Protein AF-A0A1D6K5Z8-F1 (afdb_monomer_lite)

pLDDT: mean 87.39, std 13.43, range [31.97, 98.31]

Foldseek 3Di:
DVLVCCVVPVVVLVVVLVVLVVVLVVLVVVLVVLVVCVVVVVDDPVSVVSNVVSVVSNVVSVVSNVVSCVPPVVPLVVLLVVLVVLLVVLQVLQVQQPHLDPPTDPADRVVSVPDDPSSLVSNLVSLLSCLVRLSNCVVPDCLSVLSSLQNPLLPCNRDVDLVSSLSSLSSLLSLQCVNSVDPVSVCSCQPRPSNLQGVLVSLLSSLLVQDDPDDPVSNVVSLVSNLSSLVVNVSLCVHVSSVVNNLVCCVVQLVHSNLSSLVSLLVLLLVLVVLLQVLLLVLVVLVVCVVPVVNLVVDDPVVNVVSVVSNVVSLVSLLVSLVSSLSSLVVVQVCCLVRVVSCLPPVRVVSLLVSLVVLCCCCPNPVVVSNDDPDCVSRVNDSVSSVVSSCSCCVCVVSVVPDPDNPVNPPCVVVVVVVD

Organism: Zea mays (NCBI:txid4577)

Radius of gyration: 25.59 Å; chains: 1; bounding box: 62×65×64 Å

Secondary structure (DSSP, 8-state):
-HHHHIIIIIIHHHHHHHHHHHHHHHHHHHHHHHHHHHHTT---HHHHHHHHHHHHHHHHHHHHHHHHIIIIIS-HHHHHHHHHHHHHHHHHHHHHTTSS-SSPPSS--HHHHTS-THHHHHHHHHHHHHHT-HHHHTT---HHHHHHHHHHHT-TTT---HHHHHHHHHHHHHHSHHHH--GGGHHHHHT-HHHHHHHHHHHHHHHHH----S-HHHHHHHHHHHHHHHHHHHHHHHSHHHHHHHHHHHHHTTTTHHHHHHHHHHHHHHHHHHHHHHHHHHHHHHHHHHH-HHHHHHS-HHHHHHHHHHHHHHHHHHHHHHHHHHHHHHHHHHHHHH--GGGGSHHHHHHHHHHHHHHHHHHHSGGGTTT--S-SGGGT--HHHHHHHGGGGGGTHHHHTTSTT-HHHHHHHHHHHTT-

Structure (mmCIF, N/CA/C/O backbone):
data_AF-A0A1D6K5Z8-F1
#
_entry.id   AF-A0A1D6K5Z8-F1
#
loop_
_atom_site.group_PDB
_atom_site.id
_atom_site.type_symbol
_atom_site.label_atom_id
_atom_site.label_alt_id
_atom_site.label_comp_id
_atom_site.label_asym_id
_atom_site.label_entity_id
_atom_site.label_seq_id
_atom_site.pdbx_PDB_ins_code
_atom_site.Cartn_x
_atom_site.Cartn_y
_atom_site.Cartn_z
_atom_site.occupancy
_atom_site.B_iso_or_equiv
_atom_site.auth_seq_id
_atom_site.auth_comp_id
_atom_site.auth_asym_id
_atom_site.auth_atom_id
_atom_site.pdbx_PDB_model_num
ATOM 1 N N . MET A 1 1 ? -2.316 27.637 15.730 1.00 89.75 1 MET A N 1
ATOM 2 C CA . MET A 1 1 ? -0.955 28.133 15.420 1.00 89.75 1 MET A CA 1
ATOM 3 C C . MET A 1 1 ? 0.054 26.999 15.304 1.00 89.75 1 MET A C 1
ATOM 5 O O . MET A 1 1 ? 0.571 26.826 14.213 1.00 89.75 1 MET A O 1
ATOM 9 N N . THR A 1 2 ? 0.289 26.185 16.342 1.00 93.94 2 THR A N 1
ATOM 10 C CA . THR A 1 2 ? 1.301 25.104 16.311 1.00 93.94 2 THR A CA 1
ATOM 11 C C . THR A 1 2 ? 1.143 24.129 15.145 1.00 93.94 2 THR A C 1
ATOM 13 O O . THR A 1 2 ? 2.103 23.922 14.416 1.00 93.94 2 THR A O 1
ATOM 16 N N . SER A 1 3 ? -0.066 23.613 14.889 1.00 92.38 3 SER A N 1
ATOM 17 C CA . SER A 1 3 ? -0.308 22.733 13.731 1.00 92.38 3 SER A CA 1
ATOM 18 C C . SER A 1 3 ? 0.086 23.395 12.403 1.00 92.38 3 SER A C 1
ATOM 20 O O . SER A 1 3 ? 0.760 22.778 11.591 1.00 92.38 3 SER A O 1
ATOM 22 N N . ARG A 1 4 ? -0.213 24.688 12.214 1.00 93.12 4 ARG A N 1
ATOM 23 C CA . ARG A 1 4 ? 0.175 25.419 10.999 1.00 93.12 4 ARG A CA 1
ATOM 24 C C . ARG A 1 4 ? 1.693 25.576 10.867 1.00 93.12 4 ARG A C 1
ATOM 26 O O . ARG A 1 4 ? 2.207 25.509 9.757 1.00 93.12 4 ARG A O 1
ATOM 33 N N . VAL A 1 5 ? 2.396 25.779 11.985 1.00 94.50 5 VAL A N 1
ATOM 34 C CA . VAL A 1 5 ? 3.867 25.847 12.028 1.00 94.50 5 VAL A CA 1
ATOM 35 C C . VAL A 1 5 ? 4.482 24.489 11.697 1.00 94.50 5 VAL A C 1
ATOM 37 O O . VAL A 1 5 ? 5.447 24.433 10.946 1.00 94.50 5 VAL A O 1
ATOM 40 N N . LEU A 1 6 ? 3.919 23.392 12.207 1.00 95.31 6 LEU A N 1
ATOM 41 C CA . LEU A 1 6 ? 4.400 22.053 11.869 1.00 95.31 6 LEU A CA 1
ATOM 42 C C . LEU A 1 6 ? 4.112 21.704 10.406 1.00 95.31 6 LEU A C 1
ATOM 44 O O . LEU A 1 6 ? 5.016 21.229 9.733 1.00 95.31 6 LEU A O 1
ATOM 48 N N . ASN A 1 7 ? 2.925 22.021 9.892 1.00 95.50 7 ASN A N 1
ATOM 49 C CA . ASN A 1 7 ? 2.551 21.796 8.496 1.00 95.50 7 ASN A CA 1
ATOM 50 C C . ASN A 1 7 ? 3.480 22.543 7.516 1.00 95.50 7 ASN A C 1
ATOM 52 O O . ASN A 1 7 ? 4.079 21.947 6.626 1.00 95.50 7 ASN A O 1
ATOM 56 N N . LEU A 1 8 ? 3.650 23.856 7.703 1.00 94.94 8 LEU A N 1
ATOM 57 C CA . LEU A 1 8 ? 4.458 24.683 6.797 1.00 94.94 8 LEU A CA 1
ATOM 58 C C . LEU A 1 8 ? 5.965 24.630 7.081 1.00 94.94 8 LEU A C 1
ATOM 60 O O . LEU A 1 8 ? 6.749 25.055 6.238 1.00 94.94 8 LEU A O 1
ATOM 64 N N . GLY A 1 9 ? 6.363 24.166 8.265 1.00 94.50 9 GLY A N 1
ATOM 65 C CA . GLY A 1 9 ? 7.755 24.067 8.694 1.00 94.50 9 GLY A CA 1
ATOM 66 C C . GLY A 1 9 ? 8.259 22.633 8.635 1.00 94.50 9 GLY A C 1
ATOM 67 O O . GLY A 1 9 ? 8.960 22.261 7.700 1.00 94.50 9 GLY A O 1
ATOM 68 N N . LEU A 1 10 ? 7.896 21.821 9.632 1.00 94.44 10 LEU A N 1
ATOM 69 C CA . LEU A 1 10 ? 8.379 20.442 9.762 1.00 94.44 10 LEU A CA 1
ATOM 70 C C . LEU A 1 10 ? 7.972 19.564 8.574 1.00 94.44 10 LEU A C 1
ATOM 72 O O . LEU A 1 10 ? 8.830 18.944 7.955 1.00 94.44 10 LEU A O 1
ATOM 76 N N . MET A 1 11 ? 6.684 19.515 8.235 1.00 95.31 11 MET A N 1
ATOM 77 C CA . MET A 1 11 ? 6.194 18.631 7.173 1.00 95.31 11 MET A CA 1
ATOM 78 C C . MET A 1 11 ? 6.707 19.069 5.803 1.00 95.31 11 MET A C 1
ATOM 80 O O . MET A 1 11 ? 7.097 18.228 4.993 1.00 95.31 11 MET A O 1
ATOM 84 N N . LYS A 1 12 ? 6.819 20.384 5.573 1.00 95.19 12 LYS A N 1
ATOM 85 C CA . LYS A 1 12 ? 7.494 20.922 4.388 1.00 95.19 12 LYS A CA 1
ATOM 86 C C . LYS A 1 12 ? 8.962 20.489 4.325 1.00 95.19 12 LYS A C 1
ATOM 88 O O . LYS A 1 12 ? 9.381 19.970 3.297 1.00 95.19 12 LYS A O 1
ATOM 93 N N . ALA A 1 13 ? 9.706 20.603 5.422 1.00 95.00 13 ALA A N 1
ATOM 94 C CA . ALA A 1 13 ? 11.099 20.166 5.485 1.00 95.00 13 ALA A CA 1
ATOM 95 C C . ALA A 1 13 ? 11.259 18.652 5.242 1.00 95.00 13 ALA A C 1
ATOM 97 O O . ALA A 1 13 ? 12.176 18.231 4.543 1.00 95.00 13 ALA A O 1
ATOM 98 N N . VAL A 1 14 ? 10.338 17.826 5.752 1.00 93.12 14 VAL A N 1
ATOM 99 C CA . VAL A 1 14 ? 10.297 16.381 5.463 1.00 93.12 14 VAL A CA 1
ATOM 100 C C . VAL A 1 14 ? 10.020 16.120 3.979 1.00 93.12 14 VAL A C 1
ATOM 102 O O . VAL A 1 14 ? 10.653 15.252 3.377 1.00 93.12 14 VAL A O 1
ATOM 105 N N . SER A 1 15 ? 9.098 16.867 3.369 1.00 93.69 15 SER A N 1
ATOM 106 C CA . SER A 1 15 ? 8.826 16.778 1.930 1.00 93.69 15 SER A CA 1
ATOM 107 C C . SER A 1 15 ? 10.043 17.181 1.094 1.00 93.69 15 SER A C 1
ATOM 109 O O . SER A 1 15 ? 10.357 16.508 0.113 1.00 93.69 15 SER A O 1
ATOM 111 N N . ASP A 1 16 ? 10.736 18.252 1.478 1.00 94.56 16 ASP A N 1
ATOM 112 C CA . ASP A 1 16 ? 11.929 18.735 0.780 1.00 94.56 16 ASP A CA 1
ATOM 113 C C . ASP A 1 16 ? 13.080 17.738 0.910 1.00 94.56 16 ASP A C 1
ATOM 115 O O . ASP A 1 16 ? 13.729 17.420 -0.082 1.00 94.56 16 ASP A O 1
ATOM 119 N N . PHE A 1 17 ? 13.256 17.136 2.089 1.00 94.06 17 PHE A N 1
ATOM 120 C CA . PHE A 1 17 ? 14.208 16.047 2.293 1.00 94.06 17 PHE A CA 1
ATOM 121 C C . PHE A 1 17 ? 13.946 14.848 1.367 1.00 94.06 17 PHE A C 1
ATOM 123 O O . PHE A 1 17 ? 14.881 14.320 0.757 1.00 94.06 17 PHE A O 1
ATOM 130 N N . LYS A 1 18 ? 12.680 14.421 1.227 1.00 92.06 18 LYS A N 1
ATOM 131 C CA . LYS A 1 18 ? 12.299 13.337 0.301 1.00 92.06 18 LYS A CA 1
ATOM 132 C C . LYS A 1 18 ? 12.650 13.701 -1.145 1.00 92.06 18 LYS A C 1
ATOM 134 O O . LYS A 1 18 ? 13.231 12.881 -1.851 1.00 92.06 18 LYS A O 1
ATOM 139 N N . HIS A 1 19 ? 12.345 14.928 -1.563 1.00 94.25 19 HIS A N 1
ATOM 140 C CA . HIS A 1 19 ? 12.642 15.416 -2.910 1.00 94.25 19 HIS A CA 1
ATOM 141 C C . HIS A 1 19 ? 14.152 15.492 -3.183 1.00 94.25 19 HIS A C 1
ATOM 143 O O . HIS A 1 19 ? 14.612 14.981 -4.201 1.00 94.25 19 HIS A O 1
ATOM 149 N N . ILE A 1 20 ? 14.932 16.051 -2.252 1.00 95.25 20 ILE A N 1
ATOM 150 C CA . ILE A 1 20 ? 16.400 16.109 -2.337 1.00 95.25 20 ILE A CA 1
ATOM 151 C C . ILE A 1 20 ? 16.980 14.699 -2.444 1.00 95.25 20 ILE A C 1
ATOM 153 O O . ILE A 1 20 ? 17.824 14.452 -3.296 1.00 95.25 20 ILE A O 1
ATOM 157 N N . SER A 1 21 ? 16.491 13.754 -1.636 1.00 93.56 21 SER A N 1
ATOM 158 C CA . SER A 1 21 ? 16.967 12.365 -1.665 1.00 93.56 21 SER A CA 1
ATOM 159 C C . SER A 1 21 ? 16.701 11.682 -3.011 1.00 93.56 21 SER A C 1
ATOM 161 O O . SER A 1 21 ? 17.567 10.971 -3.512 1.00 93.56 21 SER A O 1
ATOM 163 N N . GLN A 1 22 ? 15.532 11.916 -3.617 1.00 94.19 22 GLN A N 1
ATOM 164 C CA . GLN A 1 22 ? 15.200 11.382 -4.943 1.00 94.19 22 GLN A CA 1
ATOM 165 C C . GLN A 1 22 ? 16.037 12.021 -6.054 1.00 94.19 22 GLN A C 1
ATOM 167 O O . GLN A 1 22 ? 16.484 11.325 -6.961 1.00 94.19 22 GLN A O 1
ATOM 172 N N . GLN A 1 23 ? 16.243 13.340 -6.002 1.00 95.06 23 GLN A N 1
ATOM 173 C CA . GLN A 1 23 ? 17.089 14.036 -6.969 1.00 95.06 23 GLN A CA 1
ATOM 174 C C . GLN A 1 23 ? 18.544 13.592 -6.867 1.00 95.06 23 GLN A C 1
ATOM 176 O O . GLN A 1 23 ? 19.163 13.349 -7.896 1.00 95.06 23 GLN A O 1
ATOM 181 N N . LEU A 1 24 ? 19.063 13.455 -5.644 1.00 95.81 24 LEU A N 1
ATOM 182 C CA . LEU A 1 24 ? 20.422 12.991 -5.394 1.00 95.81 24 LEU A CA 1
ATOM 183 C C . LEU A 1 24 ? 20.656 11.621 -6.038 1.00 95.81 24 LEU A C 1
ATOM 185 O O . LEU A 1 24 ? 21.572 11.508 -6.838 1.00 95.81 24 LEU A O 1
ATOM 189 N N . SER A 1 25 ? 19.771 10.647 -5.792 1.00 95.06 25 SER A N 1
ATOM 190 C CA . SER A 1 25 ? 19.868 9.311 -6.402 1.00 95.06 25 SER A CA 1
ATOM 191 C C . SER A 1 25 ? 19.921 9.373 -7.931 1.00 95.06 25 SER A C 1
ATOM 193 O O . SER A 1 25 ? 20.763 8.727 -8.536 1.00 95.06 25 SER A O 1
ATOM 195 N N . ARG A 1 26 ? 19.074 10.196 -8.567 1.00 94.38 26 ARG A N 1
ATOM 196 C CA . ARG A 1 26 ? 19.081 10.344 -10.034 1.00 94.38 26 ARG A CA 1
ATOM 197 C C . ARG A 1 26 ? 20.394 10.927 -10.553 1.00 94.38 26 ARG A C 1
ATOM 199 O O . ARG A 1 26 ? 20.927 10.447 -11.543 1.00 94.38 26 ARG A O 1
ATOM 206 N N . PHE A 1 27 ? 20.914 11.962 -9.894 1.00 95.69 27 PHE A N 1
ATOM 207 C CA . PHE A 1 27 ? 22.179 12.572 -10.303 1.00 95.69 27 PHE A CA 1
ATOM 208 C C . PHE A 1 27 ? 23.389 11.676 -10.013 1.00 95.69 27 PHE A C 1
ATOM 210 O O . PHE A 1 27 ? 24.378 11.762 -10.736 1.00 95.69 27 PHE A O 1
ATOM 217 N N . GLU A 1 28 ? 23.324 10.828 -8.984 1.00 95.44 28 GLU A N 1
ATOM 218 C CA . GLU A 1 28 ? 24.320 9.784 -8.723 1.00 95.44 28 GLU A CA 1
ATOM 219 C C . GLU A 1 28 ? 24.326 8.741 -9.852 1.00 95.44 28 GLU A C 1
ATOM 221 O O . GLU A 1 28 ? 25.399 8.460 -10.389 1.00 95.44 28 GLU A O 1
ATOM 226 N N . ASP A 1 29 ? 23.153 8.267 -10.288 1.00 93.56 29 ASP A N 1
ATOM 227 C CA . ASP A 1 29 ? 23.011 7.323 -11.409 1.00 93.56 29 ASP A CA 1
ATOM 228 C C . ASP A 1 29 ? 23.527 7.920 -12.739 1.00 93.56 29 ASP A C 1
ATOM 230 O O . ASP A 1 29 ? 24.265 7.271 -13.491 1.00 93.56 29 ASP A O 1
ATOM 234 N N . ASP A 1 30 ? 23.185 9.184 -13.026 1.00 92.75 30 ASP A N 1
ATOM 235 C CA . ASP A 1 30 ? 23.667 9.913 -14.209 1.00 92.75 30 ASP A CA 1
ATOM 236 C C . ASP A 1 30 ? 25.196 10.097 -14.171 1.00 92.75 30 ASP A C 1
ATOM 238 O O . ASP A 1 30 ? 25.887 9.954 -15.187 1.00 92.75 30 ASP A O 1
ATOM 242 N N . LEU A 1 31 ? 25.749 10.405 -12.993 1.00 94.25 31 LEU A N 1
ATOM 243 C CA . LEU A 1 31 ? 27.187 10.570 -12.796 1.00 94.25 31 LEU A CA 1
ATOM 244 C C . LEU A 1 31 ? 27.934 9.246 -12.988 1.00 94.25 31 LEU A C 1
ATOM 246 O O . LEU A 1 31 ? 28.984 9.229 -13.636 1.00 94.25 31 LEU A O 1
ATOM 250 N N . GLU A 1 32 ? 27.409 8.146 -12.448 1.00 93.88 32 GLU A N 1
ATOM 251 C CA . GLU A 1 32 ? 27.975 6.809 -12.632 1.00 93.88 32 GLU A CA 1
ATOM 252 C C . GLU A 1 32 ? 27.952 6.398 -14.110 1.00 93.88 32 GLU A C 1
ATOM 254 O O . GLU A 1 32 ? 28.973 5.964 -14.650 1.00 93.88 32 GLU A O 1
ATOM 259 N N . SER A 1 33 ? 26.837 6.651 -14.798 1.00 91.31 33 SER A N 1
ATOM 260 C CA . SER A 1 33 ? 26.689 6.397 -16.234 1.00 91.31 33 SER A CA 1
ATOM 261 C C . SER A 1 33 ? 27.713 7.179 -17.065 1.00 91.31 33 SER A C 1
ATOM 263 O O . SER A 1 33 ? 28.393 6.613 -17.923 1.00 91.31 33 SER A O 1
ATOM 265 N N . ASN A 1 34 ? 27.898 8.470 -16.776 1.00 90.50 34 ASN A N 1
ATOM 266 C CA . ASN A 1 34 ? 28.870 9.306 -17.484 1.00 90.50 34 ASN A CA 1
ATOM 267 C C . ASN A 1 34 ? 30.321 8.881 -17.215 1.00 90.50 34 ASN A C 1
ATOM 269 O O . ASN A 1 34 ? 31.143 8.866 -18.136 1.00 90.50 34 ASN A O 1
ATOM 273 N N . ARG A 1 35 ? 30.642 8.486 -15.975 1.00 91.44 35 ARG A N 1
ATOM 274 C CA . ARG A 1 35 ? 31.958 7.925 -15.631 1.00 91.44 35 ARG A CA 1
ATOM 275 C C . ARG A 1 35 ? 32.223 6.626 -16.391 1.00 91.44 35 ARG A C 1
ATOM 277 O O . ARG A 1 35 ? 33.313 6.467 -16.933 1.00 91.44 35 ARG A O 1
ATOM 284 N N . ALA A 1 36 ? 31.224 5.754 -16.526 1.00 91.12 36 ALA A N 1
ATOM 285 C CA . ALA A 1 36 ? 31.354 4.525 -17.302 1.00 91.12 36 ALA A CA 1
ATOM 286 C C . ALA A 1 36 ? 31.644 4.796 -18.791 1.00 91.12 36 ALA A C 1
ATOM 288 O O . ALA A 1 36 ? 32.513 4.144 -19.371 1.00 91.12 36 ALA A O 1
ATOM 289 N N . VAL A 1 37 ? 30.981 5.783 -19.407 1.00 88.50 37 VAL A N 1
ATOM 290 C CA . VAL A 1 37 ? 31.251 6.188 -20.803 1.00 88.50 37 VAL A CA 1
ATOM 291 C C . VAL A 1 37 ? 32.681 6.706 -20.967 1.00 88.50 37 VAL A C 1
ATOM 293 O O . VAL A 1 37 ?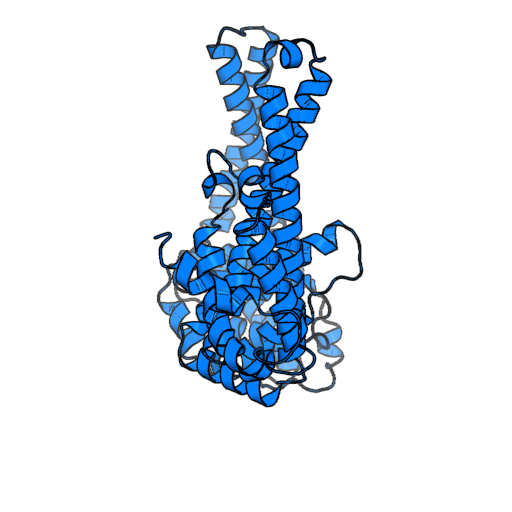 33.366 6.350 -21.931 1.00 88.50 37 VAL A O 1
ATOM 296 N N . ARG A 1 38 ? 33.158 7.518 -20.017 1.00 88.31 38 ARG A N 1
ATOM 297 C CA . ARG A 1 38 ? 34.539 8.014 -20.011 1.00 88.31 38 ARG A CA 1
ATOM 298 C C . ARG A 1 38 ? 35.536 6.857 -19.931 1.00 88.31 38 ARG A C 1
ATOM 300 O O . ARG A 1 38 ? 36.461 6.792 -20.739 1.00 88.31 38 ARG A O 1
ATOM 307 N N . ASP A 1 39 ? 35.327 5.937 -18.994 1.00 87.12 39 ASP A N 1
ATOM 308 C CA . 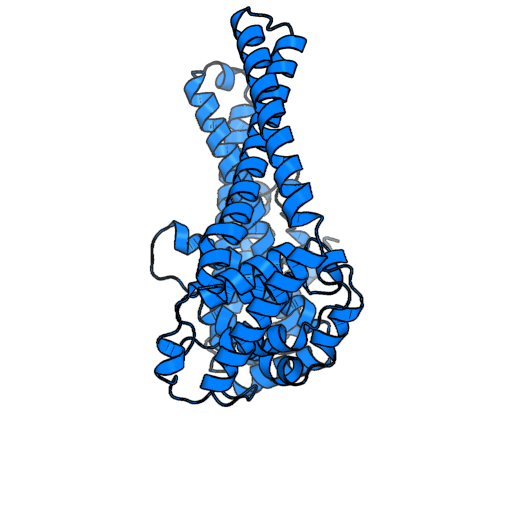ASP A 1 39 ? 36.240 4.822 -18.729 1.00 87.12 39 ASP A CA 1
ATOM 309 C C . ASP A 1 39 ? 36.267 3.800 -19.889 1.00 87.12 39 ASP A C 1
ATOM 311 O O . ASP A 1 39 ? 37.280 3.141 -20.118 1.00 87.12 39 ASP A O 1
ATOM 315 N N . GLN A 1 40 ? 35.198 3.731 -20.693 1.00 86.94 40 GLN A N 1
ATOM 316 C CA . GLN A 1 40 ? 35.126 2.959 -21.944 1.00 86.94 40 GLN A CA 1
ATOM 317 C C . GLN A 1 40 ? 35.801 3.650 -23.149 1.00 86.94 40 GLN A C 1
ATOM 319 O O . GLN A 1 40 ? 35.740 3.142 -24.269 1.00 86.94 40 GLN A O 1
ATOM 324 N N . GLY A 1 41 ? 36.468 4.791 -22.945 1.00 76.00 41 GLY A N 1
ATOM 325 C CA . GLY A 1 41 ? 37.211 5.514 -23.983 1.00 76.00 41 GLY A CA 1
ATOM 326 C C . GLY A 1 41 ? 36.431 6.639 -24.671 1.00 76.00 41 GLY A C 1
ATOM 327 O O . GLY A 1 41 ? 36.934 7.228 -25.627 1.00 76.00 41 GLY A O 1
ATOM 328 N N . GLY A 1 42 ? 35.235 6.987 -24.181 1.00 75.06 42 GLY A N 1
ATOM 329 C CA . GLY A 1 42 ? 34.393 8.084 -24.676 1.00 75.06 42 GLY A CA 1
ATOM 330 C C . GLY A 1 42 ? 34.819 9.485 -24.211 1.00 75.06 42 GLY A C 1
ATOM 331 O O . GLY A 1 42 ? 33.964 10.327 -23.945 1.00 75.06 42 GLY A O 1
ATOM 332 N N . GLY A 1 43 ? 36.120 9.752 -24.068 1.00 71.62 43 GLY A N 1
ATOM 333 C CA . GLY A 1 43 ? 36.639 11.005 -23.508 1.00 71.62 43 GLY A CA 1
ATOM 334 C C . GLY A 1 43 ? 36.440 12.211 -24.431 1.00 71.62 43 GLY A C 1
ATOM 335 O O . GLY A 1 43 ? 37.266 12.471 -25.306 1.00 71.62 43 GLY A O 1
ATOM 336 N N . SER A 1 44 ? 35.366 12.977 -24.220 1.00 85.31 44 SER A N 1
ATOM 337 C CA . SER A 1 44 ? 35.157 14.288 -24.849 1.00 85.31 44 SER A CA 1
ATOM 338 C C . SER A 1 44 ? 35.272 15.416 -23.811 1.00 85.31 44 SER A C 1
ATOM 340 O O . SER A 1 44 ? 34.871 15.224 -22.662 1.00 85.31 44 SER A O 1
ATOM 342 N N . PRO A 1 45 ? 35.758 16.619 -24.180 1.00 86.50 45 PRO A N 1
ATOM 343 C CA . PRO A 1 45 ? 35.802 17.761 -23.260 1.00 86.50 45 PRO A CA 1
ATOM 344 C C . PRO A 1 45 ? 34.429 18.134 -22.685 1.00 86.50 45 PRO A C 1
ATOM 346 O O . PRO A 1 45 ? 34.348 18.673 -21.586 1.00 86.50 45 PRO A O 1
ATOM 349 N N . GLN A 1 46 ? 33.358 17.844 -23.427 1.00 88.81 46 GLN A N 1
ATOM 350 C CA . GLN A 1 46 ? 31.986 18.074 -22.992 1.00 88.81 46 GLN A CA 1
ATOM 351 C C . GLN A 1 46 ? 31.562 17.073 -21.910 1.00 88.81 46 GLN A C 1
ATOM 353 O O . GLN A 1 46 ? 31.034 17.490 -20.886 1.00 88.81 46 GLN A O 1
ATOM 358 N N . LEU A 1 47 ? 31.897 15.787 -22.075 1.00 90.25 47 LEU A N 1
ATOM 359 C CA . LEU A 1 47 ? 31.651 14.762 -21.057 1.00 90.25 47 LEU A CA 1
ATOM 360 C C . LEU A 1 47 ? 32.383 15.078 -19.742 1.00 90.25 47 LEU A C 1
ATOM 362 O O . LEU A 1 47 ? 31.793 14.960 -18.675 1.00 90.25 47 LEU A O 1
ATOM 366 N N . GLU A 1 48 ? 33.636 15.537 -19.802 1.00 90.94 48 GLU A N 1
ATOM 367 C CA . GLU A 1 48 ? 34.389 15.937 -18.599 1.00 90.94 48 GLU A CA 1
ATOM 368 C C . GLU A 1 48 ? 33.764 17.148 -17.885 1.00 90.94 48 GLU A C 1
ATOM 370 O O . GLU A 1 48 ? 33.717 17.201 -16.651 1.00 90.94 48 GLU A O 1
ATOM 375 N N . GLN A 1 49 ? 33.240 18.118 -18.643 1.00 93.19 49 GLN A N 1
ATOM 376 C CA . GLN A 1 49 ? 32.501 19.251 -18.076 1.00 93.19 49 GLN A CA 1
ATOM 377 C C . GLN A 1 49 ? 31.191 18.806 -17.418 1.00 93.19 49 GLN A C 1
ATOM 379 O O . GLN A 1 49 ? 30.873 19.278 -16.323 1.00 93.19 49 GLN A O 1
ATOM 384 N N . ASP A 1 50 ? 30.455 17.890 -18.050 1.00 93.06 50 ASP A N 1
ATOM 385 C CA . ASP A 1 50 ? 29.207 17.347 -17.513 1.00 93.06 50 ASP A CA 1
ATOM 386 C C . ASP A 1 50 ? 29.453 16.523 -16.241 1.00 93.06 50 ASP A C 1
ATOM 388 O O . ASP A 1 50 ? 28.743 16.714 -15.253 1.00 93.06 50 ASP A O 1
ATOM 392 N N . ILE A 1 51 ? 30.504 15.694 -16.208 1.00 94.38 51 ILE A N 1
ATOM 393 C CA . ILE A 1 51 ? 30.940 14.968 -15.002 1.00 94.38 51 ILE A CA 1
ATOM 394 C C . ILE A 1 51 ? 31.260 15.956 -13.876 1.00 94.38 51 ILE A C 1
ATOM 396 O O . ILE A 1 51 ? 30.685 15.852 -12.796 1.00 94.38 51 ILE A O 1
ATOM 400 N N . THR A 1 52 ? 32.101 16.962 -14.136 1.00 95.88 52 THR A N 1
ATOM 401 C CA . THR A 1 52 ? 32.480 17.968 -13.123 1.00 95.88 52 THR A CA 1
ATOM 402 C C . THR A 1 52 ? 31.253 18.722 -12.590 1.00 95.88 52 THR A C 1
ATOM 404 O O . THR A 1 52 ? 31.142 19.024 -11.399 1.00 95.88 52 THR A O 1
ATOM 407 N N . ARG A 1 53 ? 30.297 19.042 -13.470 1.00 96.31 53 ARG A N 1
ATOM 408 C CA . ARG A 1 53 ? 29.041 19.697 -13.089 1.00 96.31 53 ARG A CA 1
ATOM 409 C C . ARG A 1 53 ? 28.183 18.795 -12.204 1.00 96.31 53 ARG A C 1
ATOM 411 O O . ARG A 1 53 ? 27.658 19.281 -11.202 1.00 96.31 53 ARG A O 1
ATOM 418 N N . LEU A 1 54 ? 28.020 17.527 -12.577 1.00 96.38 54 LEU A N 1
ATOM 419 C CA . LEU A 1 54 ? 27.247 16.552 -11.811 1.00 96.38 54 LEU A CA 1
ATOM 420 C C . LEU A 1 54 ? 27.873 16.306 -10.439 1.00 96.38 54 LEU A C 1
ATOM 422 O O . LEU A 1 54 ? 27.152 16.355 -9.450 1.00 96.38 54 LEU A O 1
ATOM 426 N N . GLU A 1 55 ? 29.197 16.158 -10.352 1.00 97.31 55 GLU A N 1
ATOM 427 C CA . GLU A 1 55 ? 29.917 16.020 -9.077 1.00 97.31 55 GLU A CA 1
ATOM 428 C C . GLU A 1 55 ? 29.600 17.169 -8.119 1.00 97.31 55 GLU A C 1
ATOM 430 O O . GLU A 1 55 ? 29.262 16.935 -6.959 1.00 97.31 55 GLU A O 1
ATOM 435 N N . LYS A 1 56 ? 29.609 18.410 -8.617 1.00 97.31 56 LYS A N 1
ATOM 436 C CA . LYS A 1 56 ? 29.256 19.582 -7.810 1.00 97.31 56 LYS A CA 1
ATOM 437 C C . LYS A 1 56 ? 27.792 19.574 -7.357 1.00 97.31 56 LYS A C 1
ATOM 439 O O . LYS A 1 56 ? 27.497 19.988 -6.238 1.00 97.31 56 LYS A O 1
ATOM 444 N N . ILE A 1 57 ? 26.863 19.144 -8.214 1.00 96.75 57 ILE A N 1
ATOM 445 C CA . ILE A 1 57 ? 25.437 19.040 -7.859 1.00 96.75 57 ILE A CA 1
ATOM 446 C C . ILE A 1 57 ? 25.237 17.964 -6.787 1.00 96.75 57 ILE A C 1
ATOM 448 O O . ILE A 1 57 ? 24.581 18.231 -5.780 1.00 96.75 57 ILE A O 1
ATOM 452 N N . VAL A 1 58 ? 25.830 16.782 -6.978 1.00 97.56 58 VAL A N 1
ATOM 453 C CA . VAL A 1 58 ? 25.796 15.668 -6.020 1.00 97.56 58 VAL A CA 1
ATOM 454 C C . VAL A 1 58 ? 26.380 16.096 -4.676 1.00 97.56 58 VAL A C 1
ATOM 456 O O . VAL A 1 58 ? 25.783 15.814 -3.638 1.00 97.56 58 VAL A O 1
ATOM 459 N N . GLU A 1 59 ? 27.494 16.831 -4.672 1.00 97.62 59 GLU A N 1
ATOM 460 C CA . GLU A 1 59 ? 28.101 17.358 -3.448 1.00 97.62 59 GLU A CA 1
ATOM 461 C C . GLU A 1 59 ? 27.145 18.295 -2.692 1.00 97.62 59 GLU A C 1
ATOM 463 O O . GLU A 1 59 ? 26.904 18.090 -1.502 1.00 97.62 59 GLU A O 1
ATOM 468 N N . ILE A 1 60 ? 26.555 19.286 -3.375 1.00 96.69 60 ILE A N 1
ATOM 469 C CA . ILE A 1 60 ? 25.619 20.244 -2.760 1.00 96.69 60 ILE A CA 1
ATOM 470 C C . ILE A 1 60 ? 24.391 19.520 -2.196 1.00 96.69 60 ILE A C 1
ATOM 472 O O . ILE A 1 60 ? 24.043 19.706 -1.031 1.00 96.69 60 ILE A O 1
ATOM 476 N N . LEU A 1 61 ? 23.759 18.651 -2.991 1.00 97.06 61 LEU A N 1
ATOM 477 C CA . LEU A 1 61 ? 22.569 17.913 -2.559 1.00 97.06 61 LEU A CA 1
ATOM 478 C C . LEU A 1 61 ? 22.874 16.954 -1.402 1.00 97.06 61 LEU A C 1
ATOM 480 O O . LEU A 1 61 ? 22.042 16.787 -0.511 1.00 97.06 61 LEU A O 1
ATOM 484 N N . SER A 1 62 ? 24.067 16.357 -1.378 1.00 97.19 62 SER A N 1
ATOM 485 C CA . SER A 1 62 ? 24.521 15.523 -0.261 1.00 97.19 62 SER A CA 1
ATOM 486 C C . SER A 1 62 ? 24.669 16.338 1.022 1.00 97.19 62 SER A C 1
ATOM 488 O O . SER A 1 62 ? 24.204 15.910 2.079 1.00 97.19 62 SER A O 1
ATOM 490 N N . GLN A 1 63 ? 25.271 17.529 0.942 1.00 96.88 63 GLN A N 1
ATOM 491 C CA . GLN A 1 63 ? 25.402 18.435 2.086 1.00 96.88 63 GLN A CA 1
ATOM 492 C C . GLN A 1 63 ? 24.030 18.871 2.618 1.00 96.88 63 GLN A C 1
ATOM 494 O O . GLN A 1 63 ? 23.793 18.794 3.827 1.00 96.88 63 GLN A O 1
ATOM 499 N N . ASP A 1 64 ? 23.106 19.248 1.731 1.00 95.31 64 ASP A N 1
ATOM 500 C CA . ASP A 1 64 ? 21.737 19.606 2.108 1.00 95.31 64 ASP A CA 1
ATOM 501 C C . ASP A 1 64 ? 21.031 18.424 2.782 1.00 95.31 64 ASP A C 1
ATOM 503 O O . ASP A 1 64 ? 20.475 18.567 3.875 1.00 95.31 64 ASP A O 1
ATOM 507 N N . LYS A 1 65 ? 21.114 17.227 2.186 1.00 95.44 65 LYS A N 1
ATOM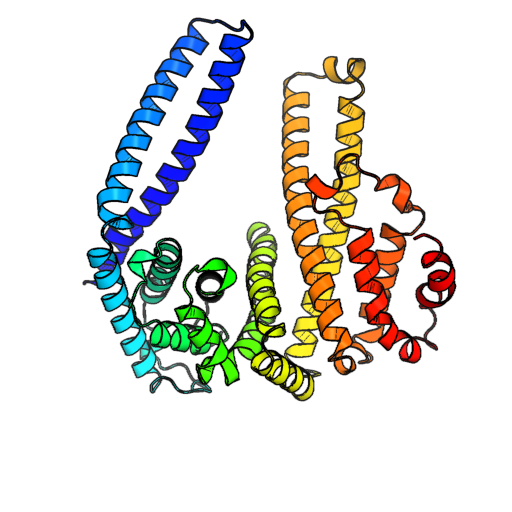 508 C CA . LYS A 1 65 ? 20.557 15.994 2.757 1.00 95.44 65 LYS A CA 1
ATOM 509 C C . LYS A 1 65 ? 21.081 15.757 4.173 1.00 95.44 65 LYS A C 1
ATOM 511 O O . LYS A 1 65 ? 20.277 15.545 5.081 1.00 95.44 65 LYS A O 1
ATOM 516 N N . PHE A 1 66 ? 22.394 15.851 4.394 1.00 95.44 66 PHE A N 1
ATOM 517 C CA . PHE A 1 66 ? 22.982 15.671 5.724 1.00 95.44 66 PHE A CA 1
ATOM 518 C C . PHE A 1 66 ? 22.508 16.719 6.736 1.00 95.44 66 PHE A C 1
ATOM 520 O O . PHE A 1 66 ? 22.297 16.373 7.901 1.00 95.44 66 PHE A O 1
ATOM 527 N N . CYS A 1 67 ? 22.282 17.967 6.314 1.00 94.94 67 CYS A N 1
ATOM 528 C CA . CYS A 1 67 ? 21.711 19.000 7.180 1.00 94.94 67 CYS A CA 1
ATOM 529 C C . CYS A 1 67 ? 20.301 18.620 7.660 1.00 94.94 67 CYS A C 1
ATOM 531 O O . CYS A 1 67 ? 20.023 18.669 8.861 1.00 94.94 67 CYS A O 1
ATOM 533 N N . TYR A 1 68 ? 19.424 18.186 6.748 1.00 94.06 68 TYR A N 1
ATOM 534 C CA . TYR A 1 68 ? 18.078 17.719 7.101 1.00 94.06 68 TYR A CA 1
ATOM 535 C C . TYR A 1 68 ? 18.111 16.468 7.989 1.00 94.06 68 TYR A C 1
ATOM 537 O O . TYR A 1 68 ? 17.373 16.395 8.976 1.00 94.06 68 TYR A O 1
ATOM 545 N N . GLU A 1 69 ? 18.979 15.496 7.687 1.00 92.12 69 GLU A N 1
ATOM 546 C CA . GLU A 1 69 ? 19.134 14.298 8.517 1.00 92.12 69 GLU A CA 1
ATOM 547 C C . GLU A 1 69 ? 19.548 14.653 9.944 1.00 92.12 69 GLU A C 1
ATOM 549 O O . GLU A 1 69 ? 18.949 14.157 10.898 1.00 92.12 69 GLU A O 1
ATOM 554 N N . ALA A 1 70 ? 20.560 15.509 10.100 1.00 92.44 70 ALA A N 1
ATOM 555 C CA . ALA A 1 70 ? 21.074 15.898 11.405 1.00 92.44 70 ALA A CA 1
ATOM 556 C C . ALA A 1 70 ? 20.029 16.660 12.228 1.00 92.44 70 ALA A C 1
ATOM 558 O O . ALA A 1 70 ? 19.844 16.355 13.405 1.00 92.44 70 ALA A O 1
ATOM 559 N N . GLN A 1 71 ? 19.332 17.615 11.605 1.00 90.12 71 GLN A N 1
ATOM 560 C CA . GLN A 1 71 ? 18.413 18.510 12.304 1.00 90.12 71 GLN A CA 1
ATOM 561 C C . GLN A 1 71 ? 17.046 17.876 12.599 1.00 90.12 71 GLN A C 1
ATOM 563 O O . GLN A 1 71 ? 16.416 18.233 13.592 1.00 90.12 71 GLN A O 1
ATOM 568 N N . ILE A 1 72 ? 16.562 16.976 11.735 1.00 90.56 72 ILE A N 1
ATOM 569 C CA . ILE A 1 72 ? 15.204 16.417 11.833 1.00 90.56 72 ILE A CA 1
ATOM 570 C C . ILE A 1 72 ? 15.244 14.940 12.200 1.00 90.56 72 ILE A C 1
ATOM 572 O O . ILE A 1 72 ? 14.635 14.538 13.185 1.00 90.56 72 ILE A O 1
ATOM 576 N N . LEU A 1 73 ? 15.939 14.117 11.411 1.00 89.44 73 LEU A N 1
ATOM 577 C CA . LEU A 1 73 ? 15.824 12.659 11.525 1.00 89.44 73 LEU A CA 1
ATOM 578 C C . LEU A 1 73 ? 16.614 12.095 12.710 1.00 89.44 73 LEU A C 1
ATOM 580 O O . LEU A 1 73 ? 16.204 11.107 13.317 1.00 89.44 73 LEU A O 1
ATOM 584 N N . ARG A 1 74 ? 17.749 12.716 13.046 1.00 90.12 74 ARG A N 1
ATOM 585 C CA . ARG A 1 74 ? 18.612 12.294 14.158 1.00 90.12 74 ARG A CA 1
ATOM 586 C C . ARG A 1 74 ? 18.218 12.922 15.496 1.00 90.12 74 ARG A C 1
ATOM 588 O O . ARG A 1 74 ? 18.604 12.385 16.535 1.00 90.12 74 ARG A O 1
ATOM 595 N N . ASP A 1 75 ? 17.424 13.994 15.499 1.00 91.31 75 ASP A N 1
ATOM 596 C CA . ASP A 1 75 ? 16.873 14.585 16.724 1.00 91.31 75 ASP A CA 1
ATOM 597 C C . ASP A 1 75 ? 15.583 13.861 17.150 1.00 91.31 75 ASP A C 1
ATOM 599 O O . ASP A 1 75 ? 14.455 14.311 16.924 1.00 91.31 75 ASP A O 1
ATOM 603 N N . GLY A 1 76 ? 15.759 12.709 17.804 1.00 90.12 76 GLY A N 1
ATOM 604 C CA . GLY A 1 76 ? 14.644 11.911 18.321 1.00 90.12 76 GLY A CA 1
ATOM 605 C C . GLY A 1 76 ? 13.756 12.678 19.308 1.00 90.12 76 GLY A C 1
ATOM 606 O O . GLY A 1 76 ? 12.538 12.515 19.286 1.00 90.12 76 GLY A O 1
ATOM 607 N N . ALA A 1 77 ? 14.323 13.575 20.121 1.00 91.25 77 ALA A N 1
ATOM 608 C CA . ALA A 1 77 ? 13.553 14.362 21.084 1.00 91.25 77 ALA A CA 1
ATOM 609 C C . ALA A 1 77 ? 12.645 15.385 20.385 1.00 91.25 77 ALA A C 1
ATOM 611 O O . ALA A 1 77 ? 11.508 15.617 20.805 1.00 91.25 77 ALA A O 1
ATOM 612 N N . PHE A 1 78 ? 13.119 16.009 19.306 1.00 92.88 78 PHE A N 1
ATOM 613 C CA . PHE A 1 78 ? 12.290 16.869 18.469 1.00 92.88 78 PHE A CA 1
ATOM 614 C C . PHE A 1 78 ? 11.148 16.096 17.800 1.00 92.88 78 PHE A C 1
ATOM 616 O O . PHE A 1 78 ? 9.996 16.524 17.916 1.00 92.88 78 PHE A O 1
ATOM 623 N N . LEU A 1 79 ? 11.431 14.933 17.203 1.00 94.31 79 LEU A N 1
ATOM 624 C CA . LEU A 1 79 ? 10.401 14.077 16.605 1.00 94.31 79 LEU A CA 1
ATOM 625 C C . LEU A 1 79 ? 9.358 13.625 17.636 1.00 94.31 79 LEU A C 1
ATOM 627 O O . LEU A 1 79 ? 8.161 13.729 17.380 1.00 94.31 79 LEU A O 1
ATOM 631 N N . GLN A 1 80 ? 9.780 13.218 18.835 1.00 93.69 80 GLN A N 1
ATOM 632 C CA . GLN A 1 80 ? 8.867 12.838 19.919 1.00 93.69 80 GLN A CA 1
ATOM 633 C C . GLN A 1 80 ? 7.997 14.005 20.403 1.00 93.69 80 GLN A C 1
ATOM 635 O O . GLN A 1 80 ? 6.822 13.807 20.718 1.00 93.69 80 GLN A O 1
ATOM 640 N N . ARG A 1 81 ? 8.518 15.240 20.433 1.00 94.56 81 ARG A N 1
ATOM 641 C CA . ARG A 1 81 ? 7.707 16.436 20.735 1.00 94.56 81 ARG A CA 1
ATOM 642 C C . ARG A 1 81 ? 6.670 16.708 19.646 1.00 94.56 81 ARG A C 1
ATOM 644 O O . ARG A 1 81 ? 5.524 17.013 19.975 1.00 94.56 81 ARG A O 1
ATOM 651 N N . ALA A 1 82 ? 7.043 16.564 18.374 1.00 95.56 82 ALA A N 1
ATOM 652 C CA . ALA A 1 82 ? 6.105 16.689 17.261 1.00 95.56 82 ALA A CA 1
ATOM 653 C C . ALA A 1 82 ? 5.016 15.600 17.320 1.00 95.56 82 ALA A C 1
ATOM 655 O O . ALA A 1 82 ? 3.829 15.918 17.247 1.00 95.56 82 ALA A O 1
ATOM 656 N N . LEU A 1 83 ? 5.397 14.342 17.570 1.00 96.06 83 LEU A N 1
ATOM 657 C CA . LEU A 1 83 ? 4.464 13.232 17.790 1.00 96.06 83 LEU A CA 1
ATOM 658 C C . LEU A 1 83 ? 3.536 13.491 18.980 1.00 96.06 83 LEU A C 1
ATOM 660 O O . LEU A 1 83 ? 2.335 13.265 18.879 1.00 96.06 83 LEU A O 1
ATOM 664 N N . SER A 1 84 ? 4.058 14.020 20.087 1.00 96.44 84 SER A N 1
ATOM 665 C CA . SER A 1 84 ? 3.255 14.365 21.269 1.00 96.44 84 SER A CA 1
ATOM 666 C C . SER A 1 84 ? 2.186 15.411 20.948 1.00 96.44 84 SER A C 1
ATOM 668 O O . SER A 1 84 ? 1.056 15.312 21.426 1.00 96.44 84 SER A O 1
ATOM 670 N N . PHE A 1 85 ? 2.516 16.395 20.107 1.00 97.06 85 PHE A N 1
ATOM 671 C CA . PHE A 1 85 ? 1.547 17.379 19.637 1.00 97.06 85 PHE A CA 1
ATOM 672 C C . PHE A 1 85 ? 0.472 16.745 18.742 1.00 97.06 85 PHE A C 1
ATOM 674 O O . PHE A 1 85 ? -0.715 16.986 18.958 1.00 97.06 85 PHE A O 1
ATOM 681 N N . TYR A 1 86 ? 0.844 15.901 17.777 1.00 97.12 86 TYR A N 1
ATOM 682 C CA . TYR A 1 86 ? -0.149 15.225 16.932 1.00 97.12 86 TYR A CA 1
ATOM 683 C C . TYR A 1 86 ? -0.997 14.211 17.703 1.00 97.12 86 TYR A C 1
ATOM 685 O O . TYR A 1 86 ? -2.195 14.100 17.448 1.00 97.12 86 TYR A O 1
ATOM 693 N N . ARG A 1 87 ? -0.434 13.553 18.721 1.00 97.12 87 ARG A N 1
ATOM 694 C CA . ARG A 1 87 ? -1.193 12.725 19.664 1.00 97.12 87 ARG A CA 1
ATOM 695 C C . ARG A 1 87 ? -2.249 13.554 20.393 1.00 97.12 87 ARG A C 1
ATOM 697 O O . ARG A 1 87 ? -3.397 13.131 20.475 1.00 97.12 87 ARG A O 1
ATOM 704 N N . LEU A 1 88 ? -1.903 14.754 20.870 1.00 96.94 88 LEU A N 1
ATOM 705 C CA . LEU A 1 88 ? -2.876 15.675 21.471 1.00 96.94 88 LEU A CA 1
ATOM 706 C C . LEU A 1 88 ? -3.996 16.042 20.483 1.00 96.94 88 LEU A C 1
ATOM 708 O O . LEU A 1 88 ? -5.165 16.054 20.867 1.00 96.94 88 LEU A O 1
ATOM 712 N N . MET A 1 89 ? -3.657 16.309 19.219 1.00 96.00 89 MET A N 1
ATOM 713 C CA . MET A 1 89 ? -4.640 16.619 18.173 1.00 96.00 89 MET A CA 1
ATOM 714 C C . MET A 1 89 ? -5.584 15.446 17.893 1.00 96.00 89 MET A C 1
ATOM 716 O O . MET A 1 89 ? -6.788 15.652 17.737 1.00 96.00 89 MET A O 1
ATOM 720 N N . ILE A 1 90 ? -5.066 14.219 17.878 1.00 96.38 90 ILE A N 1
ATOM 721 C CA . ILE A 1 90 ? -5.872 13.004 17.726 1.00 96.38 90 ILE A CA 1
ATOM 722 C C . ILE A 1 90 ? -6.792 12.800 18.921 1.00 96.38 90 ILE A C 1
ATOM 724 O O . ILE A 1 90 ? -7.991 12.625 18.729 1.00 96.38 90 ILE A O 1
ATOM 728 N N . LEU A 1 91 ? -6.273 12.906 20.146 1.00 97.25 91 LEU A N 1
ATOM 729 C CA . LEU A 1 91 ? -7.082 12.800 21.362 1.00 97.25 91 LEU A CA 1
ATOM 730 C C . LEU A 1 91 ? -8.204 13.841 21.379 1.00 97.25 91 LEU A C 1
ATOM 732 O O . LEU A 1 91 ? -9.349 13.524 21.696 1.00 97.25 91 LEU A O 1
ATOM 736 N N . TRP A 1 92 ? -7.898 15.080 20.992 1.00 97.00 92 TRP A N 1
ATOM 737 C CA . TRP A 1 92 ? -8.901 16.129 20.842 1.00 97.00 92 TRP A CA 1
ATOM 738 C C . TRP A 1 92 ? -9.962 15.761 19.795 1.00 97.00 92 TRP A C 1
ATOM 740 O O . TRP A 1 92 ? -11.151 15.841 20.094 1.00 97.00 92 TRP A O 1
ATOM 750 N N . SER A 1 93 ? -9.549 15.289 18.617 1.00 96.50 93 SER A N 1
ATOM 751 C CA . SER A 1 93 ? -10.461 14.886 17.535 1.00 96.50 93 SER A CA 1
ATOM 752 C C . SER A 1 93 ? -11.378 13.733 17.958 1.00 96.50 93 SER A C 1
ATOM 754 O O . SER A 1 93 ? -12.579 13.759 17.703 1.00 96.50 93 SER A O 1
ATOM 756 N N . VAL A 1 94 ? -10.836 12.746 18.672 1.00 96.88 94 VAL A N 1
ATOM 757 C CA . VAL A 1 94 ? -11.583 11.603 19.214 1.00 96.88 94 VAL A CA 1
ATOM 758 C C . VAL A 1 94 ? -12.575 12.042 20.293 1.00 96.88 94 VAL A C 1
ATOM 760 O O . VAL A 1 94 ? -13.702 11.550 20.351 1.00 96.88 94 VAL A O 1
ATOM 763 N N . ASN A 1 95 ? -12.204 13.009 21.131 1.00 97.06 95 ASN A N 1
ATOM 764 C CA . ASN A 1 95 ? -13.112 13.549 22.140 1.00 97.06 95 ASN A CA 1
ATOM 765 C C . ASN A 1 95 ? -14.339 14.231 21.517 1.00 97.06 95 ASN A C 1
ATOM 767 O O . ASN A 1 95 ? -15.430 14.115 22.075 1.00 97.06 95 ASN A O 1
ATOM 771 N N . LEU A 1 96 ? -14.206 14.864 20.343 1.00 96.38 96 LEU A N 1
ATOM 772 C CA . LEU A 1 96 ? -15.349 15.448 19.624 1.00 96.38 96 LEU A CA 1
ATOM 773 C C . LEU A 1 96 ? -16.381 14.402 19.181 1.00 96.38 96 LEU A C 1
ATOM 775 O O . LEU A 1 96 ? -17.539 14.752 18.965 1.00 96.38 96 LEU A O 1
ATOM 779 N N . VAL A 1 97 ? -15.984 13.132 19.056 1.00 95.75 97 VAL A N 1
ATOM 780 C CA . VAL A 1 97 ? -16.874 12.028 18.660 1.00 95.75 97 VAL A CA 1
ATOM 781 C C . VAL A 1 97 ? -17.311 11.145 19.834 1.00 95.75 97 VAL A C 1
ATOM 783 O O . VAL A 1 97 ? -17.991 10.144 19.625 1.00 95.75 97 VAL A O 1
ATOM 786 N N . GLY A 1 98 ? -16.971 11.527 21.072 1.00 94.44 98 GLY A N 1
ATOM 787 C CA . GLY A 1 98 ? -17.396 10.829 22.292 1.00 94.44 98 GLY A CA 1
ATOM 788 C C . GLY A 1 98 ? -16.361 9.880 22.912 1.00 94.44 98 GLY A C 1
ATOM 789 O O . GLY A 1 98 ? -16.719 9.088 23.793 1.00 94.44 98 GLY A O 1
ATOM 790 N N . GLY A 1 99 ? -15.093 9.974 22.497 1.00 95.75 99 GLY A N 1
ATOM 791 C CA . GLY A 1 99 ? -13.985 9.170 23.022 1.00 95.75 99 GLY A CA 1
ATOM 792 C C . GLY A 1 99 ? -13.676 7.932 22.173 1.00 95.75 99 GLY A C 1
ATOM 793 O O . GLY A 1 99 ? -14.324 7.687 21.158 1.00 95.75 99 GLY A O 1
ATOM 794 N N . PHE A 1 100 ? -12.686 7.138 22.599 1.00 95.56 100 PHE A N 1
ATOM 795 C CA . PHE A 1 100 ? -12.311 5.877 21.944 1.00 95.56 100 PHE A CA 1
ATOM 796 C C . PHE A 1 100 ? -13.384 4.804 22.158 1.00 95.56 100 PHE A C 1
ATOM 798 O O . PHE A 1 100 ? -13.289 3.969 23.058 1.00 95.56 100 PHE A O 1
ATOM 805 N N . LYS A 1 101 ? -14.453 4.874 21.365 1.00 93.00 101 LYS A N 1
ATOM 806 C CA . LYS A 1 101 ? -15.603 3.972 21.428 1.00 93.00 101 LYS A CA 1
ATOM 807 C C . LYS A 1 101 ? -16.020 3.567 20.024 1.00 93.00 101 LYS A C 1
ATOM 809 O O . LYS A 1 101 ? -16.080 4.400 19.124 1.00 93.00 101 LYS A O 1
ATOM 814 N N . MET A 1 102 ? -16.338 2.288 19.878 1.00 94.00 102 MET A N 1
ATOM 815 C CA . MET A 1 102 ? -16.879 1.699 18.659 1.00 94.00 102 MET A CA 1
ATOM 816 C C . MET A 1 102 ? -18.216 0.997 18.971 1.00 94.00 102 MET A C 1
ATOM 818 O O . MET A 1 102 ? -18.371 0.495 20.089 1.00 94.00 102 MET A O 1
ATOM 822 N N . PRO A 1 103 ? -19.176 0.959 18.026 1.00 93.88 103 PRO A N 1
ATOM 823 C CA . PRO A 1 103 ? -19.128 1.617 16.719 1.00 93.88 103 PRO A CA 1
ATOM 824 C C . PRO A 1 103 ? -19.185 3.149 16.836 1.00 93.88 103 PRO A C 1
ATOM 826 O O . PRO A 1 103 ? -19.693 3.694 17.817 1.00 93.88 103 PRO A O 1
ATOM 829 N N . LEU A 1 104 ? -18.650 3.843 15.826 1.00 94.44 104 LEU A N 1
ATOM 830 C CA . LEU A 1 104 ? -18.763 5.298 15.722 1.00 94.44 104 LEU A CA 1
ATOM 831 C C . LEU A 1 104 ? -20.241 5.736 15.666 1.00 94.44 104 LEU A C 1
ATOM 833 O O . LEU A 1 104 ? -21.078 4.999 15.132 1.00 94.44 104 LEU A O 1
ATOM 837 N N . PRO A 1 105 ? -20.576 6.945 16.158 1.00 93.00 105 PRO A N 1
ATOM 838 C CA . PRO A 1 105 ? -21.909 7.513 15.980 1.00 93.00 105 PRO A CA 1
ATOM 839 C C . PRO A 1 105 ? -22.356 7.519 14.508 1.00 93.00 105 PRO A C 1
ATOM 841 O O . PRO A 1 105 ? -21.563 7.727 13.592 1.00 93.00 105 PRO A O 1
ATOM 844 N N . SER A 1 106 ? -23.654 7.315 14.259 1.00 90.06 106 SER A N 1
ATOM 845 C CA . SER A 1 106 ? -24.181 7.251 12.885 1.00 90.06 106 SER A CA 1
ATOM 846 C C . SER A 1 106 ? -24.057 8.577 12.127 1.00 90.06 106 SER A C 1
ATOM 848 O O . SER A 1 106 ? -23.930 8.585 10.903 1.00 90.06 106 SER A O 1
ATOM 850 N N . GLN A 1 107 ? -24.088 9.700 12.849 1.00 92.19 107 GLN A N 1
ATOM 851 C CA . GLN A 1 107 ? -23.903 11.039 12.302 1.00 92.19 107 GLN A CA 1
ATOM 852 C C . GLN A 1 107 ? -22.572 11.615 12.779 1.00 92.19 107 GLN A C 1
ATOM 854 O O . GLN A 1 107 ? -22.326 11.718 13.981 1.00 92.19 107 GLN A O 1
ATOM 859 N N . CYS A 1 108 ? -21.743 12.035 11.824 1.00 94.69 108 CYS A N 1
ATOM 860 C CA . CYS A 1 108 ? -20.493 12.724 12.108 1.00 94.69 108 CYS A CA 1
ATOM 861 C C . CYS A 1 108 ? -20.783 14.096 12.753 1.00 94.69 108 CYS A C 1
ATOM 863 O O . CYS A 1 108 ? -21.489 14.908 12.140 1.00 94.69 108 CYS A O 1
ATOM 865 N N . PRO A 1 109 ? -20.269 14.375 13.969 1.00 96.12 109 PRO A N 1
ATOM 866 C CA . PRO A 1 109 ? -20.401 15.683 14.600 1.00 96.12 109 PRO A CA 1
ATOM 867 C C . PRO A 1 109 ? -19.849 16.791 13.702 1.00 96.12 109 PRO A C 1
ATOM 869 O O . PRO A 1 109 ? -18.787 16.642 13.092 1.00 96.12 109 PRO A O 1
ATOM 872 N N . LYS A 1 110 ? -20.554 17.926 13.632 1.00 95.38 110 LYS A N 1
ATOM 873 C CA . LYS A 1 110 ? -20.171 19.041 12.750 1.00 95.38 110 LYS A CA 1
ATOM 874 C C . LYS A 1 110 ? -18.797 19.594 13.112 1.00 95.38 110 LYS A C 1
ATOM 876 O O . LYS A 1 110 ? -18.033 19.960 12.231 1.00 95.38 110 LYS A O 1
ATOM 881 N N . GLU A 1 111 ? -18.478 19.617 14.398 1.00 95.50 111 GLU A N 1
ATOM 882 C CA . GLU A 1 111 ? -17.205 20.074 14.939 1.00 95.50 111 GLU A CA 1
ATOM 883 C C . GLU A 1 111 ? -16.044 19.223 14.414 1.00 95.50 111 GLU A C 1
ATOM 885 O O . GLU A 1 111 ? -15.027 19.779 14.004 1.00 95.50 111 GLU A O 1
ATOM 890 N N . PHE A 1 112 ? -16.216 17.896 14.357 1.00 96.50 112 PHE A N 1
ATOM 891 C CA . PHE A 1 112 ? -15.232 16.989 13.761 1.00 96.50 112 PHE A CA 1
ATOM 892 C C . PHE A 1 112 ? -15.140 17.198 12.247 1.00 96.50 112 PHE A C 1
ATOM 894 O O . PHE A 1 112 ? -14.047 17.324 11.703 1.00 96.50 112 PHE A O 1
ATOM 901 N N . ALA A 1 113 ? -16.285 17.297 11.565 1.00 95.44 113 ALA A N 1
ATOM 902 C CA . ALA A 1 113 ? -16.338 17.501 10.117 1.00 95.44 113 ALA A CA 1
ATOM 903 C C . ALA A 1 113 ? -15.689 18.823 9.654 1.00 95.44 113 ALA A C 1
ATOM 905 O O . ALA A 1 113 ? -15.309 18.945 8.491 1.00 95.44 113 ALA A O 1
ATOM 906 N N . CYS A 1 114 ? -15.560 19.807 10.549 1.00 94.88 114 CYS A N 1
ATOM 907 C CA . CYS A 1 114 ? -14.888 21.082 10.297 1.00 94.88 114 CYS A CA 1
ATOM 908 C C . CYS A 1 114 ? -13.363 21.037 10.505 1.00 94.88 114 CYS A C 1
ATOM 910 O O . CYS A 1 114 ? -12.697 22.042 10.242 1.00 94.88 114 CYS A O 1
ATOM 912 N N . ILE A 1 115 ? -12.796 19.927 10.996 1.00 94.62 115 ILE A N 1
ATOM 913 C CA . ILE A 1 115 ? -11.348 19.806 11.186 1.00 94.62 115 ILE A CA 1
ATOM 914 C C . ILE A 1 115 ? -10.653 19.839 9.817 1.00 94.62 115 ILE A C 1
ATOM 916 O O . ILE A 1 115 ? -10.998 19.050 8.935 1.00 94.62 115 ILE A O 1
ATOM 920 N N . PRO A 1 116 ? -9.646 20.711 9.623 1.00 94.19 116 PRO A N 1
ATOM 921 C CA . PRO A 1 116 ? -8.844 20.695 8.412 1.00 94.19 116 PRO A CA 1
ATOM 922 C C . PRO A 1 116 ? -8.117 19.362 8.245 1.00 94.19 116 PRO A C 1
ATOM 924 O O . PRO A 1 116 ? -7.396 18.922 9.137 1.00 94.19 116 PRO A O 1
ATOM 927 N N . GLU A 1 117 ? -8.239 18.768 7.066 1.00 92.44 117 GLU A N 1
ATOM 928 C CA . GLU A 1 117 ? -7.738 17.420 6.795 1.00 92.44 117 GLU A CA 1
ATOM 929 C C . GLU A 1 117 ? -6.232 17.248 7.056 1.00 92.44 117 GLU A C 1
ATOM 931 O O . GLU A 1 117 ? -5.812 16.231 7.606 1.00 92.44 117 GLU A O 1
ATOM 936 N N . HIS A 1 118 ? -5.432 18.281 6.764 1.00 93.38 118 HIS A N 1
ATOM 937 C CA . HIS A 1 118 ? -3.986 18.262 7.004 1.00 93.38 118 HIS A CA 1
ATOM 938 C C . HIS A 1 118 ? -3.603 17.991 8.466 1.00 93.38 118 HIS A C 1
ATOM 940 O O . HIS A 1 118 ? -2.512 17.508 8.723 1.00 93.38 118 HIS A O 1
ATOM 946 N N . PHE A 1 119 ? -4.485 18.247 9.440 1.00 94.50 119 PHE A N 1
ATOM 947 C CA . PHE A 1 119 ? -4.201 17.925 10.843 1.00 94.50 119 PHE A CA 1
ATOM 948 C C . PHE A 1 119 ? -4.015 16.421 11.055 1.00 94.50 119 PHE A C 1
ATOM 950 O O . PHE A 1 119 ? -3.209 16.008 11.888 1.00 94.50 119 PHE A O 1
ATOM 957 N N . LEU A 1 120 ? -4.790 15.622 10.321 1.00 95.19 120 LEU A N 1
ATOM 958 C CA . LEU A 1 120 ? -4.732 14.168 10.358 1.00 95.19 120 LEU A CA 1
ATOM 959 C C . LEU A 1 120 ? -3.674 13.652 9.385 1.00 95.19 120 LEU A C 1
ATOM 961 O O . LEU A 1 120 ? -2.929 12.740 9.728 1.00 95.19 120 LEU A O 1
ATOM 965 N N . ASP A 1 121 ? -3.580 14.267 8.206 1.00 95.38 121 ASP A N 1
ATOM 966 C CA . ASP A 1 121 ? -2.608 13.883 7.184 1.00 95.38 121 ASP A CA 1
ATOM 967 C C . ASP A 1 121 ? -1.162 14.054 7.666 1.00 95.38 121 ASP A C 1
ATOM 969 O O . ASP A 1 121 ? -0.375 13.109 7.605 1.00 95.38 121 ASP A O 1
ATOM 973 N N . ASP A 1 122 ? -0.846 15.206 8.267 1.00 96.50 122 ASP A N 1
ATOM 974 C CA . ASP A 1 122 ? 0.479 15.486 8.821 1.00 96.50 122 ASP A CA 1
ATOM 975 C C . ASP A 1 122 ? 0.848 14.497 9.941 1.00 96.50 122 ASP A C 1
ATOM 977 O O . ASP A 1 122 ? 2.006 14.092 10.070 1.00 96.50 122 ASP A O 1
ATOM 981 N N . ALA A 1 123 ? -0.136 14.096 10.756 1.00 96.94 123 ALA A N 1
ATOM 982 C CA . ALA A 1 123 ? 0.067 13.111 11.811 1.00 96.94 123 ALA A CA 1
ATOM 983 C C . ALA A 1 123 ? 0.441 11.748 11.217 1.00 96.94 123 ALA A C 1
ATOM 985 O O . ALA A 1 123 ? 1.398 11.129 11.677 1.00 96.94 123 ALA A O 1
ATOM 986 N N . MET A 1 124 ? -0.279 11.297 10.185 1.00 97.44 124 MET A N 1
ATOM 987 C CA . MET A 1 124 ? 0.014 10.028 9.518 1.00 97.44 124 MET A CA 1
ATOM 988 C C . MET A 1 124 ? 1.378 10.065 8.818 1.00 97.44 124 MET A C 1
ATOM 990 O O . MET A 1 124 ? 2.171 9.146 8.999 1.00 97.44 124 MET A O 1
ATOM 994 N N . ASP A 1 125 ? 1.710 11.147 8.105 1.00 95.75 125 ASP A N 1
ATOM 995 C CA . ASP A 1 125 ? 3.020 11.299 7.456 1.00 95.75 125 ASP A CA 1
ATOM 996 C C . ASP A 1 125 ? 4.176 11.290 8.458 1.00 95.75 125 ASP A C 1
ATOM 998 O O . ASP A 1 125 ? 5.228 10.693 8.197 1.00 95.75 125 ASP A O 1
ATOM 1002 N N . LEU A 1 126 ? 3.993 11.933 9.615 1.00 95.75 126 LEU A N 1
ATOM 1003 C CA . LEU A 1 126 ? 4.997 11.908 10.668 1.00 95.75 126 LEU A CA 1
ATOM 1004 C C . LEU A 1 126 ? 5.162 10.496 11.240 1.00 95.75 126 LEU A C 1
ATOM 1006 O O . LEU A 1 126 ? 6.298 10.091 11.464 1.00 95.75 126 LEU A O 1
ATOM 1010 N N . LEU A 1 127 ? 4.078 9.738 11.440 1.00 96.06 127 LEU A N 1
ATOM 1011 C CA . LEU A 1 127 ? 4.160 8.350 11.911 1.00 96.06 127 LEU A CA 1
ATOM 1012 C C . LEU A 1 127 ? 4.849 7.442 10.891 1.00 96.06 127 LEU A C 1
ATOM 1014 O O . LEU A 1 127 ? 5.690 6.637 11.285 1.00 96.06 127 LEU A O 1
ATOM 1018 N N . VAL A 1 128 ? 4.562 7.584 9.592 1.00 94.38 128 VAL A N 1
ATOM 1019 C CA . VAL A 1 128 ? 5.276 6.838 8.538 1.00 94.38 128 VAL A CA 1
ATOM 1020 C C . VAL A 1 128 ? 6.775 7.143 8.595 1.00 94.38 128 VAL A C 1
ATOM 1022 O O . VAL A 1 128 ? 7.598 6.229 8.523 1.00 94.38 128 VAL A O 1
ATOM 1025 N N . LEU A 1 129 ? 7.150 8.416 8.760 1.00 93.19 129 LEU A N 1
ATOM 1026 C CA . LEU A 1 129 ? 8.552 8.817 8.877 1.00 93.19 129 LEU A CA 1
ATOM 1027 C C . LEU A 1 129 ? 9.215 8.222 10.125 1.00 93.19 129 LEU A C 1
ATOM 1029 O O . LEU A 1 129 ? 10.273 7.603 10.024 1.00 93.19 129 LEU A O 1
ATOM 1033 N N . THR A 1 130 ? 8.616 8.416 11.300 1.00 93.56 130 THR A N 1
ATOM 1034 C CA . THR A 1 130 ? 9.213 8.000 12.575 1.00 93.56 130 THR A CA 1
ATOM 1035 C C . THR A 1 130 ? 9.247 6.487 12.725 1.00 93.56 130 THR A C 1
ATOM 1037 O O . THR A 1 130 ? 10.166 5.975 13.353 1.00 93.56 130 THR A O 1
ATOM 1040 N N . SER A 1 131 ? 8.344 5.752 12.072 1.00 91.38 131 SER A N 1
ATOM 1041 C CA . SER A 1 131 ? 8.388 4.284 12.042 1.00 91.38 131 SER A CA 1
ATOM 1042 C C . SER A 1 131 ? 9.617 3.728 11.324 1.00 91.38 131 SER A C 1
ATOM 1044 O O . SER A 1 131 ? 10.038 2.613 11.608 1.00 91.38 131 SER A O 1
ATOM 1046 N N . ARG A 1 132 ? 10.251 4.514 10.444 1.00 87.62 132 ARG A N 1
ATOM 1047 C CA . ARG A 1 132 ? 11.528 4.159 9.797 1.00 87.62 132 ARG A CA 1
ATOM 1048 C C . ARG A 1 132 ? 12.749 4.539 10.642 1.00 87.62 132 ARG A C 1
ATOM 1050 O O . ARG A 1 132 ? 13.879 4.268 10.248 1.00 87.62 132 ARG A O 1
ATOM 1057 N N . ILE A 1 133 ? 12.536 5.183 11.791 1.00 88.06 133 ILE A N 1
ATOM 1058 C CA . ILE A 1 133 ? 13.577 5.664 12.702 1.00 88.06 133 ILE A CA 1
ATOM 1059 C C . ILE A 1 133 ? 13.309 5.033 14.074 1.00 88.06 133 ILE A C 1
ATOM 1061 O O . ILE A 1 133 ? 12.660 5.658 14.911 1.00 88.06 133 ILE A O 1
ATOM 1065 N N . PRO A 1 134 ? 13.819 3.818 14.358 1.00 79.56 134 PRO A N 1
ATOM 1066 C CA . PRO A 1 134 ? 13.458 3.072 15.569 1.00 79.56 134 PRO A CA 1
ATOM 1067 C C . PRO A 1 134 ? 13.598 3.878 16.871 1.00 79.56 134 PRO A C 1
ATOM 1069 O O . PRO A 1 134 ? 12.713 3.851 17.721 1.00 79.56 134 PRO A O 1
ATOM 1072 N N . LYS A 1 135 ? 14.658 4.693 16.983 1.00 82.44 135 LYS A N 1
ATOM 1073 C CA . LYS A 1 135 ? 14.908 5.576 18.139 1.00 82.44 135 LYS A CA 1
ATOM 1074 C C . LYS A 1 135 ? 13.830 6.644 18.361 1.00 82.44 135 LYS A C 1
ATOM 1076 O O . LYS A 1 135 ? 13.680 7.127 19.476 1.00 82.44 135 LYS A O 1
ATOM 1081 N N . ALA A 1 136 ? 13.111 7.057 17.317 1.00 86.25 136 ALA A N 1
ATOM 1082 C CA . ALA A 1 136 ? 12.066 8.073 17.427 1.00 86.25 136 ALA A CA 1
ATOM 1083 C C . ALA A 1 136 ? 10.802 7.519 18.103 1.00 86.25 136 ALA A C 1
ATOM 1085 O O . ALA A 1 136 ? 10.135 8.252 18.834 1.00 86.25 136 ALA A O 1
ATOM 1086 N N . LEU A 1 137 ? 10.492 6.237 17.882 1.00 86.12 137 LEU A N 1
ATOM 1087 C CA . LEU A 1 137 ? 9.333 5.559 18.473 1.00 86.12 137 LEU A CA 1
ATOM 1088 C C . LEU A 1 137 ? 9.656 4.781 19.749 1.00 86.12 137 LEU A C 1
ATOM 1090 O O . LEU A 1 137 ? 8.739 4.360 20.453 1.00 86.12 137 LEU A O 1
ATOM 1094 N N . GLU A 1 138 ? 10.935 4.601 20.069 1.00 82.50 138 GLU A N 1
ATOM 1095 C CA . GLU A 1 138 ? 11.358 3.945 21.299 1.00 82.50 138 GLU A CA 1
ATOM 1096 C C . GLU A 1 138 ? 10.708 4.616 22.523 1.00 82.50 138 GLU A C 1
ATOM 1098 O O . GLU A 1 138 ? 10.849 5.818 22.752 1.00 82.50 138 GLU A O 1
ATOM 1103 N N . SER A 1 139 ? 9.972 3.825 23.310 1.00 82.44 139 SER A N 1
ATOM 1104 C CA . SER A 1 139 ? 9.205 4.268 24.489 1.00 82.44 139 SER A CA 1
ATOM 1105 C C . SER A 1 139 ? 8.046 5.248 24.223 1.00 82.44 139 SER A C 1
ATOM 1107 O O . SER A 1 139 ? 7.468 5.771 25.177 1.00 82.44 139 SER A O 1
ATOM 1109 N N . PHE A 1 140 ? 7.669 5.498 22.964 1.00 88.88 140 PHE A N 1
ATOM 1110 C CA . PHE A 1 140 ? 6.504 6.322 22.641 1.00 88.88 140 PHE A CA 1
ATOM 1111 C C . PHE A 1 140 ? 5.211 5.486 22.683 1.00 88.88 140 PHE A C 1
ATOM 1113 O O . PHE A 1 140 ? 5.165 4.370 22.173 1.00 88.88 140 PHE A O 1
ATOM 1120 N N . VAL A 1 141 ? 4.141 6.026 23.276 1.00 89.44 141 VAL A N 1
ATOM 1121 C CA . VAL A 1 141 ? 2.844 5.333 23.391 1.00 89.44 141 VAL A CA 1
ATOM 1122 C C . VAL A 1 141 ? 2.068 5.440 22.075 1.00 89.44 141 VAL A C 1
ATOM 1124 O O . VAL A 1 141 ? 1.682 6.539 21.670 1.00 89.44 141 VAL A O 1
ATOM 1127 N N . LEU A 1 142 ? 1.836 4.303 21.415 1.00 93.94 142 LEU A N 1
ATOM 1128 C CA . LEU A 1 142 ? 1.198 4.226 20.093 1.00 93.94 142 LEU A CA 1
ATOM 1129 C C . LEU A 1 142 ? -0.298 3.878 20.145 1.00 93.94 142 LEU A C 1
ATOM 1131 O O . LEU A 1 142 ? -0.996 4.077 19.153 1.00 93.94 142 LEU A O 1
ATOM 1135 N N . ASP A 1 143 ? -0.812 3.418 21.286 1.00 94.81 143 ASP A N 1
ATOM 1136 C CA . ASP A 1 143 ? -2.187 2.927 21.458 1.00 94.81 143 ASP A CA 1
ATOM 1137 C C . ASP A 1 143 ? -3.265 3.939 21.039 1.00 94.81 143 ASP A C 1
ATOM 1139 O O . ASP A 1 143 ? -4.262 3.570 20.416 1.00 94.81 143 ASP A O 1
ATOM 1143 N N . ASP A 1 144 ? -3.057 5.232 21.311 1.00 96.44 144 ASP A N 1
ATOM 1144 C CA . ASP A 1 144 ? -4.008 6.281 20.917 1.00 96.44 144 ASP A CA 1
ATOM 1145 C C . ASP A 1 144 ? -4.050 6.478 19.397 1.00 96.44 144 ASP A C 1
ATOM 1147 O O . ASP A 1 144 ? -5.117 6.703 18.822 1.00 96.44 144 ASP A O 1
ATOM 1151 N N . PHE A 1 145 ? -2.893 6.376 18.735 1.00 97.44 145 PHE A N 1
ATOM 1152 C CA . PHE A 1 145 ? -2.810 6.446 17.280 1.00 97.44 145 PHE A CA 1
ATOM 1153 C C . PHE A 1 145 ? -3.431 5.203 16.640 1.00 97.44 145 PHE A C 1
ATOM 1155 O O . PHE A 1 145 ? -4.208 5.334 15.698 1.00 97.44 145 PHE A O 1
ATOM 1162 N N . LEU A 1 146 ? -3.143 4.015 17.180 1.00 97.25 146 LEU A N 1
ATOM 1163 C CA . LEU A 1 146 ? -3.749 2.757 16.746 1.00 97.25 146 LEU A CA 1
ATOM 1164 C C . LEU A 1 146 ? -5.277 2.818 16.855 1.00 97.25 146 LEU A C 1
ATOM 1166 O O . LEU A 1 146 ? -5.982 2.547 15.884 1.00 97.25 146 LEU A O 1
ATOM 1170 N N . SER A 1 147 ? -5.789 3.216 18.021 1.00 97.56 147 SER A N 1
ATOM 1171 C CA . SER A 1 147 ? -7.226 3.350 18.271 1.00 97.56 147 SER A CA 1
ATOM 1172 C C . SER A 1 147 ? -7.880 4.326 17.300 1.00 97.56 147 SER A C 1
ATOM 1174 O O . SER A 1 147 ? -8.930 4.027 16.734 1.00 97.56 147 SER A O 1
ATOM 1176 N N . PHE A 1 148 ? -7.240 5.475 17.063 1.00 98.00 148 PHE A N 1
ATOM 1177 C CA . PHE A 1 148 ? -7.702 6.458 16.090 1.00 98.00 148 PHE A CA 1
ATOM 1178 C C . PHE A 1 148 ? -7.766 5.876 14.676 1.00 98.00 148 PHE A C 1
ATOM 1180 O O . PHE A 1 148 ? -8.804 5.968 14.022 1.00 98.00 148 PHE A O 1
ATOM 1187 N N . ILE A 1 149 ? -6.682 5.244 14.220 1.00 98.31 149 ILE A N 1
ATOM 1188 C CA . ILE A 1 149 ? -6.610 4.620 12.898 1.00 98.31 149 ILE A CA 1
ATOM 1189 C C . ILE A 1 149 ? -7.752 3.615 12.732 1.00 98.31 149 ILE A C 1
ATOM 1191 O O . ILE A 1 149 ? -8.527 3.742 11.786 1.00 98.31 149 ILE A O 1
ATOM 1195 N N . ILE A 1 150 ? -7.919 2.685 13.677 1.00 97.81 150 ILE A N 1
ATOM 1196 C CA . ILE A 1 150 ? -8.964 1.656 13.609 1.00 97.81 150 ILE A CA 1
ATOM 1197 C C . ILE A 1 150 ? -10.352 2.290 13.533 1.00 97.81 150 ILE A C 1
ATOM 1199 O O . ILE A 1 150 ? -11.160 1.863 12.713 1.00 97.81 150 ILE A O 1
ATOM 1203 N N . MET A 1 151 ? -10.637 3.311 14.347 1.00 97.19 151 MET A N 1
ATOM 1204 C CA . MET A 1 151 ? -11.950 3.961 14.355 1.00 97.19 151 MET A CA 1
ATOM 1205 C C . MET A 1 151 ? -12.305 4.582 12.999 1.00 97.19 151 MET A C 1
ATOM 1207 O O . MET A 1 151 ? -13.447 4.461 12.553 1.00 97.19 151 MET A O 1
ATOM 1211 N N . PHE A 1 152 ? -11.354 5.241 12.332 1.00 97.06 152 PHE A N 1
ATOM 1212 C CA . PHE A 1 152 ? -11.664 6.093 11.181 1.00 97.06 152 PHE A CA 1
ATOM 1213 C C . PHE A 1 152 ? -11.286 5.512 9.812 1.00 97.06 152 PHE A C 1
ATOM 1215 O O . PHE A 1 152 ? -11.912 5.888 8.819 1.00 97.06 152 PHE A O 1
ATOM 1222 N N . MET A 1 153 ? -10.345 4.564 9.728 1.00 96.06 153 MET A N 1
ATOM 1223 C CA . MET A 1 153 ? -9.897 3.982 8.450 1.00 96.06 153 MET A CA 1
ATOM 1224 C C . MET A 1 153 ? -11.032 3.318 7.655 1.00 96.06 153 MET A C 1
ATOM 1226 O O . MET A 1 153 ? -11.067 3.407 6.433 1.00 96.06 153 MET A O 1
ATOM 1230 N N . GLY A 1 154 ? -12.001 2.699 8.336 1.00 91.94 154 GLY A N 1
ATOM 1231 C CA . GLY A 1 154 ? -13.161 2.048 7.715 1.00 91.94 154 GLY A CA 1
ATOM 1232 C C . GLY A 1 154 ? -14.388 2.960 7.570 1.00 91.94 154 GLY A C 1
ATOM 1233 O O . GLY A 1 154 ? -15.488 2.475 7.298 1.00 91.94 154 GLY A O 1
ATOM 1234 N N . SER A 1 155 ? -14.260 4.269 7.822 1.00 92.25 155 SER A N 1
ATOM 1235 C CA . SER A 1 155 ? -15.406 5.166 8.015 1.00 92.25 155 SER A CA 1
ATOM 1236 C C . SER A 1 155 ? -15.466 6.311 6.997 1.00 92.25 155 SER A C 1
ATOM 1238 O O . SER A 1 155 ? -14.982 7.417 7.239 1.00 92.25 155 SER A O 1
ATOM 1240 N N . THR A 1 156 ? -16.144 6.071 5.870 1.00 91.88 156 THR A N 1
ATOM 1241 C CA . THR A 1 156 ? -16.396 7.071 4.809 1.00 91.88 156 THR A CA 1
ATOM 1242 C C . THR A 1 156 ? -17.250 8.259 5.256 1.00 91.88 156 THR A C 1
ATOM 1244 O O . THR A 1 156 ? -17.169 9.334 4.662 1.00 91.88 156 THR A O 1
ATOM 1247 N N . SER A 1 157 ? -18.064 8.099 6.304 1.00 92.94 157 SER A N 1
ATOM 1248 C CA . SER A 1 157 ? -18.891 9.179 6.857 1.00 92.94 157 SER A CA 1
ATOM 1249 C C . SER A 1 157 ? -18.087 10.189 7.681 1.00 92.94 157 SER A C 1
ATOM 1251 O O . SER A 1 157 ? -18.530 11.329 7.831 1.00 92.94 157 SER A O 1
ATOM 1253 N N . TYR A 1 158 ? -16.911 9.796 8.178 1.00 95.31 158 TYR A N 1
ATOM 1254 C CA . TYR A 1 158 ? -16.028 10.649 8.974 1.00 95.31 158 TYR A CA 1
ATOM 1255 C C . TYR A 1 158 ? -14.829 11.141 8.168 1.00 95.31 158 TYR A C 1
ATOM 1257 O O . TYR A 1 158 ? -14.590 12.345 8.118 1.00 95.31 158 TYR A O 1
ATOM 1265 N N . ILE A 1 159 ? -14.104 10.235 7.504 1.00 94.81 159 ILE A N 1
ATOM 1266 C CA . ILE A 1 159 ? -12.966 10.582 6.648 1.00 94.81 159 ILE A CA 1
ATOM 1267 C C . ILE A 1 159 ? -13.303 10.200 5.213 1.00 94.81 159 ILE A C 1
ATOM 1269 O O . ILE A 1 159 ? -13.304 9.032 4.833 1.00 94.81 159 ILE A O 1
ATOM 1273 N N . LYS A 1 160 ? -13.591 11.219 4.401 1.00 91.75 160 LYS A N 1
ATOM 1274 C CA . LYS A 1 160 ? -13.982 11.030 3.000 1.00 91.75 160 LYS A CA 1
ATOM 1275 C C . LYS A 1 160 ? -12.794 10.733 2.094 1.00 91.75 160 LYS A C 1
ATOM 1277 O O . LYS A 1 160 ? -12.962 9.989 1.135 1.00 91.75 160 LYS A O 1
ATOM 1282 N N . ASN A 1 161 ? -11.619 11.303 2.379 1.00 92.19 161 ASN A N 1
ATOM 1283 C CA . ASN A 1 161 ? -10.450 11.118 1.529 1.00 92.19 161 ASN A CA 1
ATOM 1284 C C . ASN A 1 161 ? -9.944 9.661 1.609 1.00 92.19 161 ASN A C 1
ATOM 1286 O O . ASN A 1 161 ? -9.466 9.239 2.667 1.00 92.19 161 ASN A O 1
ATOM 1290 N N . PRO A 1 162 ? -10.022 8.881 0.516 1.00 91.94 162 PRO A N 1
ATOM 1291 C CA . PRO A 1 162 ? -9.498 7.517 0.478 1.00 91.94 162 PRO A CA 1
ATOM 1292 C C . PRO A 1 162 ? -7.978 7.452 0.667 1.00 91.94 162 PRO A C 1
ATOM 1294 O O . PRO A 1 162 ? -7.502 6.508 1.284 1.00 91.94 162 PRO A O 1
ATOM 1297 N N . TYR A 1 163 ? -7.222 8.457 0.217 1.00 92.56 163 TYR A N 1
ATOM 1298 C CA . TYR A 1 163 ? -5.763 8.479 0.349 1.00 92.56 163 TYR A CA 1
ATOM 1299 C C . TYR A 1 163 ? -5.320 8.636 1.804 1.00 92.56 163 TYR A C 1
ATOM 1301 O O . TYR A 1 163 ? -4.394 7.958 2.237 1.00 92.56 163 TYR A O 1
ATOM 1309 N N . LEU A 1 164 ? -6.018 9.461 2.591 1.00 95.25 164 LEU A N 1
ATOM 1310 C CA . LEU A 1 164 ? -5.751 9.570 4.025 1.00 95.25 164 LEU A CA 1
ATOM 1311 C C . LEU A 1 164 ? -6.059 8.249 4.746 1.00 95.25 164 LEU A C 1
ATOM 1313 O O . LEU A 1 164 ? -5.269 7.798 5.571 1.00 95.25 164 LEU A O 1
ATOM 1317 N N . ARG A 1 165 ? -7.173 7.588 4.402 1.00 96.12 165 ARG A N 1
ATOM 1318 C CA . ARG A 1 165 ? -7.513 6.262 4.950 1.00 96.12 165 ARG A CA 1
ATOM 1319 C C . ARG A 1 165 ? -6.489 5.196 4.547 1.00 96.12 165 ARG A C 1
ATOM 1321 O O . ARG A 1 165 ? -6.115 4.379 5.378 1.00 96.12 165 ARG A O 1
ATOM 1328 N N . ALA A 1 166 ? -5.982 5.237 3.316 1.00 95.12 166 ALA A N 1
ATOM 1329 C CA . ALA A 1 166 ? -4.903 4.363 2.859 1.00 95.12 166 ALA A CA 1
ATOM 1330 C C . ALA A 1 166 ? -3.586 4.623 3.605 1.00 95.12 166 ALA A C 1
ATOM 1332 O O . ALA A 1 166 ? -2.921 3.683 4.029 1.00 95.12 166 ALA A O 1
ATOM 1333 N N . LYS A 1 167 ? -3.242 5.892 3.850 1.00 96.19 167 LYS A N 1
ATOM 1334 C CA . LYS A 1 167 ? -2.061 6.277 4.635 1.00 96.19 167 LYS A CA 1
ATOM 1335 C C . LYS A 1 167 ? -2.132 5.749 6.074 1.00 96.19 167 LYS A C 1
ATOM 1337 O O . LYS A 1 167 ? -1.116 5.361 6.637 1.00 96.19 167 LYS A O 1
ATOM 1342 N N . MET A 1 168 ? -3.328 5.651 6.662 1.00 98.12 168 MET A N 1
ATOM 1343 C CA . MET A 1 168 ? -3.504 4.987 7.961 1.00 98.12 168 MET A CA 1
ATOM 1344 C C . MET A 1 168 ? -3.110 3.503 7.918 1.00 98.12 168 MET A C 1
ATOM 1346 O O . MET A 1 168 ? -2.501 3.008 8.862 1.00 98.12 168 MET A O 1
ATOM 1350 N N . VAL A 1 169 ? -3.413 2.801 6.821 1.00 97.56 169 VAL A N 1
ATOM 1351 C CA . VAL A 1 169 ? -2.976 1.409 6.612 1.00 97.56 169 VAL A CA 1
ATOM 1352 C C . VAL A 1 169 ? -1.460 1.339 6.428 1.00 97.56 169 VAL A C 1
ATOM 1354 O O . VAL A 1 169 ? -0.827 0.465 7.012 1.00 97.56 169 VAL A O 1
ATOM 1357 N N . GLU A 1 170 ? -0.857 2.288 5.702 1.00 96.62 170 GLU A N 1
ATOM 1358 C CA . GLU A 1 170 ? 0.607 2.389 5.574 1.00 96.62 170 GLU A CA 1
ATOM 1359 C C . GLU A 1 170 ? 1.285 2.502 6.950 1.00 96.62 170 GLU A C 1
ATOM 1361 O O . GLU A 1 170 ? 2.256 1.795 7.221 1.00 96.62 170 GLU A O 1
ATOM 1366 N N . VAL A 1 171 ? 0.737 3.325 7.853 1.00 97.00 171 VAL A N 1
ATOM 1367 C CA . VAL A 1 171 ? 1.233 3.439 9.235 1.00 97.00 171 VAL A CA 1
ATOM 1368 C C . VAL A 1 171 ? 1.175 2.091 9.960 1.00 97.00 171 VAL A C 1
ATOM 1370 O O . VAL A 1 171 ? 2.171 1.683 10.557 1.00 97.00 171 VAL A O 1
ATOM 1373 N N . LEU A 1 172 ? 0.049 1.372 9.885 1.00 96.94 172 LEU A N 1
ATOM 1374 C CA . LEU A 1 172 ? -0.073 0.049 10.511 1.00 96.94 172 LEU A CA 1
ATOM 1375 C C . LEU A 1 172 ? 0.908 -0.964 9.913 1.00 96.94 172 LEU A C 1
ATOM 1377 O O . LEU A 1 172 ? 1.511 -1.737 10.656 1.00 96.94 172 LEU A O 1
ATOM 1381 N N . ASN A 1 173 ? 1.132 -0.920 8.599 1.00 95.62 173 ASN A N 1
ATOM 1382 C CA . ASN A 1 173 ? 2.127 -1.756 7.935 1.00 95.62 173 ASN A CA 1
ATOM 1383 C C . ASN A 1 173 ? 3.537 -1.497 8.470 1.00 95.62 173 ASN A C 1
ATOM 1385 O O . ASN A 1 173 ? 4.288 -2.443 8.701 1.00 95.62 173 ASN A O 1
ATOM 1389 N N . CYS A 1 174 ? 3.902 -0.237 8.721 1.00 94.00 174 CYS A N 1
ATOM 1390 C CA . CYS A 1 174 ? 5.184 0.085 9.346 1.00 94.00 174 CYS A CA 1
ATOM 1391 C C . CYS A 1 174 ? 5.309 -0.450 10.784 1.00 94.00 174 CYS A C 1
ATOM 1393 O O . CYS A 1 174 ? 6.426 -0.636 11.263 1.00 94.00 174 CYS A O 1
ATOM 1395 N N . TRP A 1 175 ? 4.194 -0.698 11.475 1.00 93.56 175 TRP A N 1
ATOM 1396 C CA . TRP A 1 175 ? 4.184 -1.233 12.839 1.00 93.56 175 TRP A CA 1
ATOM 1397 C C . TRP A 1 175 ? 4.107 -2.751 12.908 1.00 93.56 175 TRP A C 1
ATOM 1399 O O . TRP A 1 175 ? 4.270 -3.293 13.996 1.00 93.56 175 TRP A O 1
ATOM 1409 N N . MET A 1 176 ? 3.902 -3.457 11.794 1.00 91.69 176 MET A N 1
ATOM 1410 C CA . MET A 1 176 ? 3.969 -4.918 11.808 1.00 91.69 176 MET A CA 1
ATOM 1411 C C . MET A 1 176 ? 5.331 -5.370 12.364 1.00 91.69 176 MET A C 1
ATOM 1413 O O . MET A 1 176 ? 6.355 -4.838 11.924 1.00 91.69 176 MET A O 1
ATOM 1417 N N . PRO A 1 177 ? 5.398 -6.357 13.279 1.00 85.56 177 PRO A N 1
ATOM 1418 C CA . PRO A 1 177 ? 6.651 -6.760 13.931 1.00 85.56 177 PRO A CA 1
ATOM 1419 C C . PRO A 1 177 ? 7.778 -7.121 12.956 1.00 85.56 177 PRO A C 1
ATOM 1421 O O . PRO A 1 177 ? 8.944 -6.833 13.214 1.00 85.56 177 PRO A O 1
ATOM 1424 N N . GLN A 1 178 ? 7.424 -7.694 11.801 1.00 83.31 178 GLN A N 1
ATOM 1425 C CA . GLN A 1 178 ? 8.367 -8.050 10.736 1.00 83.31 178 GLN A CA 1
ATOM 1426 C C . GLN A 1 178 ? 9.031 -6.825 10.076 1.00 83.31 178 GLN A C 1
ATOM 1428 O O . GLN A 1 178 ? 10.115 -6.948 9.512 1.00 83.31 178 GLN A O 1
ATOM 1433 N N . ARG A 1 179 ? 8.391 -5.648 10.137 1.00 81.50 179 ARG A N 1
ATOM 1434 C CA . ARG A 1 179 ? 8.837 -4.396 9.500 1.00 81.50 179 ARG A CA 1
ATOM 1435 C C . ARG A 1 179 ? 9.358 -3.364 10.495 1.00 81.50 179 ARG A C 1
ATOM 1437 O O . ARG A 1 179 ? 10.287 -2.633 10.170 1.00 81.50 179 ARG A O 1
ATOM 1444 N N . SER A 1 180 ? 8.776 -3.301 11.691 1.00 77.62 180 SER A N 1
ATOM 1445 C CA . SER A 1 180 ? 9.097 -2.269 12.682 1.00 77.62 180 SER A CA 1
ATOM 1446 C C . SER A 1 180 ? 10.461 -2.480 13.344 1.00 77.62 180 SER A C 1
ATOM 1448 O O . SER A 1 180 ? 11.075 -1.523 13.814 1.00 77.62 180 SER A O 1
ATOM 1450 N N . GLY A 1 181 ? 10.925 -3.734 13.437 1.00 69.88 181 GLY A N 1
ATOM 1451 C CA . GLY A 1 181 ? 12.101 -4.100 14.233 1.00 69.88 181 GLY A CA 1
ATOM 1452 C C . GLY A 1 181 ? 11.926 -3.863 15.743 1.00 69.88 181 GLY A C 1
ATOM 1453 O O . GLY A 1 181 ? 12.890 -3.990 16.497 1.00 69.88 181 GLY A O 1
ATOM 1454 N N . LEU A 1 182 ? 10.712 -3.515 16.192 1.00 72.81 182 LEU A N 1
ATOM 1455 C CA . LEU A 1 182 ? 10.363 -3.192 17.573 1.00 72.81 182 LEU A CA 1
ATOM 1456 C C . LEU A 1 182 ? 9.415 -4.255 18.135 1.00 72.81 182 LEU A C 1
ATOM 1458 O O . LEU A 1 182 ? 8.233 -4.294 17.793 1.00 72.81 182 LEU A O 1
ATOM 1462 N N . ASN A 1 183 ? 9.897 -5.060 19.083 1.00 70.75 183 ASN A N 1
ATOM 1463 C CA . ASN A 1 183 ? 9.087 -6.110 19.719 1.00 70.75 183 ASN A CA 1
ATOM 1464 C C . ASN A 1 183 ? 7.827 -5.567 20.422 1.00 70.75 183 ASN A C 1
ATOM 1466 O O . ASN A 1 183 ? 6.829 -6.274 20.523 1.00 70.75 183 ASN A O 1
ATOM 1470 N N . SER A 1 184 ? 7.845 -4.309 20.878 1.00 74.38 184 SER A N 1
ATOM 1471 C CA . SER A 1 184 ? 6.704 -3.658 21.539 1.00 74.38 184 SER A CA 1
ATOM 1472 C C . SER A 1 184 ? 5.499 -3.438 20.623 1.00 74.38 184 SER A C 1
ATOM 1474 O O . SER A 1 184 ? 4.396 -3.219 21.110 1.00 74.38 184 SER A O 1
ATOM 1476 N N . THR A 1 185 ? 5.676 -3.493 19.302 1.00 83.88 185 THR A N 1
ATOM 1477 C CA . THR A 1 185 ? 4.565 -3.302 18.358 1.00 83.88 185 THR A CA 1
ATOM 1478 C C . THR A 1 185 ? 3.678 -4.540 18.220 1.00 83.88 185 THR A C 1
ATOM 1480 O O . THR A 1 185 ? 2.504 -4.402 17.896 1.00 83.88 185 THR A O 1
ATOM 1483 N N . ALA A 1 186 ? 4.170 -5.739 18.555 1.00 86.06 186 ALA A N 1
ATOM 1484 C CA . ALA A 1 186 ? 3.366 -6.964 18.506 1.00 86.06 186 ALA A CA 1
ATOM 1485 C C . ALA A 1 186 ? 2.135 -6.884 19.427 1.00 86.06 186 ALA A C 1
ATOM 1487 O O . ALA A 1 186 ? 1.026 -7.243 19.029 1.00 86.06 186 ALA A O 1
ATOM 1488 N N . SER A 1 187 ? 2.294 -6.307 20.625 1.00 89.88 187 SER A N 1
ATOM 1489 C CA . SER A 1 187 ? 1.188 -6.149 21.578 1.00 89.88 187 SER A CA 1
ATOM 1490 C C . SER A 1 187 ? 0.080 -5.215 21.087 1.00 89.88 187 SER A C 1
ATOM 1492 O O . SER A 1 187 ? -1.056 -5.354 21.535 1.00 89.88 187 SER A O 1
ATOM 1494 N N . LEU A 1 188 ? 0.372 -4.300 20.152 1.00 92.75 188 LEU A N 1
ATOM 1495 C CA . LEU A 1 188 ? -0.647 -3.448 19.526 1.00 92.75 188 LEU A CA 1
ATOM 1496 C C . LEU A 1 188 ? -1.640 -4.288 18.715 1.00 92.75 188 LEU A C 1
ATOM 1498 O O . LEU A 1 188 ? -2.841 -4.031 18.738 1.00 92.75 188 LEU A O 1
ATOM 1502 N N . PHE A 1 189 ? -1.151 -5.314 18.019 1.00 94.00 189 PHE A N 1
ATOM 1503 C CA . PHE A 1 189 ? -1.994 -6.184 17.203 1.00 94.00 189 PHE A CA 1
ATOM 1504 C C . PHE A 1 189 ? -2.634 -7.301 18.023 1.00 94.00 189 PHE A C 1
ATOM 1506 O O . PHE A 1 189 ? -3.790 -7.633 17.790 1.00 94.00 189 PHE A O 1
ATOM 1513 N N . GLU A 1 190 ? -1.926 -7.865 18.998 1.00 91.75 190 GLU A N 1
ATOM 1514 C CA . GLU A 1 190 ? -2.397 -9.051 19.724 1.00 91.75 190 GLU A CA 1
ATOM 1515 C C . GLU A 1 190 ? -3.167 -8.737 21.016 1.00 91.75 190 GLU A C 1
ATOM 1517 O O . GLU A 1 190 ? -3.965 -9.559 21.462 1.00 91.75 190 GLU A O 1
ATOM 1522 N N . GLY A 1 191 ? -2.942 -7.568 21.625 1.00 90.38 191 GLY A N 1
ATOM 1523 C CA . GLY A 1 191 ? -3.479 -7.228 22.949 1.00 90.38 191 GLY A CA 1
ATOM 1524 C C . GLY A 1 191 ? -4.491 -6.082 22.976 1.00 90.38 191 GLY A C 1
ATOM 1525 O O . GLY A 1 191 ? -5.226 -5.945 23.952 1.00 90.38 191 GLY A O 1
ATOM 1526 N N . HIS A 1 192 ? -4.549 -5.246 21.938 1.00 94.19 192 HIS A N 1
ATOM 1527 C CA . HIS A 1 192 ? -5.405 -4.062 21.948 1.00 94.19 192 HIS A CA 1
ATOM 1528 C C . HIS A 1 192 ? -6.855 -4.398 21.563 1.00 94.19 192 HIS A C 1
ATOM 1530 O O . HIS A 1 192 ? -7.123 -4.831 20.443 1.00 94.19 192 HIS A O 1
ATOM 1536 N N . GLN A 1 193 ? -7.820 -4.123 22.447 1.00 94.38 193 GLN A N 1
ATOM 1537 C CA . GLN A 1 193 ? -9.216 -4.558 22.275 1.00 94.38 193 GLN A CA 1
ATOM 1538 C C . GLN A 1 193 ? -9.859 -4.075 20.964 1.00 94.38 193 GLN A C 1
ATOM 1540 O O . GLN A 1 193 ? -10.413 -4.877 20.221 1.00 94.38 193 GLN A O 1
ATOM 1545 N N . LEU A 1 194 ? -9.728 -2.784 20.617 1.00 95.38 194 LEU A N 1
ATOM 1546 C CA . LEU A 1 194 ? -10.282 -2.279 19.348 1.00 95.38 194 LEU A CA 1
ATOM 1547 C C . LEU A 1 194 ? -9.647 -2.952 18.126 1.00 95.38 194 LEU A C 1
ATOM 1549 O O . LEU A 1 194 ? -10.292 -3.068 17.088 1.00 95.38 194 LEU A O 1
ATOM 1553 N N . CYS A 1 195 ? -8.386 -3.374 18.246 1.00 95.88 195 CYS A N 1
ATOM 1554 C CA . CYS A 1 195 ? -7.671 -4.038 17.167 1.00 95.88 195 CYS A CA 1
ATOM 1555 C C . CYS A 1 195 ? -8.284 -5.416 16.925 1.00 95.88 195 CYS A C 1
ATOM 1557 O O . CYS A 1 195 ? -8.697 -5.707 15.807 1.00 95.88 195 CYS A O 1
ATOM 1559 N N . LEU A 1 196 ? -8.430 -6.205 17.991 1.00 95.88 196 LEU A N 1
ATOM 1560 C CA . LEU A 1 196 ? -9.029 -7.540 17.952 1.00 95.88 196 LEU A CA 1
ATOM 1561 C C . LEU A 1 196 ? -10.471 -7.531 17.426 1.00 95.88 196 LEU A C 1
ATOM 1563 O O . LEU A 1 196 ? -10.851 -8.427 16.675 1.00 95.88 196 LEU A O 1
ATOM 1567 N N . ASP A 1 197 ? -11.252 -6.515 17.796 1.00 95.38 197 ASP A N 1
ATOM 1568 C CA . ASP A 1 197 ? -12.682 -6.470 17.483 1.00 95.38 197 ASP A CA 1
ATOM 1569 C C . ASP A 1 197 ? -12.986 -5.877 16.095 1.00 95.38 197 ASP A C 1
ATOM 1571 O O . ASP A 1 197 ? -13.933 -6.309 15.439 1.00 95.38 197 ASP A O 1
ATOM 1575 N N . TYR A 1 198 ? -12.218 -4.876 15.638 1.00 97.19 198 TYR A N 1
ATOM 1576 C CA . TYR A 1 198 ? -12.612 -4.049 14.486 1.00 97.19 198 TYR A CA 1
ATOM 1577 C C . TYR A 1 198 ? -11.589 -3.972 13.350 1.00 97.19 198 TYR A C 1
ATOM 1579 O O . TYR A 1 198 ? -11.977 -3.587 12.245 1.00 97.19 198 TYR A O 1
ATOM 1587 N N . LEU A 1 199 ? -10.311 -4.315 13.563 1.00 97.81 199 LEU A N 1
ATOM 1588 C CA . LEU A 1 199 ? -9.275 -4.075 12.547 1.00 97.81 199 LEU A CA 1
ATOM 1589 C C . LEU A 1 199 ? -9.557 -4.838 11.246 1.00 97.81 199 LEU A C 1
ATOM 1591 O O . LEU A 1 199 ? -9.601 -4.228 10.179 1.00 97.81 199 LEU A O 1
ATOM 1595 N N . VAL A 1 200 ? -9.808 -6.148 11.335 1.00 97.75 200 VAL A N 1
ATOM 1596 C CA . VAL A 1 200 ? -10.078 -6.989 10.156 1.00 97.75 200 VAL A CA 1
ATOM 1597 C C . VAL A 1 200 ? -11.314 -6.499 9.400 1.00 97.75 200 VAL A C 1
ATOM 1599 O O . VAL A 1 200 ? -11.257 -6.298 8.189 1.00 97.75 200 VAL A O 1
ATOM 1602 N N . GLY A 1 201 ? -12.422 -6.241 10.101 1.00 96.88 201 GLY A N 1
ATOM 1603 C CA . GLY A 1 201 ? -13.658 -5.763 9.471 1.00 96.88 201 GLY A CA 1
ATOM 1604 C C . GLY A 1 201 ? -13.478 -4.416 8.772 1.00 96.88 201 GLY A C 1
ATOM 1605 O O . GLY A 1 201 ? -13.940 -4.232 7.645 1.00 96.88 201 GLY A O 1
ATOM 1606 N N . ASN A 1 202 ? -12.745 -3.493 9.398 1.00 97.50 202 ASN A N 1
ATOM 1607 C CA . ASN A 1 202 ? -12.477 -2.180 8.823 1.00 97.50 202 ASN A CA 1
ATOM 1608 C C . ASN A 1 202 ? -11.514 -2.244 7.631 1.00 97.50 202 ASN A C 1
ATOM 1610 O O . ASN A 1 202 ? -11.697 -1.475 6.689 1.00 97.50 202 ASN A O 1
ATOM 1614 N N . LEU A 1 203 ? -10.541 -3.163 7.629 1.00 98.00 203 LEU A N 1
ATOM 1615 C CA . LEU A 1 203 ? -9.665 -3.418 6.478 1.00 98.00 203 LEU A CA 1
ATOM 1616 C C . LEU A 1 203 ? -10.443 -3.985 5.290 1.00 98.00 203 LEU A C 1
ATOM 1618 O O . LEU A 1 203 ? -10.321 -3.460 4.188 1.00 98.00 203 LEU A O 1
ATOM 1622 N N . LEU A 1 204 ? -11.285 -5.000 5.514 1.00 96.94 204 LEU A N 1
ATOM 1623 C CA . LEU A 1 204 ? -12.127 -5.590 4.466 1.00 96.94 204 LEU A CA 1
ATOM 1624 C C . LEU A 1 204 ? -13.079 -4.552 3.868 1.00 96.94 204 LEU A C 1
ATOM 1626 O O . LEU A 1 204 ? -13.230 -4.461 2.651 1.00 96.94 204 LEU A O 1
ATOM 1630 N N . LYS A 1 205 ? -13.686 -3.722 4.720 1.00 95.31 205 LYS A N 1
ATOM 1631 C CA . LYS A 1 205 ? -14.538 -2.620 4.274 1.00 95.31 205 LYS A CA 1
ATOM 1632 C C . LYS A 1 205 ? -13.754 -1.578 3.481 1.00 95.31 205 LYS A C 1
ATOM 1634 O O . LYS A 1 205 ? -14.209 -1.162 2.421 1.00 95.31 205 LYS A O 1
ATOM 1639 N N . LEU A 1 206 ? -12.577 -1.173 3.960 1.00 95.81 206 LEU A N 1
ATOM 1640 C CA . LEU A 1 206 ? -11.735 -0.223 3.241 1.00 95.81 206 LEU A CA 1
ATOM 1641 C C . LEU A 1 206 ? -11.297 -0.786 1.882 1.00 95.81 206 LEU A C 1
ATOM 1643 O O . LEU A 1 206 ? -11.348 -0.059 0.901 1.00 95.81 206 LEU A O 1
ATOM 1647 N N . TYR A 1 207 ? -10.946 -2.071 1.794 1.00 95.31 207 TYR A N 1
ATOM 1648 C CA . TYR A 1 207 ? -10.595 -2.727 0.529 1.00 95.31 207 TYR A CA 1
ATOM 1649 C C . TYR A 1 207 ? -11.707 -2.572 -0.522 1.00 95.31 207 TYR A C 1
ATOM 1651 O O . TYR A 1 207 ? -11.435 -2.248 -1.679 1.00 95.31 207 TYR A O 1
ATOM 1659 N N . VAL A 1 208 ? -12.962 -2.756 -0.094 1.00 93.62 208 VAL A N 1
ATOM 1660 C CA . VAL A 1 208 ? -14.169 -2.573 -0.917 1.00 93.62 208 VAL A CA 1
ATOM 1661 C C . VAL A 1 208 ? -14.406 -1.099 -1.263 1.00 93.62 208 VAL A C 1
ATOM 1663 O O . VAL A 1 208 ? -14.758 -0.788 -2.398 1.00 93.62 208 VAL A O 1
ATOM 1666 N N . ASP A 1 209 ? -14.204 -0.186 -0.310 1.00 91.50 209 ASP A N 1
ATOM 1667 C CA . ASP A 1 209 ? -14.403 1.258 -0.502 1.00 91.50 209 ASP A CA 1
ATOM 1668 C C . ASP A 1 209 ? -13.377 1.890 -1.460 1.00 91.50 209 ASP A C 1
ATOM 1670 O O . ASP A 1 209 ? -13.639 2.955 -2.027 1.00 91.50 209 ASP A O 1
ATOM 1674 N N . ILE A 1 210 ? -12.192 1.290 -1.603 1.00 89.62 210 ILE A N 1
ATOM 1675 C CA . ILE A 1 210 ? -11.144 1.745 -2.522 1.00 89.62 210 ILE A CA 1
ATOM 1676 C C . ILE A 1 210 ? -11.492 1.279 -3.936 1.00 89.62 210 ILE A C 1
ATOM 1678 O O . ILE A 1 210 ? -10.916 0.342 -4.472 1.00 89.62 210 ILE A O 1
ATOM 1682 N N . GLU A 1 211 ? -12.456 1.952 -4.552 1.00 80.69 211 GLU A N 1
ATOM 1683 C CA . GLU A 1 211 ? -12.724 1.864 -5.985 1.00 80.69 211 GLU A CA 1
ATOM 1684 C C . GLU A 1 211 ? -12.848 3.290 -6.532 1.00 80.69 211 GLU A C 1
ATOM 1686 O O . GLU A 1 211 ? -13.775 4.031 -6.200 1.00 80.69 211 GLU A O 1
ATOM 1691 N N . PHE A 1 212 ? -11.872 3.708 -7.340 1.00 70.38 212 PHE A N 1
ATOM 1692 C CA . PHE A 1 212 ? -11.849 5.053 -7.908 1.00 70.38 212 PHE A CA 1
ATOM 1693 C C . PHE A 1 212 ? -12.554 5.069 -9.263 1.00 70.38 212 PHE A C 1
ATOM 1695 O O . PHE A 1 212 ? -12.108 4.437 -10.216 1.00 70.38 212 PHE A O 1
ATOM 1702 N N . THR A 1 213 ? -13.616 5.861 -9.391 1.00 52.66 213 THR A N 1
ATOM 1703 C CA . THR A 1 213 ? -14.276 6.132 -10.679 1.00 52.66 213 THR A CA 1
ATOM 1704 C C . THR A 1 213 ? -13.694 7.390 -11.340 1.00 52.66 213 THR A C 1
ATOM 1706 O O . THR A 1 213 ? -14.430 8.335 -11.628 1.00 52.66 213 THR A O 1
ATOM 1709 N N . GLY A 1 214 ? -12.366 7.452 -11.495 1.00 55.31 214 GLY A N 1
ATOM 1710 C CA . GLY A 1 214 ? -11.644 8.663 -11.912 1.00 55.31 214 GLY A CA 1
ATOM 1711 C C . GLY A 1 214 ? -10.592 8.454 -13.009 1.00 55.31 214 GLY A C 1
ATOM 1712 O O . GLY A 1 214 ? -10.772 7.631 -13.901 1.00 55.31 214 GLY A O 1
ATOM 1713 N N . SER A 1 215 ? -9.521 9.259 -12.997 1.00 56.97 215 SER A N 1
ATOM 1714 C CA . SER A 1 215 ? -8.489 9.294 -14.052 1.00 56.97 215 SER A CA 1
ATOM 1715 C C . SER A 1 215 ? -7.635 8.018 -14.124 1.00 56.97 215 SER A C 1
ATOM 1717 O O . SER A 1 215 ? -7.545 7.270 -13.155 1.00 56.97 215 SER A O 1
ATOM 1719 N N . HIS A 1 216 ? -6.923 7.809 -15.244 1.00 59.56 216 HIS A N 1
ATOM 1720 C CA . HIS A 1 216 ? -6.030 6.652 -15.443 1.00 59.56 216 HIS A CA 1
ATOM 1721 C C . HIS A 1 216 ? -5.016 6.440 -14.305 1.00 59.56 216 HIS A C 1
ATOM 1723 O O . HIS A 1 216 ? -4.740 5.303 -13.953 1.00 59.56 216 HIS A O 1
ATOM 1729 N N . THR A 1 217 ? -4.490 7.503 -13.690 1.00 65.75 217 THR A N 1
ATOM 1730 C CA . THR A 1 217 ? -3.585 7.387 -12.530 1.00 65.75 217 THR A CA 1
ATOM 1731 C C . THR A 1 217 ? -4.281 6.805 -11.298 1.00 65.75 217 THR A C 1
ATOM 1733 O O . THR A 1 217 ? -3.749 5.901 -10.664 1.00 65.75 217 THR A O 1
ATOM 1736 N N . GLN A 1 218 ? -5.508 7.248 -11.008 1.00 63.91 218 GLN A N 1
ATOM 1737 C CA . GLN A 1 218 ? -6.294 6.769 -9.866 1.00 63.91 218 GLN A CA 1
ATOM 1738 C C . GLN A 1 218 ? -6.696 5.301 -10.021 1.00 63.91 218 GLN A C 1
ATOM 1740 O O . GLN A 1 218 ? -6.849 4.590 -9.031 1.00 63.91 218 GLN A O 1
ATOM 1745 N N . PHE A 1 219 ? -6.838 4.830 -11.264 1.00 64.56 219 PHE A N 1
ATOM 1746 C CA . PHE A 1 219 ? -7.066 3.416 -11.534 1.00 64.56 219 PHE A CA 1
ATOM 1747 C C . PHE A 1 219 ? -5.910 2.547 -11.021 1.00 64.56 219 PHE A C 1
ATOM 1749 O O . PHE A 1 219 ? -6.172 1.527 -10.396 1.00 64.56 219 PHE A O 1
ATOM 1756 N N . PHE A 1 220 ? -4.653 2.961 -11.218 1.00 72.12 220 PHE A N 1
ATOM 1757 C CA . PHE A 1 220 ? -3.489 2.203 -10.740 1.00 72.12 220 PHE A CA 1
ATOM 1758 C C . PHE A 1 220 ? -3.217 2.391 -9.242 1.00 72.12 220 PHE A C 1
ATOM 1760 O O . PHE A 1 220 ? -2.749 1.466 -8.576 1.00 72.12 220 PHE A O 1
ATOM 1767 N N . ASP A 1 221 ? -3.566 3.550 -8.678 1.00 81.69 221 ASP A N 1
ATOM 1768 C CA . ASP A 1 221 ? -3.446 3.798 -7.236 1.00 81.69 221 ASP A CA 1
ATOM 1769 C C . ASP A 1 221 ? -4.231 2.767 -6.409 1.00 81.69 221 ASP A C 1
ATOM 1771 O O . ASP A 1 221 ? -3.792 2.374 -5.327 1.00 81.69 221 ASP A O 1
ATOM 1775 N N . LYS A 1 222 ? -5.376 2.288 -6.918 1.00 86.44 222 LYS A N 1
ATOM 1776 C CA . LYS A 1 222 ? -6.221 1.326 -6.195 1.00 86.44 222 LYS A CA 1
ATOM 1777 C C . LYS A 1 222 ? -5.491 0.025 -5.888 1.00 86.44 222 LYS A C 1
ATOM 1779 O O . LYS A 1 222 ? -5.607 -0.466 -4.770 1.00 86.44 222 LYS A O 1
ATOM 1784 N N . PHE A 1 223 ? -4.703 -0.483 -6.836 1.00 88.81 223 PHE A N 1
ATOM 1785 C CA . PHE A 1 223 ? -3.959 -1.728 -6.663 1.00 88.81 223 PHE A CA 1
ATOM 1786 C C . PHE A 1 223 ? -2.867 -1.559 -5.609 1.00 88.81 223 PHE A C 1
ATOM 1788 O O . PHE A 1 223 ? -2.741 -2.397 -4.726 1.00 88.81 223 PHE A O 1
ATOM 1795 N N . ASN A 1 224 ? -2.161 -0.422 -5.608 1.00 88.75 224 ASN A N 1
ATOM 1796 C CA . ASN A 1 224 ? -1.187 -0.093 -4.562 1.00 88.75 224 ASN A CA 1
ATOM 1797 C C . ASN A 1 224 ? -1.823 -0.035 -3.165 1.00 88.75 224 ASN A C 1
ATOM 1799 O O . ASN A 1 224 ? -1.260 -0.530 -2.188 1.00 88.75 224 ASN A O 1
ATOM 1803 N N . ILE A 1 225 ? -2.998 0.583 -3.043 1.00 92.50 225 ILE A N 1
ATOM 1804 C CA . ILE A 1 225 ? -3.688 0.698 -1.755 1.00 92.50 225 ILE A CA 1
ATOM 1805 C C . ILE A 1 225 ? -4.219 -0.668 -1.302 1.00 92.50 225 ILE A C 1
ATOM 1807 O O . ILE A 1 225 ? -4.028 -1.043 -0.146 1.00 92.50 225 ILE A O 1
ATOM 1811 N N . ARG A 1 226 ? -4.851 -1.428 -2.205 1.00 94.19 226 ARG A N 1
ATOM 1812 C CA . ARG A 1 226 ? -5.354 -2.782 -1.930 1.00 94.19 226 ARG A CA 1
ATOM 1813 C C . ARG A 1 226 ? -4.236 -3.742 -1.564 1.00 94.19 226 ARG A C 1
ATOM 1815 O O . ARG A 1 226 ? -4.408 -4.493 -0.616 1.00 94.19 226 ARG A O 1
ATOM 1822 N N . HIS A 1 227 ? -3.083 -3.633 -2.214 1.00 92.31 227 HIS A N 1
ATOM 1823 C CA . HIS A 1 227 ? -1.867 -4.348 -1.849 1.00 92.31 227 HIS A CA 1
ATOM 1824 C C . HIS A 1 227 ? -1.449 -4.066 -0.402 1.00 92.31 227 HIS A C 1
ATOM 1826 O O . HIS A 1 227 ? -1.292 -4.988 0.389 1.00 92.31 227 HIS A O 1
ATOM 1832 N N . ASN A 1 228 ? -1.358 -2.791 -0.006 1.00 93.38 228 ASN A N 1
ATOM 1833 C CA . ASN A 1 228 ? -1.025 -2.438 1.377 1.00 93.38 228 ASN A CA 1
ATOM 1834 C C . ASN A 1 228 ? -2.036 -3.010 2.386 1.00 93.38 228 ASN A C 1
ATOM 1836 O O . ASN A 1 228 ? -1.648 -3.447 3.468 1.00 93.38 228 ASN A O 1
ATOM 1840 N N . ILE A 1 229 ? -3.327 -3.017 2.044 1.00 96.62 229 ILE A N 1
ATOM 1841 C CA . ILE A 1 229 ? -4.369 -3.648 2.867 1.00 96.62 229 ILE A CA 1
ATOM 1842 C C . ILE A 1 229 ? -4.174 -5.168 2.914 1.00 96.62 229 ILE A C 1
ATOM 1844 O O . ILE A 1 229 ? -4.305 -5.763 3.983 1.00 96.62 229 ILE A O 1
ATOM 1848 N N . ALA A 1 230 ? -3.856 -5.783 1.776 1.00 94.75 230 ALA A N 1
ATOM 1849 C CA . ALA A 1 230 ? -3.672 -7.216 1.633 1.00 94.75 230 ALA A CA 1
ATOM 1850 C C . ALA A 1 230 ? -2.482 -7.729 2.455 1.00 94.75 230 ALA A C 1
ATOM 1852 O O . ALA A 1 230 ? -2.645 -8.701 3.187 1.00 94.75 230 ALA A O 1
ATOM 1853 N N . GLU A 1 231 ? -1.341 -7.033 2.427 1.00 94.06 231 GLU A N 1
ATOM 1854 C CA . GLU A 1 231 ? -0.168 -7.361 3.251 1.00 94.06 231 GLU A CA 1
ATOM 1855 C C . GLU A 1 231 ? -0.512 -7.367 4.750 1.00 94.06 231 GLU A C 1
ATOM 1857 O O . GLU A 1 231 ? -0.120 -8.275 5.487 1.00 94.06 231 GLU A O 1
ATOM 1862 N N . LEU A 1 232 ? -1.288 -6.377 5.209 1.00 96.38 232 LEU A N 1
ATOM 1863 C CA . LEU A 1 232 ? -1.719 -6.324 6.605 1.00 96.38 232 LEU A CA 1
ATOM 1864 C C . LEU A 1 232 ? -2.690 -7.458 6.936 1.00 96.38 232 LEU A C 1
ATOM 1866 O O . LEU A 1 232 ? -2.576 -8.086 7.985 1.00 96.38 232 LEU A O 1
ATOM 1870 N N . LEU A 1 233 ? -3.653 -7.725 6.054 1.00 97.31 233 LEU A N 1
ATOM 1871 C CA . LEU A 1 233 ? -4.609 -8.816 6.221 1.00 97.31 233 LEU A CA 1
ATOM 1872 C C . LEU A 1 233 ? -3.908 -10.181 6.275 1.00 97.31 233 LEU A C 1
ATOM 1874 O O . LEU A 1 233 ? -4.261 -10.996 7.123 1.00 97.31 233 LEU A O 1
ATOM 1878 N N . GLU A 1 234 ? -2.907 -10.421 5.430 1.00 95.06 234 GLU A N 1
ATOM 1879 C CA . GLU A 1 234 ? -2.110 -11.651 5.443 1.00 95.06 234 GLU A CA 1
ATOM 1880 C C . GLU A 1 234 ? -1.401 -11.841 6.790 1.00 95.06 234 GLU A C 1
ATOM 1882 O O . GLU A 1 234 ? -1.554 -12.887 7.419 1.00 95.06 234 GLU A O 1
ATOM 1887 N N . TYR A 1 235 ? -0.742 -10.800 7.312 1.00 94.62 235 TYR A N 1
ATOM 1888 C CA . TYR A 1 235 ? -0.162 -10.841 8.659 1.00 94.62 235 TYR A CA 1
ATOM 1889 C C . TYR A 1 235 ? -1.212 -11.156 9.739 1.00 94.62 235 TYR A C 1
ATOM 1891 O O . TYR A 1 235 ? -0.991 -11.995 10.614 1.00 94.62 235 TYR A O 1
ATOM 1899 N N . LEU A 1 236 ? -2.378 -10.506 9.684 1.00 95.94 236 LEU A N 1
ATOM 1900 C CA . LEU A 1 236 ? -3.458 -10.734 10.647 1.00 95.94 236 LEU A CA 1
ATOM 1901 C C . LEU A 1 236 ? -4.054 -12.144 10.534 1.00 95.94 236 LEU A C 1
ATOM 1903 O O . LEU A 1 236 ? -4.546 -12.676 11.527 1.00 95.94 236 LEU A O 1
ATOM 1907 N N . TRP A 1 237 ? -4.005 -12.777 9.361 1.00 95.88 237 TRP A N 1
ATOM 1908 C CA . TRP A 1 237 ? -4.471 -14.150 9.177 1.00 95.88 237 TRP A CA 1
ATOM 1909 C C . TRP A 1 237 ? -3.630 -15.170 9.958 1.00 95.88 237 TRP A C 1
ATOM 1911 O O . TRP A 1 237 ? -4.166 -16.168 10.453 1.00 95.88 237 TRP A O 1
ATOM 1921 N N . ASP A 1 238 ? -2.335 -14.908 10.132 1.00 93.25 238 ASP A N 1
ATOM 1922 C CA . ASP A 1 238 ? -1.451 -15.758 10.934 1.00 93.25 238 ASP A CA 1
ATOM 1923 C C . ASP A 1 238 ? -1.696 -15.615 12.443 1.00 93.25 238 ASP A C 1
ATOM 1925 O O . ASP A 1 238 ? -1.392 -16.528 13.218 1.00 93.25 238 ASP A O 1
ATOM 1929 N N . VAL A 1 239 ? -2.323 -14.516 12.875 1.00 93.38 239 VAL A N 1
ATOM 1930 C CA . VAL A 1 239 ? -2.680 -14.279 14.276 1.00 93.38 239 VAL A CA 1
ATOM 1931 C C . VAL A 1 239 ? -4.041 -14.928 14.596 1.00 93.38 239 VAL A C 1
ATOM 1933 O O . VAL A 1 239 ? -5.074 -14.518 14.057 1.00 93.38 239 VAL A O 1
ATOM 1936 N N . PRO A 1 240 ? -4.120 -15.921 15.511 1.00 94.50 240 PRO A N 1
ATOM 1937 C CA . PRO A 1 240 ? -5.337 -16.716 15.706 1.00 94.50 240 PRO A CA 1
ATOM 1938 C C . PRO A 1 240 ? -6.599 -15.925 16.075 1.00 94.50 240 PRO A C 1
ATOM 1940 O O . PRO A 1 240 ? -7.690 -16.296 15.641 1.00 94.50 240 PRO A O 1
ATOM 1943 N N . SER A 1 241 ? -6.474 -14.864 16.877 1.00 95.56 241 SER A N 1
ATOM 1944 C CA . SER A 1 241 ? -7.603 -14.019 17.287 1.00 95.56 241 SER A CA 1
ATOM 1945 C C . SER A 1 241 ? -8.213 -13.277 16.096 1.00 95.56 241 SER A C 1
ATOM 1947 O O . SER A 1 241 ? -9.419 -13.374 15.870 1.00 95.56 241 SER A O 1
ATOM 1949 N N . HIS A 1 242 ? -7.376 -12.634 15.284 1.00 97.31 242 HIS A N 1
ATOM 1950 C CA . HIS A 1 242 ? -7.785 -11.936 14.064 1.00 97.31 242 HIS A CA 1
ATOM 1951 C C . HIS A 1 242 ? -8.343 -12.884 13.012 1.00 97.31 242 HIS A C 1
ATOM 1953 O O . HIS A 1 242 ? -9.390 -12.606 12.433 1.00 97.31 242 HIS A O 1
ATOM 1959 N N . ARG A 1 243 ? -7.730 -14.056 12.820 1.00 96.50 243 ARG A N 1
ATOM 1960 C CA . ARG A 1 243 ? -8.280 -15.090 11.934 1.00 96.50 243 ARG A CA 1
ATOM 1961 C C . ARG A 1 243 ? -9.674 -15.547 12.361 1.00 96.50 243 ARG A C 1
ATOM 1963 O O . ARG A 1 243 ? -10.541 -15.769 11.518 1.00 96.50 243 ARG A O 1
ATOM 1970 N N . ASN A 1 244 ? -9.914 -15.694 13.664 1.00 95.62 244 ASN A N 1
ATOM 1971 C CA . ASN A 1 244 ? -11.239 -16.043 14.175 1.00 95.62 244 ASN A CA 1
ATOM 1972 C C . ASN A 1 244 ? -12.250 -14.909 13.953 1.00 95.62 244 ASN A C 1
ATOM 1974 O O . ASN A 1 244 ? -13.369 -15.191 13.522 1.00 95.62 244 ASN A O 1
ATOM 1978 N N . ALA A 1 245 ? -11.853 -13.651 14.172 1.00 96.12 245 ALA A N 1
ATOM 1979 C CA . ALA A 1 245 ? -12.680 -12.489 13.848 1.00 96.12 245 ALA A CA 1
ATOM 1980 C C . ALA A 1 245 ? -13.018 -12.445 12.349 1.00 96.12 245 ALA A C 1
ATOM 1982 O O . ALA A 1 245 ? -14.180 -12.280 11.983 1.00 96.12 245 ALA A O 1
ATOM 1983 N N . TRP A 1 246 ? -12.040 -12.704 11.477 1.00 97.12 246 TRP A N 1
ATOM 1984 C CA . TRP A 1 246 ? -12.251 -12.791 10.033 1.00 97.12 246 TRP A CA 1
ATOM 1985 C C . TRP A 1 246 ? -13.284 -13.866 9.680 1.00 97.12 246 TRP A C 1
ATOM 1987 O O . TRP A 1 246 ? -14.259 -13.585 8.985 1.00 97.12 246 TRP A O 1
ATOM 1997 N N . ARG A 1 247 ? -13.133 -15.089 10.201 1.00 95.75 247 ARG A N 1
ATOM 1998 C CA . ARG A 1 247 ? -14.109 -16.172 9.978 1.00 95.75 247 ARG A CA 1
ATOM 1999 C C . ARG A 1 247 ? -15.521 -15.779 10.413 1.00 95.75 247 ARG A C 1
ATOM 2001 O O . ARG A 1 247 ? -16.480 -16.127 9.726 1.00 95.75 247 ARG A O 1
ATOM 2008 N N . GLN A 1 248 ? -15.649 -15.066 11.531 1.00 95.44 248 GLN A N 1
ATOM 2009 C CA . GLN A 1 248 ? -16.941 -14.590 12.015 1.00 95.44 248 GLN A CA 1
ATOM 2010 C C . GLN A 1 248 ? -17.542 -13.546 11.067 1.00 95.44 248 GLN A C 1
ATOM 2012 O O . GLN A 1 248 ? -18.685 -13.709 10.645 1.00 95.44 248 GLN A O 1
ATOM 2017 N N . ILE A 1 249 ? -16.754 -12.549 10.651 1.00 95.81 249 ILE A N 1
ATOM 2018 C CA . ILE A 1 249 ? -17.175 -11.524 9.683 1.00 95.81 249 ILE A CA 1
ATOM 2019 C C . ILE A 1 249 ? -17.628 -12.177 8.379 1.00 95.81 249 ILE A C 1
ATOM 2021 O O . ILE A 1 249 ? -18.695 -11.862 7.868 1.00 95.81 249 ILE A O 1
ATOM 2025 N N . ALA A 1 250 ? -16.859 -13.127 7.852 1.00 94.31 250 ALA A N 1
ATOM 2026 C CA . ALA A 1 250 ? -17.200 -13.805 6.609 1.00 94.31 250 ALA A CA 1
ATOM 2027 C C . ALA A 1 250 ? -18.520 -14.587 6.681 1.00 94.31 250 ALA A C 1
ATOM 2029 O O . ALA A 1 250 ? -19.189 -14.752 5.664 1.00 94.31 250 ALA A O 1
ATOM 2030 N N . LYS A 1 251 ? -18.894 -15.062 7.874 1.00 92.38 251 LYS A N 1
ATOM 2031 C CA . LYS A 1 251 ? -20.165 -15.745 8.121 1.00 92.38 251 LYS A CA 1
ATOM 2032 C C . LYS A 1 251 ? -21.329 -14.763 8.279 1.00 92.38 251 LYS A C 1
ATOM 2034 O O . LYS A 1 251 ? -22.413 -15.027 7.772 1.00 92.38 251 LYS A O 1
ATOM 2039 N N . GLU A 1 252 ? -21.128 -13.666 9.003 1.00 93.12 252 GLU A N 1
ATOM 2040 C CA . GLU A 1 252 ? -22.164 -12.655 9.262 1.00 93.12 252 GLU A CA 1
ATOM 2041 C C . GLU A 1 252 ? -22.461 -11.801 8.022 1.00 93.12 252 GLU A C 1
ATOM 2043 O O . GLU A 1 252 ? -23.617 -11.517 7.718 1.00 93.12 252 GLU A O 1
ATOM 2048 N N . GLU A 1 253 ? -21.419 -11.458 7.269 1.00 91.00 253 GLU A N 1
ATOM 2049 C CA . GLU A 1 253 ? -21.447 -10.603 6.081 1.00 91.00 253 GLU A CA 1
ATOM 2050 C C . GLU A 1 253 ? -21.256 -11.421 4.790 1.00 91.00 253 GLU A C 1
ATOM 2052 O O . GLU A 1 253 ? -20.764 -10.900 3.785 1.00 91.00 253 GLU A O 1
ATOM 2057 N N . GLU A 1 254 ? -21.665 -12.699 4.790 1.00 86.06 254 GLU A N 1
ATOM 2058 C CA . GLU A 1 254 ? -21.519 -13.632 3.654 1.00 86.06 254 GLU A CA 1
ATOM 2059 C C . GLU A 1 254 ? -22.105 -13.069 2.349 1.00 86.06 254 GLU A C 1
ATOM 2061 O O . GLU A 1 254 ? -21.588 -13.352 1.274 1.00 86.06 254 GLU A O 1
ATOM 2066 N N . LYS A 1 255 ? -23.160 -12.248 2.440 1.00 86.81 255 LYS A N 1
ATOM 2067 C CA . LYS A 1 255 ? -23.795 -11.548 1.305 1.00 86.81 255 LYS A CA 1
ATOM 2068 C C . LYS A 1 255 ? -23.587 -10.031 1.314 1.00 86.81 255 LYS A C 1
ATOM 2070 O O . LYS A 1 255 ? -24.187 -9.328 0.505 1.00 86.81 255 LYS A O 1
ATOM 2075 N N . GLY A 1 256 ? -22.795 -9.530 2.255 1.00 91.81 256 GLY A N 1
ATOM 2076 C CA . GLY A 1 256 ? -22.544 -8.111 2.466 1.00 91.81 256 GLY A CA 1
ATOM 2077 C C . GLY A 1 256 ? -21.119 -7.735 2.082 1.00 91.81 256 GLY A C 1
ATOM 2078 O O . GLY A 1 256 ? -20.679 -7.968 0.954 1.00 91.81 256 GLY A O 1
ATOM 2079 N N . VAL A 1 257 ? -20.388 -7.138 3.025 1.00 92.31 257 VAL A N 1
ATOM 2080 C CA . VAL A 1 257 ? -19.028 -6.626 2.773 1.00 92.31 257 VAL A CA 1
ATOM 2081 C C . VAL A 1 257 ? -18.076 -7.732 2.312 1.00 92.31 257 VAL A C 1
ATOM 2083 O O . VAL A 1 257 ? -17.269 -7.493 1.415 1.00 92.31 257 VAL A O 1
ATOM 2086 N N . TYR A 1 258 ? -18.185 -8.947 2.860 1.00 95.12 258 TYR A N 1
ATOM 2087 C CA . TYR A 1 258 ? -17.262 -10.027 2.510 1.00 95.12 258 TYR A CA 1
ATOM 2088 C C . TYR A 1 258 ? -17.470 -10.540 1.078 1.00 95.12 258 TYR A C 1
ATOM 2090 O O . TYR A 1 258 ? -16.500 -10.775 0.360 1.00 95.12 258 TYR A O 1
ATOM 2098 N N . LEU A 1 259 ? -18.722 -10.618 0.616 1.00 93.75 259 LEU A N 1
ATOM 2099 C CA . LEU A 1 259 ? -19.026 -10.934 -0.782 1.00 93.75 259 LEU A CA 1
ATOM 2100 C C . LEU A 1 259 ? -18.422 -9.901 -1.738 1.00 93.75 259 LEU A C 1
ATOM 2102 O O . LEU A 1 259 ? -17.826 -10.255 -2.755 1.00 93.75 259 LEU A O 1
ATOM 2106 N N . ASN A 1 260 ? -18.569 -8.615 -1.416 1.00 94.44 260 ASN A N 1
ATOM 2107 C CA . ASN A 1 260 ? -18.007 -7.535 -2.225 1.00 94.44 260 ASN A CA 1
ATOM 2108 C C . ASN A 1 260 ? -16.479 -7.597 -2.246 1.00 94.44 260 ASN A C 1
ATOM 2110 O O . ASN A 1 260 ? -15.883 -7.483 -3.313 1.00 94.44 260 ASN A O 1
ATOM 2114 N N . PHE A 1 261 ? -15.858 -7.849 -1.093 1.00 95.44 261 PHE A N 1
ATOM 2115 C CA . PHE A 1 261 ? -14.417 -8.046 -0.981 1.00 95.44 261 PHE A CA 1
ATOM 2116 C C . PHE A 1 261 ? -13.929 -9.165 -1.912 1.00 95.44 261 PHE A C 1
ATOM 2118 O O . PHE A 1 261 ? -13.045 -8.923 -2.731 1.00 95.44 261 PHE A O 1
ATOM 2125 N N . LEU A 1 262 ? -14.557 -10.347 -1.876 1.00 94.56 262 LEU A N 1
ATOM 2126 C CA . LEU A 1 262 ? -14.191 -11.453 -2.768 1.00 94.56 262 LEU A CA 1
ATOM 2127 C C . LEU A 1 262 ? -14.384 -11.102 -4.249 1.00 94.56 262 LEU A C 1
ATOM 2129 O O . LEU A 1 262 ? -13.575 -11.495 -5.084 1.00 94.56 262 LEU A O 1
ATOM 2133 N N . ASN A 1 263 ? -15.435 -10.352 -4.592 1.00 93.56 263 ASN A N 1
ATOM 2134 C CA . ASN A 1 263 ? -15.656 -9.904 -5.967 1.00 93.56 263 ASN A CA 1
ATOM 2135 C C . ASN A 1 263 ? -14.543 -8.973 -6.467 1.00 93.56 263 ASN A C 1
ATOM 2137 O O . ASN A 1 263 ? -14.106 -9.125 -7.609 1.00 93.56 263 ASN A O 1
ATOM 2141 N N . PHE A 1 264 ? -14.089 -8.029 -5.638 1.00 93.56 264 PHE A N 1
ATOM 2142 C CA . PHE A 1 264 ? -12.973 -7.147 -5.984 1.00 93.56 264 PHE A CA 1
ATOM 2143 C C . PHE A 1 264 ? -11.653 -7.910 -6.064 1.00 93.56 264 PHE A C 1
ATOM 2145 O O . PHE A 1 264 ? -10.948 -7.765 -7.055 1.00 93.56 264 PHE A O 1
ATOM 2152 N N . LEU A 1 265 ? -11.383 -8.800 -5.109 1.00 93.44 265 LEU A N 1
ATOM 2153 C CA . LEU A 1 265 ? -10.174 -9.623 -5.098 1.00 93.44 265 LEU A CA 1
ATOM 2154 C C . LEU A 1 265 ? -10.065 -10.513 -6.352 1.00 93.44 265 LEU A C 1
ATOM 2156 O O . LEU A 1 265 ? -9.011 -10.599 -6.974 1.00 93.44 265 LEU A O 1
ATOM 2160 N N . ILE A 1 266 ? -11.173 -11.133 -6.775 1.00 92.31 266 ILE A N 1
ATOM 2161 C CA . ILE A 1 266 ? -11.237 -11.922 -8.018 1.00 92.31 266 ILE A CA 1
ATOM 2162 C C . ILE A 1 266 ? -11.030 -11.038 -9.251 1.00 92.31 266 ILE A C 1
ATOM 2164 O O . ILE A 1 266 ? -10.337 -11.437 -10.183 1.00 92.31 266 ILE A O 1
ATOM 2168 N N . ASN A 1 267 ? -11.644 -9.855 -9.284 1.00 92.62 267 ASN A N 1
ATOM 2169 C CA . ASN A 1 267 ? -11.481 -8.921 -10.397 1.00 92.62 267 ASN A CA 1
ATOM 2170 C C . ASN A 1 267 ? -10.036 -8.469 -10.569 1.00 92.62 267 ASN A C 1
ATOM 2172 O O . ASN A 1 267 ? -9.526 -8.498 -11.688 1.00 92.62 267 ASN A O 1
ATOM 2176 N N . ASP A 1 268 ? -9.405 -8.071 -9.470 1.00 92.81 268 ASP A N 1
ATOM 2177 C CA . ASP A 1 268 ? -8.026 -7.606 -9.470 1.00 92.81 268 ASP A CA 1
ATOM 2178 C C . ASP A 1 268 ? -7.092 -8.753 -9.869 1.00 92.81 268 ASP A C 1
ATOM 2180 O O . ASP A 1 268 ? -6.297 -8.583 -10.789 1.00 92.81 268 ASP A O 1
ATOM 2184 N N . SER A 1 269 ? -7.305 -9.962 -9.330 1.00 91.94 269 SER A N 1
ATOM 2185 C CA . SER A 1 269 ? -6.567 -11.169 -9.735 1.00 91.94 269 SER A CA 1
ATOM 2186 C C . SER A 1 269 ? -6.643 -11.432 -11.243 1.00 91.94 269 SER A C 1
ATOM 2188 O O . SER A 1 269 ? -5.632 -11.749 -11.870 1.00 91.94 269 SER A O 1
ATOM 2190 N N . ILE A 1 270 ? -7.841 -11.338 -11.839 1.00 91.38 270 ILE A N 1
ATOM 2191 C CA . ILE A 1 270 ? -8.031 -11.555 -13.282 1.00 91.38 270 ILE A CA 1
ATOM 2192 C C . ILE A 1 270 ? -7.284 -10.486 -14.073 1.00 91.38 270 ILE A C 1
ATOM 2194 O O . ILE A 1 270 ? -6.528 -10.832 -14.977 1.00 91.38 270 ILE A O 1
ATOM 2198 N N . TYR A 1 271 ? -7.501 -9.213 -13.734 1.00 93.12 271 TYR A N 1
ATOM 2199 C CA . TYR A 1 271 ? -6.913 -8.085 -14.447 1.00 93.12 271 TYR A CA 1
ATOM 2200 C C . TYR A 1 271 ? -5.383 -8.112 -14.384 1.00 93.12 271 TYR A C 1
ATOM 2202 O O . TYR A 1 271 ? -4.730 -8.083 -15.422 1.00 93.12 271 TYR A O 1
ATOM 2210 N N . LEU A 1 272 ? -4.816 -8.214 -13.179 1.00 93.00 272 LEU A N 1
ATOM 2211 C CA . LEU A 1 272 ? -3.374 -8.147 -12.950 1.00 93.00 272 LEU A CA 1
ATOM 2212 C C . LEU A 1 272 ? -2.645 -9.306 -13.628 1.00 93.00 272 LEU A C 1
ATOM 2214 O O . LEU A 1 272 ? -1.607 -9.099 -14.259 1.00 93.00 272 LEU A O 1
ATOM 2218 N N . LEU A 1 273 ? -3.195 -10.524 -13.541 1.00 91.19 273 LEU A N 1
ATOM 2219 C CA . LEU A 1 273 ? -2.585 -11.666 -14.209 1.00 91.19 273 LEU A CA 1
ATOM 2220 C C . LEU A 1 273 ? -2.699 -11.543 -15.732 1.00 91.19 273 LEU A C 1
ATOM 2222 O O . LEU A 1 273 ? -1.712 -11.780 -16.422 1.00 91.19 273 LEU A O 1
ATOM 2226 N N . ASP A 1 274 ? -3.867 -11.177 -16.263 1.00 92.00 274 ASP A N 1
ATOM 2227 C CA . ASP A 1 274 ? -4.066 -11.038 -17.709 1.00 92.00 274 ASP A CA 1
ATOM 2228 C C . ASP A 1 274 ? -3.151 -9.966 -18.314 1.00 92.00 274 ASP A C 1
ATOM 2230 O O . ASP A 1 274 ? -2.414 -10.242 -19.264 1.00 92.00 274 ASP A O 1
ATOM 2234 N N . GLU A 1 275 ? -3.123 -8.774 -17.713 1.00 91.81 275 GLU A N 1
ATOM 2235 C CA . GLU A 1 275 ? -2.263 -7.669 -18.140 1.00 91.81 275 GLU A CA 1
ATOM 2236 C C . GLU A 1 275 ? -0.789 -8.089 -18.102 1.00 91.81 275 GLU A C 1
ATOM 2238 O O . GLU A 1 275 ? -0.075 -7.953 -19.098 1.00 91.81 275 GLU A O 1
ATOM 2243 N N . SER A 1 276 ? -0.341 -8.708 -17.004 1.00 92.38 276 SER A N 1
ATOM 2244 C CA . SER A 1 276 ? 1.047 -9.161 -16.881 1.00 92.38 276 SER A CA 1
ATOM 2245 C C . SER A 1 276 ? 1.425 -10.197 -17.941 1.00 92.38 276 SER A C 1
ATOM 2247 O O . SER A 1 276 ? 2.512 -10.130 -18.515 1.00 92.38 276 SER A O 1
ATOM 2249 N N . LEU A 1 277 ? 0.549 -11.167 -18.222 1.00 91.44 277 LEU A N 1
ATOM 2250 C CA . LEU A 1 277 ? 0.809 -12.205 -19.221 1.00 91.44 277 LEU A CA 1
ATOM 2251 C C . LEU A 1 277 ? 0.858 -11.631 -20.640 1.00 91.44 277 LEU A C 1
ATOM 2253 O O . LEU A 1 277 ? 1.755 -11.993 -21.404 1.00 91.44 277 LEU A O 1
ATOM 2257 N N . ASN A 1 278 ? -0.048 -10.710 -20.978 1.00 91.56 278 ASN A N 1
ATOM 2258 C CA . ASN A 1 278 ? -0.036 -10.023 -22.269 1.00 91.56 278 ASN A CA 1
ATOM 2259 C C . ASN A 1 278 ? 1.244 -9.191 -22.436 1.00 91.56 278 ASN A C 1
ATOM 2261 O O . ASN A 1 278 ? 1.925 -9.303 -23.456 1.00 91.56 278 ASN A O 1
ATOM 2265 N N . LYS A 1 279 ? 1.654 -8.446 -21.403 1.00 93.06 279 LYS A N 1
ATOM 2266 C CA . LYS A 1 279 ? 2.901 -7.666 -21.425 1.00 93.06 279 LYS A CA 1
ATOM 2267 C C . LYS A 1 279 ? 4.162 -8.521 -21.477 1.00 93.06 279 LYS A C 1
ATOM 2269 O O . LYS A 1 279 ? 5.130 -8.119 -22.116 1.00 93.06 279 LYS A O 1
ATOM 2274 N N . ILE A 1 280 ? 4.159 -9.728 -20.909 1.00 91.88 280 ILE A N 1
ATOM 2275 C CA . ILE A 1 280 ? 5.255 -10.693 -21.102 1.00 91.88 280 ILE A CA 1
ATOM 2276 C C . ILE A 1 280 ? 5.403 -11.080 -22.581 1.00 91.88 280 ILE A C 1
ATOM 2278 O O . ILE A 1 280 ? 6.530 -11.220 -23.059 1.00 91.88 280 ILE A O 1
ATOM 2282 N N . LEU A 1 281 ? 4.302 -11.253 -23.318 1.00 91.25 281 LEU A N 1
ATOM 2283 C CA . LEU A 1 281 ? 4.369 -11.553 -24.752 1.00 91.25 281 LEU A CA 1
ATOM 2284 C C . LEU A 1 281 ? 4.982 -10.381 -25.529 1.00 91.25 281 LEU A C 1
ATOM 2286 O O . LEU A 1 281 ? 5.912 -10.601 -26.303 1.00 91.25 281 LEU A O 1
ATOM 2290 N N . GLU A 1 282 ? 4.539 -9.153 -25.255 1.00 91.94 282 GLU A N 1
ATOM 2291 C CA . GLU A 1 282 ? 5.082 -7.944 -25.890 1.00 91.94 282 GLU A CA 1
ATOM 2292 C C . GLU A 1 282 ? 6.576 -7.733 -25.549 1.00 91.94 282 GLU A C 1
ATOM 2294 O O . GLU A 1 282 ? 7.386 -7.421 -26.424 1.00 91.94 282 GLU A O 1
ATOM 2299 N N . LEU A 1 283 ? 6.987 -7.981 -24.297 1.00 91.94 283 LEU A N 1
ATOM 2300 C CA . LEU A 1 283 ? 8.398 -7.942 -23.889 1.00 91.94 283 LEU A CA 1
ATOM 2301 C C . LEU A 1 283 ? 9.246 -8.918 -24.703 1.00 91.94 283 LEU A C 1
ATOM 2303 O O . LEU A 1 283 ? 10.322 -8.555 -25.170 1.00 91.94 283 LEU A O 1
ATOM 2307 N N . LYS A 1 284 ? 8.757 -10.143 -24.915 1.00 90.19 284 LYS A N 1
ATOM 2308 C CA . LYS A 1 284 ? 9.474 -11.156 -25.696 1.00 90.19 284 LYS A CA 1
ATOM 2309 C C . LYS A 1 284 ? 9.619 -10.784 -27.164 1.00 90.19 284 LYS A C 1
ATOM 2311 O O . LYS A 1 284 ? 10.623 -11.150 -27.774 1.00 90.19 284 LYS A O 1
ATOM 2316 N N . GLU A 1 285 ? 8.642 -10.086 -27.734 1.00 90.38 285 GLU A N 1
ATOM 2317 C CA . GLU A 1 285 ? 8.756 -9.547 -29.090 1.00 90.38 285 GLU A CA 1
ATOM 2318 C C . GLU A 1 285 ? 9.895 -8.529 -29.163 1.00 90.38 285 GLU A C 1
ATOM 2320 O O . GLU A 1 285 ? 10.770 -8.660 -30.019 1.00 90.38 285 GLU A O 1
ATOM 2325 N N . ILE A 1 286 ? 9.970 -7.596 -28.206 1.00 89.62 286 ILE A N 1
ATOM 2326 C CA . ILE A 1 286 ? 11.081 -6.638 -28.137 1.00 89.62 286 ILE A CA 1
ATOM 2327 C C . ILE A 1 286 ? 12.423 -7.352 -27.902 1.00 89.62 286 ILE A C 1
ATOM 2329 O O . ILE A 1 286 ? 13.400 -7.041 -28.582 1.00 89.62 286 ILE A O 1
ATOM 2333 N N . GLU A 1 287 ? 12.495 -8.349 -27.014 1.00 89.81 287 GLU A N 1
ATOM 2334 C CA . GLU A 1 287 ? 13.723 -9.135 -26.807 1.00 89.81 287 GLU A CA 1
ATOM 2335 C C . GLU A 1 287 ? 14.173 -9.858 -28.085 1.00 89.81 287 GLU A C 1
ATOM 2337 O O . GLU A 1 287 ? 15.372 -9.948 -28.357 1.00 89.81 287 GLU A O 1
ATOM 2342 N N . ALA A 1 288 ? 13.231 -10.382 -28.875 1.00 89.50 288 ALA A N 1
ATOM 2343 C CA . ALA A 1 288 ? 13.526 -11.036 -30.145 1.00 89.50 288 ALA A CA 1
ATOM 2344 C C . ALA A 1 288 ? 14.016 -10.035 -31.203 1.00 89.50 288 ALA A C 1
ATOM 2346 O O . ALA A 1 288 ? 14.978 -10.331 -31.915 1.00 89.50 288 ALA A O 1
ATOM 2347 N N . GLU A 1 289 ? 13.412 -8.842 -31.268 1.00 89.31 289 GLU A N 1
ATOM 2348 C CA . GLU A 1 289 ? 13.887 -7.737 -32.111 1.00 89.31 289 GLU A CA 1
ATOM 2349 C C . GLU A 1 289 ? 15.324 -7.335 -31.739 1.00 89.31 289 GLU A C 1
ATOM 2351 O O . GLU A 1 289 ? 16.169 -7.179 -32.620 1.00 89.31 289 GLU A O 1
ATOM 2356 N N . MET A 1 290 ? 15.623 -7.230 -30.440 1.00 86.75 290 MET A N 1
ATOM 2357 C CA . MET A 1 290 ? 16.954 -6.885 -29.925 1.00 86.75 290 MET A CA 1
ATOM 2358 C C . MET A 1 290 ? 17.993 -7.990 -30.157 1.00 86.75 290 MET A C 1
ATOM 2360 O O . MET A 1 290 ? 19.170 -7.700 -30.366 1.00 86.75 290 MET A O 1
ATOM 2364 N N . ALA A 1 291 ? 17.581 -9.260 -30.130 1.00 89.44 291 ALA A N 1
ATOM 2365 C CA . ALA A 1 291 ? 18.472 -10.389 -30.389 1.00 89.44 291 ALA A CA 1
ATOM 2366 C C . ALA A 1 291 ? 18.948 -10.444 -31.853 1.00 89.44 291 ALA A C 1
ATOM 2368 O O . ALA A 1 291 ? 20.028 -10.974 -32.129 1.00 89.44 291 ALA A O 1
ATOM 2369 N N . ASN A 1 292 ? 18.180 -9.884 -32.796 1.00 91.75 292 ASN A N 1
ATOM 2370 C CA . ASN A 1 292 ? 18.591 -9.743 -34.190 1.00 91.75 292 ASN A CA 1
ATOM 2371 C C . ASN A 1 292 ? 19.461 -8.490 -34.381 1.00 91.75 292 ASN A C 1
ATOM 2373 O O . ASN A 1 292 ? 19.006 -7.480 -34.914 1.00 91.75 292 ASN A O 1
ATOM 2377 N N . ILE A 1 293 ? 20.733 -8.577 -33.976 1.00 88.94 293 ILE A N 1
ATOM 2378 C CA . ILE A 1 293 ? 21.699 -7.460 -33.998 1.00 88.94 293 ILE A CA 1
ATOM 2379 C C . ILE A 1 293 ? 21.724 -6.747 -35.362 1.00 88.94 293 ILE A C 1
ATOM 2381 O O . ILE A 1 293 ? 21.746 -5.522 -35.418 1.00 88.94 293 ILE A O 1
ATOM 2385 N N . VAL A 1 294 ? 21.652 -7.496 -36.467 1.00 89.69 294 VAL A N 1
ATOM 2386 C CA . VAL A 1 294 ? 21.734 -6.935 -37.826 1.00 89.69 294 VAL A CA 1
ATOM 2387 C C . VAL A 1 294 ? 20.536 -6.044 -38.155 1.00 89.69 294 VAL A C 1
ATOM 2389 O O . VAL A 1 294 ? 20.714 -4.968 -38.724 1.00 89.69 294 VAL A O 1
ATOM 2392 N N . GLU A 1 295 ? 19.313 -6.474 -37.845 1.00 88.06 295 GLU A N 1
ATOM 2393 C CA . GLU A 1 295 ? 18.124 -5.637 -38.059 1.00 88.06 295 GLU A CA 1
ATOM 2394 C C . GLU A 1 295 ? 17.991 -4.548 -37.001 1.00 88.06 295 GLU A C 1
ATOM 2396 O O . GLU A 1 295 ? 17.549 -3.445 -37.317 1.00 88.06 295 GLU A O 1
ATOM 2401 N N . TRP A 1 296 ? 18.416 -4.828 -35.771 1.00 87.88 296 TRP A N 1
ATOM 2402 C CA . TRP A 1 296 ? 18.410 -3.871 -34.677 1.00 87.88 296 TRP A CA 1
ATOM 2403 C C . TRP A 1 296 ? 19.309 -2.668 -34.978 1.00 87.88 296 TRP A C 1
ATOM 2405 O O . TRP A 1 296 ? 18.851 -1.531 -34.916 1.00 87.88 296 TRP A O 1
ATOM 2415 N N . GLU A 1 297 ? 20.558 -2.891 -35.393 1.00 87.81 297 GLU A N 1
ATOM 2416 C CA . GLU A 1 297 ? 21.509 -1.819 -35.721 1.00 87.81 297 GLU A CA 1
ATOM 2417 C C . GLU A 1 297 ? 21.116 -1.007 -36.961 1.00 87.81 297 GLU A C 1
ATOM 2419 O O . GLU A 1 297 ? 21.505 0.155 -37.082 1.00 87.81 297 GLU A O 1
ATOM 2424 N N . ARG A 1 298 ? 20.307 -1.577 -37.865 1.00 90.81 298 ARG A N 1
ATOM 2425 C CA . ARG A 1 298 ? 19.748 -0.844 -39.014 1.00 90.81 298 ARG A CA 1
ATOM 2426 C C . ARG A 1 298 ? 18.708 0.197 -38.605 1.00 90.81 298 ARG A C 1
ATOM 2428 O O . ARG A 1 298 ? 18.435 1.101 -39.396 1.00 90.81 298 ARG A O 1
ATOM 2435 N N . ARG A 1 299 ? 18.116 0.084 -37.413 1.00 89.94 299 ARG A N 1
ATOM 2436 C CA . ARG A 1 299 ? 17.112 1.039 -36.935 1.00 89.94 299 ARG A CA 1
ATOM 2437 C C . ARG A 1 299 ? 17.757 2.360 -36.501 1.00 89.94 299 ARG A C 1
ATOM 2439 O O . ARG A 1 299 ? 18.838 2.351 -35.895 1.00 89.94 299 ARG A O 1
ATOM 2446 N N . PRO A 1 300 ? 17.087 3.505 -36.734 1.00 92.75 300 PRO A N 1
ATOM 2447 C CA . PRO A 1 300 ? 17.526 4.794 -36.214 1.00 92.75 300 PRO A CA 1
ATOM 2448 C C . PRO A 1 300 ? 17.757 4.750 -34.699 1.00 92.75 300 PRO A C 1
ATOM 2450 O O . PRO A 1 300 ? 17.018 4.093 -33.966 1.00 92.75 300 PRO A O 1
ATOM 2453 N N . ALA A 1 301 ? 18.759 5.487 -34.213 1.00 86.69 301 ALA A N 1
ATOM 2454 C CA . ALA A 1 301 ? 19.095 5.520 -32.786 1.00 86.69 301 ALA A CA 1
ATOM 2455 C C . ALA A 1 301 ? 17.898 5.928 -31.905 1.00 86.69 301 ALA A C 1
ATOM 2457 O O . ALA A 1 301 ? 17.667 5.312 -30.871 1.00 86.69 301 ALA A O 1
ATOM 2458 N N . GLN A 1 302 ? 17.092 6.890 -32.366 1.00 89.25 302 GLN A N 1
ATOM 2459 C CA . GLN A 1 302 ? 15.889 7.348 -31.666 1.00 89.25 302 GLN A CA 1
ATOM 2460 C C . GLN A 1 302 ? 14.816 6.252 -31.538 1.00 89.25 302 GLN A C 1
ATOM 2462 O O . GLN A 1 302 ? 14.161 6.149 -30.507 1.00 89.25 302 GLN A O 1
ATOM 2467 N N . GLU A 1 303 ? 14.642 5.413 -32.565 1.00 90.81 303 GLU A N 1
ATOM 2468 C CA . GLU A 1 303 ? 13.680 4.305 -32.519 1.00 90.81 303 GLU A CA 1
ATOM 2469 C C . GLU A 1 303 ? 14.141 3.221 -31.538 1.00 90.81 303 GLU A C 1
ATOM 2471 O O . GLU A 1 303 ? 13.336 2.690 -30.775 1.00 90.81 303 GLU A O 1
ATOM 2476 N N . ARG A 1 304 ? 15.448 2.929 -31.513 1.00 88.00 304 ARG A N 1
ATOM 2477 C CA . ARG A 1 304 ? 16.035 1.999 -30.539 1.00 88.00 304 ARG A CA 1
ATOM 2478 C C . ARG A 1 304 ? 15.875 2.499 -29.105 1.00 88.00 304 ARG A C 1
ATOM 2480 O O . ARG A 1 304 ? 15.525 1.709 -28.235 1.00 88.00 304 ARG A O 1
ATOM 2487 N N . GLU A 1 305 ? 16.101 3.789 -28.863 1.00 87.88 305 GLU A N 1
ATOM 2488 C CA . GLU A 1 305 ? 15.926 4.398 -27.540 1.00 87.88 305 GLU A CA 1
ATOM 2489 C C . GLU A 1 305 ? 14.469 4.310 -27.065 1.00 87.88 305 GLU A C 1
ATOM 2491 O O . GLU A 1 305 ? 14.214 3.895 -25.936 1.00 87.88 305 GLU A O 1
ATOM 2496 N N . GLU A 1 306 ? 13.504 4.622 -27.934 1.00 90.12 306 GLU A N 1
ATOM 2497 C CA . GLU A 1 306 ? 12.083 4.520 -27.592 1.00 90.12 306 GLU A CA 1
ATOM 2498 C C . GLU A 1 306 ? 11.670 3.069 -27.312 1.00 90.12 306 GLU A C 1
ATOM 2500 O O . GLU A 1 306 ? 10.978 2.795 -26.334 1.00 90.12 306 GLU A O 1
ATOM 2505 N N . ARG A 1 307 ? 12.157 2.107 -28.105 1.00 90.94 307 ARG A N 1
ATOM 2506 C CA . ARG A 1 307 ? 11.910 0.678 -27.860 1.00 90.94 307 ARG A CA 1
ATOM 2507 C C . ARG A 1 307 ? 12.488 0.206 -26.525 1.00 90.94 307 ARG A C 1
ATOM 2509 O O . ARG A 1 307 ? 11.813 -0.533 -25.815 1.00 90.94 307 ARG A O 1
ATOM 2516 N N . LEU A 1 308 ? 13.691 0.651 -26.158 1.00 89.56 308 LEU A N 1
ATOM 2517 C CA . LEU A 1 308 ? 14.291 0.351 -24.851 1.00 89.56 308 LEU A CA 1
ATOM 2518 C C . LEU A 1 308 ? 13.507 0.992 -23.701 1.00 89.56 308 LEU A C 1
ATOM 2520 O O . LEU A 1 308 ? 13.302 0.364 -22.664 1.00 89.56 308 LEU A O 1
ATOM 2524 N N . ARG A 1 309 ? 13.014 2.219 -23.888 1.00 90.06 309 ARG A N 1
ATOM 2525 C CA . ARG A 1 309 ? 12.160 2.892 -22.904 1.00 90.06 309 ARG A CA 1
ATOM 2526 C C . ARG A 1 309 ? 10.871 2.110 -22.660 1.00 90.06 309 ARG A C 1
ATOM 2528 O O . ARG A 1 309 ? 10.527 1.859 -21.508 1.00 90.06 309 ARG A O 1
ATOM 2535 N N . VAL A 1 310 ? 10.199 1.689 -23.732 1.00 91.06 310 VAL A N 1
ATOM 2536 C CA . VAL A 1 310 ? 8.990 0.854 -23.661 1.00 91.06 310 VAL A CA 1
ATOM 2537 C C . VAL A 1 310 ? 9.293 -0.490 -22.996 1.00 91.06 310 VAL A C 1
ATOM 2539 O O . VAL A 1 310 ? 8.547 -0.912 -22.115 1.00 91.06 310 VAL A O 1
ATOM 2542 N N . PHE A 1 311 ? 10.417 -1.124 -23.340 1.00 91.69 311 PHE A N 1
ATOM 2543 C CA . PHE A 1 311 ? 10.858 -2.370 -22.712 1.00 91.69 311 PHE A CA 1
ATOM 2544 C C . PHE A 1 311 ? 10.984 -2.233 -21.190 1.00 91.69 311 PHE A C 1
ATOM 2546 O O . PHE A 1 311 ? 10.373 -3.001 -20.450 1.00 91.69 311 PHE A O 1
ATOM 2553 N N . HIS A 1 312 ? 11.712 -1.223 -20.707 1.00 89.75 312 HIS A N 1
ATOM 2554 C CA . HIS A 1 312 ? 11.878 -1.000 -19.269 1.00 89.75 312 HIS A CA 1
ATOM 2555 C C . HIS A 1 312 ? 10.576 -0.589 -18.576 1.00 89.75 312 HIS A C 1
ATOM 2557 O O . HIS A 1 312 ? 10.340 -0.950 -17.422 1.00 89.75 312 HIS A O 1
ATOM 2563 N N . GLN A 1 313 ? 9.702 0.145 -19.266 1.00 88.81 313 GLN A N 1
ATOM 2564 C CA . GLN A 1 313 ? 8.382 0.475 -18.743 1.00 88.81 313 GLN A CA 1
ATOM 2565 C C . GLN A 1 313 ? 7.545 -0.790 -18.518 1.00 88.81 313 GLN A C 1
ATOM 2567 O O . GLN A 1 313 ? 7.022 -0.984 -17.422 1.00 88.81 313 GLN A O 1
ATOM 2572 N N . TRP A 1 314 ? 7.440 -1.661 -19.523 1.00 91.50 314 TRP A N 1
ATOM 2573 C CA . TRP A 1 314 ? 6.698 -2.918 -19.405 1.00 91.50 314 TRP A CA 1
ATOM 2574 C C . TRP A 1 314 ? 7.334 -3.876 -18.410 1.00 91.50 314 TRP A C 1
ATOM 2576 O O . TRP A 1 314 ? 6.619 -4.542 -17.673 1.00 91.50 314 TRP A O 1
ATOM 2586 N N . GLU A 1 315 ? 8.660 -3.913 -18.329 1.00 91.00 315 GLU A N 1
ATOM 2587 C CA . GLU A 1 315 ? 9.375 -4.707 -17.336 1.00 91.00 315 GLU A CA 1
ATOM 2588 C C . GLU A 1 315 ? 8.960 -4.338 -15.904 1.00 91.00 315 GLU A C 1
ATOM 2590 O O . GLU A 1 315 ? 8.676 -5.225 -15.095 1.00 91.00 315 GLU A O 1
ATOM 2595 N N . ASN A 1 316 ? 8.874 -3.040 -15.607 1.00 87.94 316 ASN A N 1
ATOM 2596 C CA . ASN A 1 316 ? 8.431 -2.558 -14.302 1.00 87.94 316 ASN A CA 1
ATOM 2597 C C . ASN A 1 316 ? 6.949 -2.862 -14.043 1.00 87.94 316 ASN A C 1
ATOM 2599 O O . ASN A 1 316 ? 6.613 -3.288 -12.938 1.00 87.94 316 ASN A O 1
ATOM 2603 N N . ILE A 1 317 ? 6.084 -2.684 -15.050 1.00 89.19 317 ILE A N 1
ATOM 2604 C CA . ILE A 1 317 ? 4.647 -2.993 -14.951 1.00 89.19 317 ILE A CA 1
ATOM 2605 C C . ILE A 1 317 ? 4.443 -4.480 -14.665 1.00 89.19 317 ILE A C 1
ATOM 2607 O O . ILE A 1 317 ? 3.809 -4.820 -13.675 1.00 89.19 317 ILE A O 1
ATOM 2611 N N . VAL A 1 318 ? 5.050 -5.367 -15.461 1.00 92.81 318 VAL A N 1
ATOM 2612 C CA . VAL A 1 318 ? 4.927 -6.821 -15.284 1.00 92.81 318 VAL A CA 1
ATOM 2613 C C . VAL A 1 318 ? 5.404 -7.241 -13.903 1.00 92.81 318 VAL A C 1
ATOM 2615 O O . VAL A 1 318 ? 4.717 -8.004 -13.235 1.00 92.81 318 VAL A O 1
ATOM 2618 N N . ARG A 1 319 ? 6.568 -6.755 -13.452 1.00 91.75 319 ARG A N 1
ATOM 2619 C CA . ARG A 1 319 ? 7.085 -7.109 -12.124 1.00 91.75 319 ARG A CA 1
ATOM 2620 C C . ARG A 1 319 ? 6.106 -6.707 -11.021 1.00 91.75 319 ARG A C 1
ATOM 2622 O O . ARG A 1 319 ? 5.887 -7.476 -10.088 1.00 91.75 319 ARG A O 1
ATOM 2629 N N . PHE A 1 320 ? 5.552 -5.502 -11.116 1.00 90.06 320 PHE A N 1
ATOM 2630 C CA . PHE A 1 320 ? 4.623 -4.977 -10.126 1.00 90.06 320 PHE A CA 1
ATOM 2631 C C . PHE A 1 320 ? 3.285 -5.730 -10.148 1.00 90.06 320 PHE A C 1
ATOM 2633 O O . PHE A 1 320 ? 2.898 -6.304 -9.133 1.00 90.06 320 PHE A O 1
ATOM 2640 N N . ASP A 1 321 ? 2.628 -5.810 -11.304 1.00 92.00 321 ASP A N 1
ATOM 2641 C CA . ASP A 1 321 ? 1.311 -6.435 -11.447 1.00 92.00 321 ASP A CA 1
ATOM 2642 C C . ASP A 1 321 ? 1.359 -7.939 -11.137 1.00 92.00 321 ASP A C 1
ATOM 2644 O O . ASP A 1 321 ? 0.473 -8.466 -10.464 1.00 92.00 321 ASP A O 1
ATOM 2648 N N . MET A 1 322 ? 2.429 -8.634 -11.539 1.00 92.62 322 MET A N 1
ATOM 2649 C CA . MET A 1 322 ? 2.602 -10.055 -11.242 1.00 92.62 322 MET A CA 1
ATOM 2650 C C . MET A 1 322 ? 2.796 -10.302 -9.745 1.00 92.62 322 MET A C 1
ATOM 2652 O O . MET A 1 322 ? 2.262 -11.275 -9.209 1.00 92.62 322 MET A O 1
ATOM 2656 N N . ARG A 1 323 ? 3.535 -9.433 -9.041 1.00 91.06 323 ARG A N 1
ATOM 2657 C CA . ARG A 1 323 ? 3.655 -9.517 -7.580 1.00 91.06 323 ARG A CA 1
ATOM 2658 C C . ARG A 1 323 ? 2.275 -9.440 -6.927 1.00 91.06 323 ARG A C 1
ATOM 2660 O O . ARG A 1 323 ? 1.940 -10.326 -6.144 1.00 91.06 323 ARG A O 1
ATOM 2667 N N . LEU A 1 324 ? 1.478 -8.443 -7.305 1.00 91.69 324 LEU A N 1
ATOM 2668 C CA . LEU A 1 324 ? 0.131 -8.261 -6.766 1.00 91.69 324 LEU A CA 1
ATOM 2669 C C . LEU A 1 324 ? -0.785 -9.446 -7.091 1.00 91.69 324 LEU A C 1
ATOM 2671 O O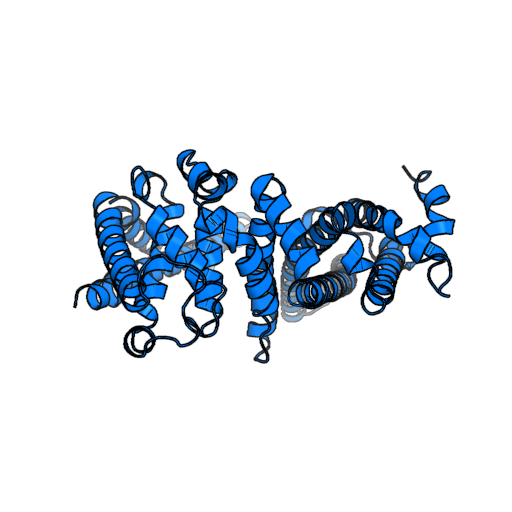 . LEU A 1 324 ? -1.470 -9.956 -6.210 1.00 91.69 324 LEU A O 1
ATOM 2675 N N . ALA A 1 325 ? -0.732 -9.960 -8.323 1.00 91.38 325 ALA A N 1
ATOM 2676 C CA . ALA A 1 325 ? -1.503 -11.136 -8.717 1.00 91.38 325 ALA A CA 1
ATOM 2677 C C . ALA A 1 325 ? -1.160 -12.373 -7.864 1.00 91.38 325 ALA A C 1
ATOM 2679 O O . ALA A 1 325 ? -2.053 -13.130 -7.486 1.00 91.38 325 ALA A O 1
ATOM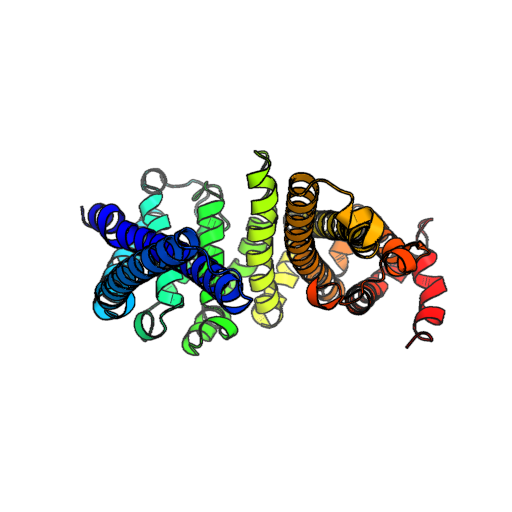 2680 N N . ASN A 1 326 ? 0.121 -12.595 -7.540 1.00 88.81 326 ASN A N 1
ATOM 2681 C CA . ASN A 1 326 ? 0.525 -13.702 -6.665 1.00 88.81 326 ASN A CA 1
ATOM 2682 C C . ASN A 1 326 ? -0.047 -13.562 -5.246 1.00 88.81 326 ASN A C 1
ATOM 2684 O O . ASN A 1 326 ? -0.434 -14.565 -4.642 1.00 88.81 326 ASN A O 1
ATOM 2688 N N . GLU A 1 327 ? -0.077 -12.346 -4.709 1.00 89.50 327 GLU A N 1
ATOM 2689 C CA . GLU A 1 327 ? -0.593 -12.061 -3.369 1.00 89.50 327 GLU A CA 1
ATOM 2690 C C . GLU A 1 327 ? -2.119 -12.197 -3.321 1.00 89.50 327 GLU A C 1
ATOM 2692 O O . GLU A 1 327 ? -2.639 -12.886 -2.443 1.00 89.50 327 GLU A O 1
ATOM 2697 N N . ASP A 1 328 ? -2.837 -11.658 -4.312 1.00 91.06 328 ASP A N 1
ATOM 2698 C CA . ASP A 1 328 ? -4.295 -11.783 -4.404 1.00 91.06 328 ASP A CA 1
ATOM 2699 C C . ASP A 1 328 ? -4.728 -13.255 -4.534 1.00 91.06 328 ASP A C 1
ATOM 2701 O O . ASP A 1 328 ? -5.634 -13.722 -3.833 1.00 91.06 328 ASP A O 1
ATOM 2705 N N . VAL A 1 329 ? -4.039 -14.034 -5.379 1.00 89.38 329 VAL A N 1
ATOM 2706 C CA . VAL A 1 329 ? -4.282 -15.480 -5.521 1.00 89.38 329 VAL A CA 1
ATOM 2707 C C . VAL A 1 329 ? -3.908 -16.238 -4.244 1.00 89.38 329 VAL A C 1
ATOM 2709 O O . VAL A 1 329 ? -4.614 -17.176 -3.859 1.00 89.38 329 VAL A O 1
ATOM 2712 N N . GLY A 1 330 ? -2.845 -15.826 -3.550 1.00 89.94 330 GLY A N 1
ATOM 2713 C CA . GLY A 1 330 ? -2.488 -16.343 -2.229 1.00 89.94 330 GLY A CA 1
ATOM 2714 C C . GLY A 1 330 ? -3.601 -16.120 -1.204 1.00 89.94 330 GLY A C 1
ATOM 2715 O O . GLY A 1 330 ? -4.005 -17.063 -0.518 1.00 89.94 330 GLY A O 1
ATOM 2716 N N . MET A 1 331 ? -4.164 -14.911 -1.175 1.00 91.88 331 MET A N 1
ATOM 2717 C CA . MET A 1 331 ? -5.279 -14.542 -0.308 1.00 91.88 331 MET A CA 1
ATOM 2718 C C . MET A 1 331 ? -6.544 -15.336 -0.600 1.00 91.88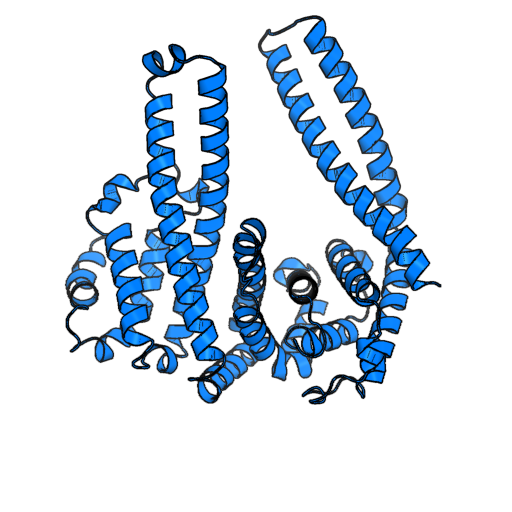 331 MET A C 1
ATOM 2720 O O . MET A 1 331 ? -7.178 -15.855 0.324 1.00 91.88 331 MET A O 1
ATOM 2724 N N . LEU A 1 332 ? -6.887 -15.516 -1.876 1.00 90.81 332 LEU A N 1
ATOM 2725 C CA . LEU A 1 332 ? -7.979 -16.399 -2.286 1.00 90.81 332 LEU A CA 1
ATOM 2726 C C . LEU A 1 332 ? -7.748 -17.840 -1.810 1.00 90.81 332 LEU A C 1
ATOM 2728 O O . LEU A 1 332 ? -8.681 -18.488 -1.332 1.00 90.81 332 LEU A O 1
ATOM 2732 N N . ALA A 1 333 ? -6.517 -18.346 -1.899 1.00 88.19 333 ALA A N 1
ATOM 2733 C CA . ALA A 1 333 ? -6.197 -19.712 -1.501 1.00 88.19 333 ALA A CA 1
ATOM 2734 C C . ALA A 1 333 ? -6.378 -19.940 0.008 1.00 88.19 333 ALA A C 1
ATOM 2736 O O . ALA A 1 333 ? -7.144 -20.825 0.392 1.00 88.19 333 ALA A O 1
ATOM 2737 N N . PHE A 1 334 ? -5.744 -19.136 0.869 1.00 89.00 334 PHE A N 1
ATOM 2738 C CA . PHE A 1 334 ? -5.827 -19.378 2.315 1.00 89.00 334 PHE A CA 1
ATOM 2739 C C . PHE A 1 334 ? -7.216 -19.071 2.892 1.00 89.00 334 PHE A C 1
ATOM 2741 O O . PHE A 1 334 ? -7.653 -19.735 3.837 1.00 89.00 334 PHE A O 1
ATOM 2748 N N . THR A 1 335 ? -7.941 -18.094 2.329 1.00 91.00 335 THR A N 1
ATOM 2749 C CA . THR A 1 335 ? -9.303 -17.781 2.790 1.00 91.00 335 THR A CA 1
ATOM 2750 C C . THR A 1 335 ? -10.291 -18.863 2.369 1.00 91.00 335 THR A C 1
ATOM 2752 O O . THR A 1 335 ? -11.078 -19.310 3.202 1.00 91.00 335 THR A O 1
ATOM 2755 N N . SER A 1 336 ? -10.223 -19.350 1.125 1.00 87.94 336 SER A N 1
ATOM 2756 C CA . SER A 1 336 ? -11.114 -20.413 0.635 1.00 87.94 336 SER A CA 1
ATOM 2757 C C . SER A 1 336 ? -10.902 -21.759 1.334 1.00 87.94 336 SER A C 1
ATOM 2759 O O . SER A 1 336 ? -11.860 -22.518 1.488 1.00 87.94 336 SER A O 1
ATOM 2761 N N . GLU A 1 337 ? -9.687 -22.040 1.817 1.00 86.69 337 GLU A N 1
ATOM 2762 C CA . GLU A 1 337 ? -9.386 -23.250 2.590 1.00 86.69 337 GLU A CA 1
ATOM 2763 C C . GLU A 1 337 ? -10.180 -23.306 3.905 1.00 86.69 337 GLU A C 1
ATOM 2765 O O . GLU A 1 337 ? -10.703 -24.357 4.278 1.00 86.69 337 GLU A O 1
ATOM 2770 N N . GLN A 1 338 ? -10.299 -22.178 4.610 1.00 88.31 338 GLN A N 1
ATOM 2771 C CA . GLN A 1 338 ? -10.881 -22.142 5.959 1.00 88.31 338 GLN A CA 1
ATOM 2772 C C . GLN A 1 338 ? -12.279 -21.511 6.017 1.00 88.31 338 GLN A C 1
ATOM 2774 O O . GLN A 1 338 ? -12.996 -21.703 7.000 1.00 88.31 338 GLN A O 1
ATOM 2779 N N . ILE A 1 339 ? -12.671 -20.765 4.983 1.00 90.19 339 ILE A N 1
ATOM 2780 C CA . ILE A 1 339 ? -13.948 -20.053 4.860 1.00 90.19 339 ILE A CA 1
ATOM 2781 C C . ILE A 1 339 ? -14.568 -20.367 3.481 1.00 90.19 339 ILE A C 1
ATOM 2783 O O . ILE A 1 339 ? -14.691 -19.485 2.634 1.00 90.19 339 ILE A O 1
ATOM 2787 N N . PRO A 1 340 ? -14.975 -21.620 3.207 1.00 87.75 340 PRO A N 1
ATOM 2788 C CA . PRO A 1 340 ? -15.430 -22.008 1.870 1.00 87.75 340 PRO A CA 1
ATOM 2789 C C . PRO A 1 340 ? -16.831 -21.491 1.509 1.00 87.75 340 PRO A C 1
ATOM 2791 O O . PRO A 1 340 ? -17.137 -21.346 0.329 1.00 87.75 340 PRO A O 1
ATOM 2794 N N . ALA A 1 341 ? -17.701 -21.231 2.492 1.00 88.50 341 ALA A N 1
ATOM 2795 C CA . ALA A 1 341 ? -19.127 -20.977 2.248 1.00 88.50 341 ALA A CA 1
ATOM 2796 C C . ALA A 1 341 ? -19.411 -19.784 1.300 1.00 88.50 341 ALA A C 1
ATOM 2798 O O . ALA A 1 341 ? -20.130 -19.992 0.318 1.00 88.50 341 ALA A O 1
ATOM 2799 N N . PRO A 1 342 ? -18.764 -18.609 1.446 1.00 90.06 342 PRO A N 1
ATOM 2800 C CA . PRO A 1 342 ? -18.988 -17.479 0.541 1.00 90.06 342 PRO A CA 1
ATOM 2801 C C . PRO A 1 342 ? -18.545 -17.745 -0.910 1.00 90.06 342 PRO A C 1
ATOM 2803 O O . PRO A 1 342 ? -19.138 -17.218 -1.849 1.00 90.06 342 PRO A O 1
ATOM 2806 N N . PHE A 1 343 ? -17.552 -18.616 -1.126 1.00 87.62 343 PHE A N 1
ATOM 2807 C CA . PHE A 1 343 ? -17.100 -19.026 -2.466 1.00 87.62 343 PHE A CA 1
ATOM 2808 C C . PHE A 1 343 ? -18.074 -19.990 -3.158 1.00 87.62 343 PHE A C 1
ATOM 2810 O O . PHE A 1 343 ? -18.013 -20.171 -4.375 1.00 87.62 343 PHE A O 1
ATOM 2817 N N . LEU A 1 344 ? -18.965 -20.621 -2.390 1.00 86.06 344 LEU A N 1
ATOM 2818 C CA . LEU A 1 344 ? -19.952 -21.590 -2.867 1.00 86.06 344 LEU A CA 1
ATOM 2819 C C . LEU A 1 344 ? -21.314 -20.960 -3.180 1.00 86.06 344 LEU A C 1
ATOM 2821 O O . LEU A 1 344 ? -22.212 -21.656 -3.664 1.00 86.06 344 LEU A O 1
ATOM 2825 N N . LEU A 1 345 ? -21.474 -19.658 -2.935 1.00 87.31 345 LEU A N 1
ATOM 2826 C CA . LEU A 1 345 ? -22.676 -18.926 -3.313 1.00 87.31 345 LEU A CA 1
ATOM 2827 C C . LEU A 1 345 ? -22.899 -18.989 -4.834 1.00 87.31 345 LEU A C 1
ATOM 2829 O O . LEU A 1 345 ? -21.923 -18.942 -5.590 1.00 87.31 345 LEU A O 1
ATOM 2833 N N . PRO A 1 346 ? -24.157 -19.063 -5.313 1.00 85.81 346 PRO A N 1
ATOM 2834 C CA . PRO A 1 346 ? -24.462 -19.145 -6.742 1.00 85.81 346 PRO A CA 1
ATOM 2835 C C . PRO A 1 346 ? -23.802 -18.049 -7.586 1.00 85.81 346 PRO A C 1
ATOM 2837 O O . PRO A 1 346 ? -23.374 -18.328 -8.702 1.00 85.81 346 PRO A O 1
ATOM 2840 N N . GLU A 1 347 ? -23.691 -16.835 -7.047 1.00 85.50 347 GLU A N 1
ATOM 2841 C CA . GLU A 1 347 ? -23.108 -15.672 -7.719 1.00 85.50 347 GLU A CA 1
ATOM 2842 C C . GLU A 1 347 ? -21.567 -15.706 -7.758 1.00 85.50 347 GLU A C 1
ATOM 2844 O O . GLU A 1 347 ? -20.956 -15.057 -8.606 1.00 85.50 347 GLU A O 1
ATOM 2849 N N . MET A 1 348 ? -20.930 -16.470 -6.864 1.00 88.12 348 MET A N 1
ATOM 2850 C CA . MET A 1 348 ? -19.468 -16.550 -6.732 1.00 88.12 348 MET A CA 1
ATOM 2851 C C . MET A 1 348 ? -18.886 -17.789 -7.387 1.00 88.12 348 MET A C 1
ATOM 2853 O O . MET A 1 348 ? -17.844 -17.724 -8.037 1.00 88.12 348 MET A O 1
ATOM 2857 N N . VAL A 1 349 ? -19.567 -18.919 -7.243 1.00 84.25 349 VAL A N 1
ATOM 2858 C CA . VAL A 1 349 ? -19.050 -20.234 -7.614 1.00 84.25 349 VAL A CA 1
ATOM 2859 C C . VAL A 1 349 ? -18.694 -20.326 -9.104 1.00 84.25 349 VAL A C 1
ATOM 2861 O O . VAL A 1 349 ? -17.642 -20.854 -9.465 1.00 84.25 349 VAL A O 1
ATOM 2864 N N . GLU A 1 350 ? -19.520 -19.747 -9.979 1.00 82.75 350 GLU A N 1
ATOM 2865 C CA . GLU A 1 350 ? -19.273 -19.712 -11.428 1.00 82.75 350 GLU A CA 1
ATOM 2866 C C . GLU A 1 350 ? -18.156 -18.736 -11.800 1.00 82.75 350 GLU A C 1
ATOM 2868 O O . GLU A 1 350 ? -17.355 -19.010 -12.698 1.00 82.75 350 GLU A O 1
ATOM 2873 N N . ARG A 1 351 ? -18.059 -17.620 -11.074 1.00 87.75 351 ARG A N 1
ATOM 2874 C CA . ARG A 1 351 ? -17.035 -16.597 -11.282 1.00 87.75 351 ARG A CA 1
ATOM 2875 C C . ARG A 1 351 ? -15.651 -17.114 -10.895 1.00 87.75 351 ARG A C 1
ATOM 2877 O O . ARG A 1 351 ? -14.722 -17.024 -11.694 1.00 87.75 351 ARG A O 1
ATOM 2884 N N . VAL A 1 352 ? -15.540 -17.731 -9.717 1.00 84.69 352 VAL A N 1
ATOM 2885 C CA . VAL A 1 352 ? -14.314 -18.387 -9.239 1.00 84.69 352 VAL A CA 1
ATOM 2886 C C . VAL A 1 352 ? -13.908 -19.494 -10.208 1.00 84.69 352 VAL A C 1
ATOM 2888 O O . VAL A 1 352 ? -12.762 -19.534 -10.645 1.00 84.69 352 VAL A O 1
ATOM 2891 N N . ALA A 1 353 ? -14.840 -20.358 -10.617 1.00 81.38 353 ALA A N 1
ATOM 2892 C CA . ALA A 1 353 ? -14.536 -21.421 -11.571 1.00 81.38 353 ALA A CA 1
ATOM 2893 C C . ALA A 1 353 ? -14.030 -20.883 -12.919 1.00 81.38 353 ALA A C 1
ATOM 2895 O O . ALA A 1 353 ? -13.079 -21.427 -13.479 1.00 81.38 353 ALA A O 1
ATOM 2896 N N . SER A 1 354 ? -14.634 -19.805 -13.425 1.00 85.25 354 SER A N 1
ATOM 2897 C CA . SER A 1 354 ? -14.217 -19.162 -14.676 1.00 85.25 354 SER A CA 1
ATOM 2898 C C . SER A 1 354 ? -12.811 -18.572 -14.567 1.00 85.25 354 SER A C 1
ATOM 2900 O O . SER A 1 354 ? -11.986 -18.824 -15.442 1.00 85.25 354 SER A O 1
ATOM 2902 N N . MET A 1 355 ? -12.507 -17.873 -13.469 1.00 87.31 355 MET A N 1
ATOM 2903 C CA . MET A 1 355 ? -11.167 -17.352 -13.179 1.00 87.31 355 MET A CA 1
ATOM 2904 C C . MET A 1 355 ? -10.126 -18.476 -13.101 1.00 87.31 355 MET A C 1
ATOM 2906 O O . MET A 1 355 ? -9.091 -18.410 -13.757 1.00 87.31 355 MET A O 1
ATOM 2910 N N . LEU A 1 356 ? -10.397 -19.542 -12.343 1.00 82.62 356 LEU A N 1
ATOM 2911 C CA . LEU A 1 356 ? -9.450 -20.652 -12.194 1.00 82.62 356 LEU A CA 1
ATOM 2912 C C . LEU A 1 356 ? -9.229 -21.387 -13.522 1.00 82.62 356 LEU A C 1
ATOM 2914 O O . LEU A 1 356 ? -8.095 -21.721 -13.859 1.00 82.62 356 LEU A O 1
ATOM 2918 N N . ASN A 1 357 ? -10.291 -21.610 -14.303 1.00 81.12 357 ASN A N 1
ATOM 2919 C CA . ASN A 1 357 ? -10.178 -22.184 -15.643 1.00 81.12 357 ASN A CA 1
ATOM 2920 C C . ASN A 1 357 ? -9.351 -21.286 -16.571 1.00 81.12 357 ASN A C 1
ATOM 2922 O O . ASN A 1 357 ? -8.527 -21.799 -17.329 1.00 81.12 357 ASN A O 1
ATOM 2926 N N . TYR A 1 358 ? -9.548 -19.968 -16.493 1.00 84.69 358 TYR A N 1
ATOM 2927 C CA . TYR A 1 358 ? -8.762 -18.989 -17.236 1.00 84.69 358 TYR A CA 1
ATOM 2928 C C . TYR A 1 358 ? -7.273 -19.090 -16.877 1.00 84.69 358 TYR A C 1
ATOM 2930 O O . TYR A 1 358 ? -6.439 -19.305 -17.756 1.00 84.69 358 TYR A O 1
ATOM 2938 N N . PHE A 1 359 ? -6.942 -19.062 -15.584 1.00 85.56 359 PHE A N 1
ATOM 2939 C CA . PHE A 1 359 ? -5.562 -19.177 -15.103 1.00 85.56 359 PHE A CA 1
ATOM 2940 C C . PHE A 1 359 ? -4.916 -20.501 -15.518 1.00 85.56 359 PHE A C 1
ATOM 2942 O O . PHE A 1 359 ? -3.771 -20.523 -15.965 1.00 85.56 359 PHE A O 1
ATOM 2949 N N . LEU A 1 360 ? -5.652 -21.611 -15.441 1.00 82.56 360 LEU A N 1
ATOM 2950 C CA . LEU A 1 360 ? -5.165 -22.913 -15.898 1.00 82.56 360 LEU A CA 1
ATOM 2951 C C . LEU A 1 360 ? -4.910 -22.943 -17.405 1.00 82.56 360 LEU A C 1
ATOM 2953 O O . LEU A 1 360 ? -3.895 -23.488 -17.840 1.00 82.56 360 LEU A O 1
ATOM 2957 N N . LEU A 1 361 ? -5.804 -22.367 -18.209 1.00 84.69 361 LEU A N 1
ATOM 2958 C CA . LEU A 1 361 ? -5.632 -22.309 -19.657 1.00 84.69 361 LEU A CA 1
ATOM 2959 C C . LEU A 1 361 ? -4.381 -21.507 -20.034 1.00 84.69 361 LEU A C 1
ATOM 2961 O O . LEU A 1 361 ? -3.620 -21.944 -20.898 1.00 84.69 361 LEU A O 1
ATOM 2965 N N . GLN A 1 362 ? -4.144 -20.388 -19.353 1.00 84.69 362 GLN A N 1
ATOM 2966 C CA . GLN A 1 362 ? -2.979 -19.543 -19.594 1.00 84.69 362 GLN A CA 1
ATOM 2967 C C . GLN A 1 362 ? -1.672 -20.201 -19.131 1.00 84.69 362 GLN A C 1
ATOM 2969 O O . GLN A 1 362 ? -0.719 -20.344 -19.897 1.00 84.69 362 GLN A O 1
ATOM 2974 N N . LEU A 1 363 ? -1.630 -20.673 -17.883 1.00 83.88 363 LEU A N 1
ATOM 2975 C CA . LEU A 1 363 ? -0.396 -21.147 -17.249 1.00 83.88 363 LEU A CA 1
ATOM 2976 C C . LEU A 1 363 ? -0.040 -22.598 -17.603 1.00 83.88 363 LEU A C 1
ATOM 2978 O O . LEU A 1 363 ? 1.134 -22.972 -17.574 1.00 83.88 363 LEU A O 1
ATOM 2982 N N . ALA A 1 364 ? -1.033 -23.431 -17.921 1.00 82.69 364 ALA A N 1
ATOM 2983 C CA . ALA A 1 364 ? -0.860 -24.864 -18.163 1.00 82.69 364 ALA A CA 1
ATOM 2984 C C . ALA A 1 364 ? -1.390 -25.339 -19.529 1.00 82.69 364 ALA A C 1
ATOM 2986 O O . ALA A 1 364 ? -1.154 -26.490 -19.905 1.00 82.69 364 ALA A O 1
ATOM 2987 N N . GLY A 1 365 ? -2.075 -24.478 -20.285 1.00 81.56 365 GLY A N 1
ATOM 2988 C CA . GLY A 1 365 ? -2.590 -24.794 -21.614 1.00 81.56 365 GLY A CA 1
ATOM 2989 C C . GLY A 1 365 ? -1.572 -24.602 -22.749 1.00 81.56 365 GLY A C 1
ATOM 2990 O O . GLY A 1 365 ? -0.366 -24.475 -22.518 1.00 81.56 365 GLY A O 1
ATOM 2991 N N . PRO A 1 366 ? -2.041 -24.581 -24.012 1.00 80.81 366 PRO A N 1
ATOM 2992 C CA . PRO A 1 366 ? -1.178 -24.488 -25.194 1.00 80.81 366 PRO A CA 1
ATOM 2993 C C . PRO A 1 366 ? -0.285 -23.237 -25.212 1.00 80.81 366 PRO A C 1
ATOM 2995 O O . PRO A 1 366 ? 0.852 -23.302 -25.683 1.00 80.81 366 PRO A O 1
ATOM 2998 N N . GLN A 1 367 ? -0.780 -22.126 -24.655 1.00 75.19 367 GLN A N 1
ATOM 2999 C CA . GLN A 1 367 ? -0.079 -20.838 -24.584 1.00 75.19 367 GLN A CA 1
ATOM 3000 C C . GLN A 1 367 ? 1.047 -20.811 -23.535 1.00 75.19 367 GLN A C 1
ATOM 3002 O O . GLN A 1 367 ? 1.890 -19.919 -23.548 1.00 75.19 367 GLN A O 1
ATOM 3007 N N . ARG A 1 368 ? 1.187 -21.839 -22.688 1.00 82.00 368 ARG A N 1
ATOM 3008 C CA . ARG A 1 368 ? 2.295 -21.915 -21.721 1.00 82.00 368 ARG A CA 1
ATOM 3009 C C . ARG A 1 368 ? 3.667 -21.773 -22.388 1.00 82.00 368 ARG A C 1
ATOM 3011 O O . ARG A 1 368 ? 4.570 -21.154 -21.831 1.00 82.00 368 ARG A O 1
ATOM 3018 N N . LYS A 1 369 ? 3.851 -22.359 -23.578 1.00 80.69 369 LYS A N 1
ATOM 3019 C CA . LYS A 1 369 ? 5.141 -22.307 -24.285 1.00 80.69 369 LYS A CA 1
ATOM 3020 C C . LYS A 1 369 ? 5.513 -20.873 -24.672 1.00 80.69 369 LYS A C 1
ATOM 3022 O O . LYS A 1 369 ? 6.675 -20.498 -24.504 1.00 80.69 369 LYS A O 1
ATOM 3027 N N . SER A 1 370 ? 4.548 -20.065 -25.119 1.00 82.06 370 SER A N 1
ATOM 3028 C CA . SER A 1 370 ? 4.789 -18.658 -25.465 1.00 82.06 370 SER A CA 1
ATOM 3029 C C . SER A 1 370 ? 5.113 -17.800 -24.243 1.00 82.06 370 SER A C 1
ATOM 3031 O O . SER A 1 370 ? 5.835 -16.823 -24.390 1.00 82.06 370 SER A O 1
ATOM 3033 N N . LEU A 1 371 ? 4.728 -18.223 -23.039 1.00 83.19 371 LEU A N 1
ATOM 3034 C CA . LEU A 1 371 ? 5.012 -17.529 -21.776 1.00 83.19 371 LEU A CA 1
ATOM 3035 C C . LEU A 1 371 ? 6.344 -17.933 -21.113 1.00 83.19 371 LEU A C 1
ATOM 3037 O O . LEU A 1 371 ? 6.647 -17.502 -20.006 1.00 83.19 371 LEU A O 1
ATOM 3041 N N . THR A 1 372 ? 7.170 -18.761 -21.762 1.00 82.50 372 THR A N 1
ATOM 3042 C CA . THR A 1 372 ? 8.501 -19.108 -21.223 1.00 82.50 372 THR A CA 1
ATOM 3043 C C . THR A 1 372 ? 9.438 -17.901 -21.295 1.00 82.50 372 THR A C 1
ATOM 3045 O O . THR A 1 372 ? 9.763 -17.462 -22.400 1.00 82.50 372 THR A O 1
ATOM 3048 N N . VAL A 1 373 ? 9.893 -17.398 -20.147 1.00 84.00 373 VAL A N 1
ATOM 3049 C CA . VAL A 1 373 ? 10.857 -16.287 -20.026 1.00 84.00 373 VAL A CA 1
ATOM 3050 C C . VAL A 1 373 ? 12.199 -16.823 -19.511 1.00 84.00 373 VAL A C 1
ATOM 3052 O O . VAL A 1 373 ? 12.220 -17.823 -18.794 1.00 84.00 373 VAL A O 1
ATOM 3055 N N . LYS A 1 374 ? 13.320 -16.196 -19.901 1.00 81.38 374 LYS A N 1
ATOM 3056 C CA . LYS A 1 374 ? 14.678 -16.625 -19.501 1.00 81.38 374 LYS A CA 1
ATOM 3057 C C . LYS A 1 374 ? 14.901 -16.536 -17.992 1.00 81.38 374 LYS A C 1
ATOM 3059 O O . LYS A 1 374 ? 15.441 -17.468 -17.408 1.00 81.38 374 LYS A O 1
ATOM 3064 N N . ASP A 1 375 ? 14.474 -15.428 -17.396 1.00 85.56 375 ASP A N 1
ATOM 3065 C CA . ASP A 1 375 ? 14.568 -15.160 -15.964 1.00 85.56 375 ASP A CA 1
ATOM 3066 C C . ASP A 1 375 ? 13.166 -14.837 -15.422 1.00 85.56 375 ASP A C 1
ATOM 3068 O O . ASP A 1 375 ? 12.742 -13.682 -15.447 1.00 85.56 375 ASP A O 1
ATOM 3072 N N . PRO A 1 376 ? 12.385 -15.855 -15.025 1.00 86.44 376 PRO A N 1
ATOM 3073 C CA . PRO A 1 376 ? 11.031 -15.644 -14.527 1.00 86.44 376 PRO A CA 1
ATOM 3074 C C . PRO A 1 376 ? 11.003 -14.952 -13.154 1.00 86.44 376 PRO A C 1
ATOM 3076 O O . PRO A 1 376 ? 10.039 -14.250 -12.856 1.00 86.44 376 PRO A O 1
ATOM 3079 N N . GLU A 1 377 ? 12.050 -15.103 -12.334 1.00 88.62 377 GLU A N 1
ATOM 3080 C CA . GLU A 1 377 ? 12.118 -14.496 -10.996 1.00 88.62 377 GLU A CA 1
ATOM 3081 C C . GLU A 1 377 ? 12.215 -12.972 -11.078 1.00 88.62 377 GLU A C 1
ATOM 3083 O O . GLU A 1 377 ? 11.546 -12.274 -10.320 1.00 88.62 377 GLU A O 1
ATOM 3088 N N . LYS A 1 378 ? 12.937 -12.451 -12.077 1.00 89.19 378 LYS A N 1
ATOM 3089 C CA . LYS A 1 378 ? 13.016 -11.015 -12.393 1.00 89.19 378 LYS A CA 1
ATOM 3090 C C . LYS A 1 378 ? 11.655 -10.324 -12.547 1.00 89.19 378 LYS A C 1
ATOM 3092 O O . LYS A 1 378 ? 11.538 -9.121 -12.294 1.00 89.19 378 LYS A O 1
ATOM 3097 N N . TYR A 1 379 ? 10.648 -11.072 -12.986 1.00 89.38 379 TYR A N 1
ATOM 3098 C CA . TYR A 1 379 ? 9.287 -10.596 -13.228 1.00 89.38 379 TYR A CA 1
ATOM 3099 C C . TYR A 1 379 ? 8.307 -11.028 -12.131 1.00 89.38 379 TYR A C 1
ATOM 3101 O O . TYR A 1 379 ? 7.105 -10.911 -12.329 1.00 89.38 379 TYR A O 1
ATOM 3109 N N . GLU A 1 380 ? 8.792 -11.592 -11.016 1.00 90.06 380 GLU A N 1
ATOM 3110 C CA . GLU A 1 380 ? 7.965 -12.251 -9.990 1.00 90.06 380 GLU A CA 1
ATOM 3111 C C . GLU A 1 380 ? 7.028 -13.331 -10.573 1.00 90.06 380 GLU A C 1
ATOM 3113 O O . GLU A 1 380 ? 6.030 -13.736 -9.970 1.00 90.06 380 GLU A O 1
ATOM 3118 N N . PHE A 1 381 ? 7.348 -13.851 -11.762 1.00 89.94 381 PHE A N 1
ATOM 3119 C CA . PHE A 1 381 ? 6.505 -14.800 -12.465 1.00 89.94 381 PHE A CA 1
ATOM 3120 C C . PHE A 1 381 ? 6.756 -16.210 -11.937 1.00 89.94 381 PHE A C 1
ATOM 3122 O O . PHE A 1 381 ? 7.664 -16.921 -12.371 1.00 89.94 381 PHE A O 1
ATOM 3129 N N . LYS A 1 382 ? 5.917 -16.642 -10.992 1.00 86.12 382 LYS A N 1
ATOM 3130 C CA . LYS A 1 382 ? 6.016 -17.946 -10.318 1.00 86.12 382 LYS A CA 1
ATOM 3131 C C . LYS A 1 382 ? 4.851 -18.860 -10.730 1.00 86.12 382 LYS A C 1
ATOM 3133 O O . LYS A 1 382 ? 4.038 -19.245 -9.889 1.00 86.12 382 LYS A O 1
ATOM 3138 N N . PRO A 1 383 ? 4.768 -19.308 -12.003 1.00 82.88 383 PRO A N 1
ATOM 3139 C CA . PRO A 1 383 ? 3.612 -20.051 -12.517 1.00 82.88 383 PRO A CA 1
ATOM 3140 C C . PRO A 1 383 ? 3.354 -21.355 -11.759 1.00 82.88 383 PRO A C 1
ATOM 3142 O O . PRO A 1 383 ? 2.208 -21.749 -11.576 1.00 82.88 383 PRO A O 1
ATOM 3145 N N . LYS A 1 384 ? 4.406 -22.023 -11.264 1.00 82.62 384 LYS A N 1
ATOM 3146 C CA . LYS A 1 384 ? 4.259 -23.227 -10.431 1.00 82.62 384 LYS A CA 1
ATOM 3147 C C . LYS A 1 384 ? 3.607 -22.929 -9.077 1.00 82.62 384 LYS A C 1
ATOM 3149 O O . LYS A 1 384 ? 2.894 -23.785 -8.570 1.00 82.62 384 LYS A O 1
ATOM 3154 N N . GLN A 1 385 ? 3.875 -21.766 -8.482 1.00 82.50 385 GLN A N 1
ATOM 3155 C CA . GLN A 1 385 ? 3.284 -21.358 -7.208 1.00 82.50 385 GLN A CA 1
ATOM 3156 C C . GLN A 1 385 ? 1.818 -20.966 -7.398 1.00 82.50 385 GLN A C 1
ATOM 3158 O O . GLN A 1 385 ? 0.968 -21.508 -6.698 1.00 82.50 385 GLN A O 1
ATOM 3163 N N . LEU A 1 386 ? 1.519 -20.156 -8.417 1.00 81.19 386 LEU A N 1
ATOM 3164 C CA . LEU A 1 386 ? 0.145 -19.823 -8.810 1.00 81.19 386 LEU A CA 1
ATOM 3165 C C . LEU A 1 386 ? -0.682 -21.095 -9.050 1.00 81.19 386 LEU A C 1
ATOM 3167 O O . LEU A 1 386 ? -1.741 -21.295 -8.459 1.00 81.19 386 LEU A O 1
ATOM 3171 N N . LEU A 1 387 ? -0.140 -22.037 -9.829 1.00 79.38 387 LEU A N 1
ATOM 3172 C CA . LEU A 1 387 ? -0.775 -23.334 -10.084 1.00 79.38 387 LEU A CA 1
ATOM 3173 C C . LEU A 1 387 ? -0.883 -24.239 -8.852 1.00 79.38 387 LEU A C 1
ATOM 3175 O O . LEU A 1 387 ? -1.667 -25.179 -8.898 1.00 79.38 387 LEU A O 1
ATOM 3179 N N . LYS A 1 388 ? -0.107 -24.007 -7.784 1.00 78.12 388 LYS A N 1
ATOM 3180 C CA . LYS A 1 388 ? -0.217 -24.710 -6.492 1.00 78.12 388 LYS A CA 1
ATOM 3181 C C . LYS A 1 388 ? -1.219 -24.066 -5.541 1.00 78.12 388 LYS A C 1
ATOM 3183 O O . LYS A 1 388 ? -1.628 -24.733 -4.600 1.00 78.12 388 LYS A O 1
ATOM 3188 N N . GLN A 1 389 ? -1.613 -22.818 -5.775 1.00 71.12 389 GLN A N 1
ATOM 3189 C CA . GLN A 1 389 ? -2.639 -22.111 -5.004 1.00 71.12 389 GLN A CA 1
ATOM 3190 C C . GLN A 1 389 ? -4.044 -22.370 -5.583 1.00 71.12 389 GLN A C 1
ATOM 3192 O O . GLN A 1 389 ? -4.986 -22.641 -4.843 1.00 71.12 389 GLN A O 1
ATOM 3197 N N . VAL A 1 390 ? -4.156 -22.457 -6.914 1.00 64.88 390 VAL A N 1
ATOM 3198 C CA . VAL A 1 390 ? -5.353 -22.918 -7.656 1.00 64.88 390 VAL A CA 1
ATOM 3199 C C . VAL A 1 390 ? -5.960 -24.274 -7.189 1.00 64.88 390 VAL A C 1
ATOM 3201 O O . VAL A 1 390 ? -7.185 -24.391 -7.176 1.00 64.88 390 VAL A O 1
ATOM 3204 N N . PRO A 1 391 ? -5.200 -25.311 -6.774 1.00 51.28 391 PRO A N 1
ATOM 3205 C CA . PRO A 1 391 ? -5.701 -26.607 -6.318 1.00 51.28 391 PRO A CA 1
ATOM 3206 C C . PRO A 1 391 ? -6.347 -26.574 -4.931 1.00 51.28 391 PRO A C 1
ATOM 3208 O O . PRO A 1 391 ? -7.111 -27.480 -4.627 1.00 51.28 391 PRO A O 1
ATOM 3211 N N . TYR A 1 392 ? -6.101 -25.574 -4.079 1.00 52.16 392 TYR A N 1
ATOM 3212 C CA . TYR A 1 392 ? -6.780 -25.497 -2.773 1.00 52.16 392 TYR A CA 1
ATOM 3213 C C . TYR A 1 392 ? -8.273 -25.169 -2.927 1.00 52.16 392 TYR A C 1
ATOM 3215 O O . TYR A 1 392 ? -9.113 -25.655 -2.169 1.00 52.16 392 TYR A O 1
ATOM 3223 N N . CYS A 1 393 ? -8.644 -24.527 -4.039 1.00 51.38 393 CYS A N 1
ATOM 3224 C CA . CYS A 1 393 ? -10.034 -24.409 -4.477 1.00 51.38 393 CYS A CA 1
ATOM 3225 C C . CYS A 1 393 ? -10.678 -25.763 -4.860 1.00 51.38 393 CYS A C 1
ATOM 3227 O O . CYS A 1 393 ? -11.865 -25.815 -5.173 1.00 51.38 393 CYS A O 1
ATOM 3229 N N . HIS A 1 394 ? -9.961 -26.895 -4.818 1.00 49.25 394 HIS A N 1
ATOM 3230 C CA . HIS A 1 394 ? -10.518 -28.229 -5.071 1.00 49.25 394 HIS A CA 1
ATOM 3231 C C . HIS A 1 394 ? -11.511 -28.678 -3.979 1.00 49.25 394 HIS A C 1
ATOM 3233 O O . HIS A 1 394 ? -12.337 -29.555 -4.238 1.00 49.25 394 HIS A O 1
ATOM 3239 N N . HIS A 1 395 ? -11.530 -28.053 -2.795 1.00 54.31 395 HIS A N 1
ATOM 3240 C CA . HIS A 1 395 ? -12.643 -28.205 -1.841 1.00 54.31 395 HIS A CA 1
ATOM 3241 C C . HIS A 1 395 ? -13.978 -27.673 -2.390 1.00 54.31 395 HIS A C 1
ATOM 3243 O O . HIS A 1 395 ? -15.039 -28.133 -1.971 1.00 54.31 395 HIS A O 1
ATOM 3249 N N . LEU A 1 396 ? -13.940 -26.791 -3.394 1.00 55.41 396 LEU A N 1
ATOM 3250 C CA . LEU A 1 396 ? -15.119 -26.374 -4.152 1.00 55.41 396 LEU A CA 1
ATOM 3251 C C . LEU A 1 396 ? -15.530 -27.447 -5.177 1.00 55.41 396 LEU A C 1
ATOM 3253 O O . LEU A 1 396 ? -16.700 -27.544 -5.527 1.00 55.41 396 LEU A O 1
ATOM 3257 N N . CYS A 1 397 ? -14.614 -28.317 -5.626 1.00 53.56 397 CYS A N 1
ATOM 3258 C CA . CYS A 1 397 ? -14.843 -29.296 -6.701 1.00 53.56 397 CYS A CA 1
ATOM 3259 C C . CYS A 1 397 ? -16.076 -30.212 -6.511 1.00 53.56 397 CYS A C 1
ATOM 3261 O O . CYS A 1 397 ? -16.789 -30.421 -7.495 1.00 53.56 397 CYS A O 1
ATOM 3263 N N . PRO A 1 398 ? -16.404 -30.732 -5.307 1.00 55.75 398 PRO A N 1
ATOM 3264 C CA . PRO A 1 398 ? -17.641 -31.488 -5.088 1.00 55.75 398 PRO A CA 1
ATOM 3265 C C . PRO A 1 398 ? -18.909 -30.689 -5.418 1.00 55.75 398 PRO A C 1
ATOM 3267 O O . PRO A 1 398 ? -19.871 -31.263 -5.915 1.00 55.75 398 PRO A O 1
ATOM 3270 N N . TYR A 1 399 ? -18.889 -29.372 -5.202 1.00 52.66 399 TYR A N 1
ATOM 3271 C CA . TYR A 1 399 ? -19.986 -28.449 -5.509 1.00 52.66 399 TYR A CA 1
ATOM 3272 C C . TYR A 1 399 ? -19.968 -27.965 -6.969 1.00 52.66 399 TYR A C 1
ATOM 3274 O O . TYR A 1 399 ? -20.991 -27.529 -7.494 1.00 52.66 399 TYR A O 1
ATOM 3282 N N . LEU A 1 400 ? -18.818 -28.077 -7.644 1.00 52.69 400 LEU A N 1
ATOM 3283 C CA . LEU A 1 400 ? -18.644 -27.784 -9.072 1.00 52.69 400 LEU A CA 1
ATOM 3284 C C . LEU A 1 400 ? -18.976 -28.991 -9.974 1.00 52.69 400 LEU A C 1
ATOM 3286 O O . LEU A 1 400 ? -19.246 -28.819 -11.166 1.00 52.69 400 LEU A O 1
ATOM 3290 N N . LYS A 1 401 ? -18.988 -30.216 -9.425 1.00 44.25 401 LYS A N 1
ATOM 3291 C CA . LYS A 1 401 ? -19.410 -31.447 -10.116 1.00 44.25 401 LYS A CA 1
ATOM 3292 C C . LYS A 1 401 ? -20.920 -31.417 -10.385 1.00 44.25 401 LYS A C 1
ATOM 3294 O O . LYS A 1 401 ? -21.719 -31.894 -9.591 1.00 44.25 401 LYS A O 1
ATOM 3299 N N . GLY A 1 402 ? -21.306 -30.865 -11.532 1.00 46.56 402 GLY A N 1
ATOM 3300 C CA . GLY A 1 402 ? -22.695 -30.863 -12.007 1.00 46.56 402 GLY A CA 1
ATOM 3301 C C . GLY A 1 402 ? -23.063 -29.667 -12.881 1.00 46.56 402 GLY A C 1
ATOM 3302 O O . GLY A 1 402 ? -24.040 -29.741 -13.621 1.00 46.56 402 GLY A O 1
ATOM 3303 N N . ARG A 1 403 ? -22.269 -28.588 -12.855 1.00 50.56 403 ARG A N 1
ATOM 3304 C CA . ARG A 1 403 ? -22.452 -27.428 -13.738 1.00 50.56 403 ARG A CA 1
ATOM 3305 C C . ARG A 1 403 ? -21.501 -27.546 -14.933 1.00 50.56 403 ARG A C 1
ATOM 3307 O O . ARG A 1 403 ? -20.293 -27.720 -14.767 1.00 50.56 403 ARG A O 1
ATOM 3314 N N . GLN A 1 404 ? -22.062 -27.562 -16.142 1.00 39.59 404 GLN A N 1
ATOM 3315 C CA . GLN A 1 404 ? -21.328 -27.768 -17.394 1.00 39.59 404 GLN A CA 1
ATOM 3316 C C . GLN A 1 404 ? -20.221 -26.709 -17.541 1.00 39.59 404 GLN A C 1
ATOM 3318 O O . GLN A 1 404 ? -20.509 -25.522 -17.606 1.00 39.59 404 GLN A O 1
ATOM 3323 N N . GLY A 1 405 ? -18.955 -27.145 -17.567 1.00 47.75 405 GLY A N 1
ATOM 3324 C CA . GLY A 1 405 ? -17.791 -26.274 -17.801 1.00 47.75 405 GLY A CA 1
ATOM 3325 C C . GLY A 1 405 ? -16.554 -26.574 -16.945 1.00 47.75 405 GLY A C 1
ATOM 3326 O O . GLY A 1 405 ? -15.449 -26.190 -17.309 1.00 47.75 405 GLY A O 1
ATOM 3327 N N . ILE A 1 406 ? -16.693 -27.316 -15.840 1.00 47.88 406 ILE A N 1
ATOM 3328 C CA . ILE A 1 406 ? -15.632 -27.451 -14.814 1.00 47.88 406 ILE A CA 1
ATOM 3329 C C . ILE A 1 406 ? -14.968 -28.846 -14.846 1.00 47.88 406 ILE A C 1
ATOM 3331 O O . ILE A 1 406 ? -14.460 -29.381 -13.863 1.00 47.88 406 ILE A O 1
ATOM 3335 N N . CYS A 1 407 ? -14.969 -29.480 -16.021 1.00 42.03 407 CYS A N 1
ATOM 3336 C CA . CYS A 1 407 ? -14.352 -30.795 -16.238 1.00 42.03 407 CYS A CA 1
ATOM 3337 C C . CYS A 1 407 ? -12.814 -30.741 -16.339 1.00 42.03 407 CYS A C 1
ATOM 3339 O O . CYS A 1 407 ? -12.154 -31.761 -16.148 1.00 42.03 407 CYS A O 1
ATOM 3341 N N . LEU A 1 408 ? -12.222 -29.568 -16.598 1.00 45.28 408 LEU A N 1
ATOM 3342 C CA . LEU A 1 408 ? -10.770 -29.433 -16.772 1.00 45.28 408 LEU A CA 1
ATOM 3343 C C . LEU A 1 408 ? -9.986 -29.547 -15.456 1.00 45.28 408 LEU A C 1
ATOM 3345 O O . LEU A 1 408 ? -8.898 -30.114 -15.456 1.00 45.28 408 LEU A O 1
ATOM 3349 N N . LEU A 1 409 ? -10.547 -29.077 -14.337 1.00 45.97 409 LEU A N 1
ATOM 3350 C CA . LEU A 1 409 ? -9.908 -29.142 -13.016 1.00 45.97 409 LEU A CA 1
ATOM 3351 C C . LEU A 1 409 ? -9.781 -30.583 -12.492 1.00 45.97 409 LEU A C 1
ATOM 3353 O O . LEU A 1 409 ? -8.757 -30.942 -11.924 1.00 45.97 409 LEU A O 1
ATOM 3357 N N . SER A 1 410 ? -10.789 -31.430 -12.717 1.00 39.66 410 SER A N 1
ATOM 3358 C CA . SER A 1 410 ? -10.821 -32.794 -12.165 1.00 39.66 410 SER A CA 1
ATOM 3359 C C . SER A 1 410 ? -10.112 -33.837 -13.035 1.00 39.66 410 SER A C 1
ATOM 3361 O O . SER A 1 410 ? -9.470 -34.729 -12.493 1.00 39.66 410 SER A O 1
ATOM 3363 N N . CYS A 1 411 ? -10.171 -33.731 -14.369 1.00 37.34 411 CYS A N 1
ATOM 3364 C CA . CYS A 1 411 ? -9.578 -34.746 -15.257 1.00 37.34 411 CYS A CA 1
ATOM 3365 C C . CYS A 1 411 ? -8.058 -34.636 -15.433 1.00 37.34 411 CYS A C 1
ATOM 3367 O O . CYS A 1 411 ? -7.429 -35.572 -15.918 1.00 37.34 411 CYS A O 1
ATOM 3369 N N . ASN A 1 412 ? -7.457 -33.499 -15.087 1.00 43.34 412 ASN A N 1
ATOM 3370 C CA . ASN A 1 412 ? -6.053 -33.245 -15.391 1.00 43.34 412 ASN A CA 1
ATOM 3371 C C . ASN A 1 412 ? -5.149 -33.264 -14.149 1.00 43.34 412 ASN A C 1
ATOM 3373 O O . ASN A 1 412 ? -3.945 -33.444 -14.300 1.00 43.34 412 ASN A O 1
ATOM 3377 N N . LEU A 1 413 ? -5.687 -33.143 -12.929 1.00 43.16 413 LEU A N 1
ATOM 3378 C CA . LEU A 1 413 ? -4.882 -33.116 -11.699 1.00 43.16 413 LEU A CA 1
ATOM 3379 C C . LEU A 1 413 ? -4.044 -34.394 -11.495 1.00 43.16 413 LEU A C 1
ATOM 3381 O O . LEU A 1 413 ? -2.883 -34.297 -11.101 1.00 43.16 413 LEU A O 1
ATOM 3385 N N . GLU A 1 414 ? -4.579 -35.568 -11.846 1.00 39.19 414 GLU A N 1
ATOM 3386 C CA . GLU A 1 414 ? -3.840 -36.844 -11.795 1.00 39.19 414 GLU A CA 1
ATOM 3387 C C . GLU A 1 414 ? -2.667 -36.884 -12.792 1.00 39.19 414 GLU A C 1
ATOM 3389 O O . GLU A 1 414 ? -1.618 -37.449 -12.495 1.00 39.19 414 GLU A O 1
ATOM 3394 N N . ARG A 1 415 ? -2.791 -36.212 -13.947 1.00 40.41 415 ARG A N 1
ATOM 3395 C CA . ARG A 1 415 ? -1.685 -36.026 -14.906 1.00 40.41 415 ARG A CA 1
ATOM 3396 C C . ARG A 1 415 ? -0.682 -34.957 -14.468 1.00 40.41 415 ARG A C 1
ATOM 3398 O O . ARG A 1 415 ? 0.472 -35.003 -14.885 1.00 40.41 415 ARG A O 1
ATOM 3405 N N . TRP A 1 416 ? -1.094 -33.988 -13.654 1.00 46.03 416 TRP A N 1
ATOM 3406 C CA . TRP A 1 416 ? -0.218 -32.904 -13.198 1.00 46.03 416 TRP A CA 1
ATOM 3407 C C . TRP A 1 416 ? 0.595 -33.277 -11.957 1.00 46.03 416 TRP A C 1
ATOM 3409 O O . TRP A 1 416 ? 1.739 -32.842 -11.851 1.00 46.03 416 TRP A O 1
ATOM 3419 N N . GLN A 1 417 ? 0.079 -34.135 -11.068 1.00 40.56 417 GLN A N 1
ATOM 3420 C CA . GLN A 1 417 ? 0.884 -34.710 -9.980 1.00 40.56 417 GLN A CA 1
ATOM 3421 C C . GLN A 1 417 ? 2.054 -35.561 -10.507 1.00 40.56 417 GLN A C 1
ATOM 3423 O O . GLN A 1 417 ? 3.083 -35.635 -9.847 1.00 40.56 417 GLN A O 1
ATOM 3428 N N . SER A 1 418 ? 1.955 -36.110 -11.726 1.00 37.16 418 SER A N 1
ATOM 3429 C CA . SER A 1 418 ? 3.066 -36.793 -12.409 1.00 37.16 418 SER A CA 1
ATOM 3430 C C . SER A 1 418 ? 4.046 -35.870 -13.156 1.00 37.16 418 SER A C 1
ATOM 3432 O O . SER A 1 418 ? 4.941 -36.372 -13.826 1.00 37.16 418 SER A O 1
ATOM 3434 N N . ILE A 1 419 ? 3.858 -34.542 -13.101 1.00 40.03 419 ILE A N 1
ATOM 3435 C CA . ILE A 1 419 ? 4.770 -33.531 -13.687 1.00 40.03 419 ILE A CA 1
ATOM 3436 C C . ILE A 1 419 ? 5.618 -32.838 -12.586 1.00 40.03 419 ILE A C 1
ATOM 3438 O O . ILE A 1 419 ? 6.342 -31.876 -12.857 1.00 40.03 419 ILE A O 1
ATOM 3442 N N . GLN A 1 420 ? 5.556 -33.332 -11.341 1.00 31.97 420 GLN A N 1
ATOM 3443 C CA . GLN A 1 420 ? 6.666 -33.171 -10.389 1.00 31.97 420 GLN A CA 1
ATOM 3444 C C . GLN A 1 420 ? 7.919 -33.866 -10.922 1.00 31.97 420 GLN A C 1
ATOM 3446 O O . GLN A 1 420 ? 9.014 -33.321 -10.655 1.00 31.97 420 GLN A O 1
#

Sequence (420 aa):
MTSRVLNLGLMKAVSDFKHISQQLSRFEDDLESNRAVRDQGGGSPQLEQDITRLEKIVEILSQDKFCYEAQILRDGAFLQRALSFYRLMILWSVNLVGGFKMPLPSQCPKEFACIPEHFLDDAMDLLVLTSRIPKALESFVLDDFLSFIIMFMGSTSYIKNPYLRAKMVEVLNCWMPQRSGLNSTASLFEGHQLCLDYLVGNLLKLYVDIEFTGSHTQFFDKFNIRHNIAELLEYLWDVPSHRNAWRQIAKEEEKGVYLNFLNFLINDSIYLLDESLNKILELKEIEAEMANIVEWERRPAQEREERLRVFHQWENIVRFDMRLANEDVGMLAFTSEQIPAPFLLPEMVERVASMLNYFLLQLAGPQRKSLTVKDPEKYEFKPKQLLKQVPYCHHLCPYLKGRQGICLLSCNLERWQSIQ

InterPro domains:
  IPR019474 Ubiquitin conjugation factor E4, core [PF10408] (1-390)
  IPR045132 Ubiquitin conjugation factor E4 [PTHR13931] (1-390)